Protein AF-A0A939Z9T4-F1 (afdb_monomer_lite)

Sequence (622 aa):
MKKKILCVFLVSAILFSLCASAFAEESGTLYDTMLKTPAAEYNNELALMGLGLSEITYYGEAEVRNYLESNFGFEDADIYTKNFDSSLAFAAAVKDYDDCSLLVIAARGTQTEYELRMDTDTEATLIYKDYPVYDFINDFKNEIFGGIEKVADKNKTYKVFVCGHSLGGAAANLTAAQIIDGACDAVNSSKDDVYCYTYGAIDSISVKEPVTAGYEGVHNVYNDFDTFSPMQYGFMLTNGIGSKVGKFGVMDDFSYDFRNEEQRNKGSIDQILEYINHTPQSYRTALQKGMVSYGGAEPSDWAKPEIEKAKSMGFVPEALFNKPREDITREEFAHMAVTFMANNLGYEFDEFEKVAGSKTDEVLFDDTDNPYVLLAARCGIVEGVGDNKFAPQEKITREQAATMLYRTYTAYCTSVSTKAWTDFIDMDSISDWAEYAVRFCSGCGVMNGYTNGDFGPLDNYTVEQSVATFVRMGAIEDWKESNFQARFVRKMTKEEAVAEYEKMDWQSILERFESPFGTVLYTVTGGIPHAGTHALILVRNDGLATGLLKDMPKADGWGKTPELEDLSYNGDNTVTFKMTFSEKADGMDFGDFGVLHEAGTYYYEVDLKTEECRLLKLEPAS

pLDDT: mean 77.19, std 18.55, range [23.78, 98.38]

Radius of gyration: 32.96 Å; chains: 1; bounding box: 80×44×98 Å

Structure (mmCIF, N/CA/C/O backbone):
data_AF-A0A939Z9T4-F1
#
_entry.id   AF-A0A939Z9T4-F1
#
loop_
_atom_site.group_PDB
_atom_site.id
_atom_site.type_symbol
_atom_site.label_atom_id
_atom_site.label_alt_id
_atom_site.label_comp_id
_atom_site.label_asym_id
_atom_site.label_entity_id
_atom_site.label_seq_id
_atom_site.pdbx_PDB_ins_code
_atom_site.Cartn_x
_atom_site.Cartn_y
_atom_site.Cartn_z
_atom_site.occupancy
_atom_site.B_iso_or_equiv
_atom_site.auth_seq_id
_atom_site.auth_comp_id
_atom_site.auth_asym_id
_atom_site.auth_atom_id
_atom_site.pdbx_PDB_model_num
ATOM 1 N N . MET A 1 1 ? 15.607 20.069 41.105 1.00 35.78 1 MET A N 1
ATOM 2 C CA . MET A 1 1 ? 14.928 18.952 40.410 1.00 35.78 1 MET A CA 1
ATOM 3 C C . MET A 1 1 ? 13.417 19.142 40.338 1.00 35.78 1 MET A C 1
ATOM 5 O O . MET A 1 1 ? 12.941 19.299 39.228 1.00 35.78 1 MET A O 1
ATOM 9 N N . LYS A 1 2 ? 12.675 19.279 41.452 1.00 26.44 2 LYS A N 1
ATOM 10 C CA . LYS A 1 2 ? 11.200 19.451 41.428 1.00 26.44 2 LYS A CA 1
ATOM 11 C C . LYS A 1 2 ? 10.662 20.596 40.537 1.00 26.44 2 LYS A C 1
ATOM 13 O O . LYS A 1 2 ? 9.675 20.400 39.850 1.00 26.44 2 LYS A O 1
ATOM 18 N N . LYS A 1 3 ? 11.346 21.751 40.453 1.00 23.78 3 LYS A N 1
ATOM 19 C CA . LYS A 1 3 ? 10.957 22.860 39.545 1.00 23.78 3 LYS A CA 1
ATOM 20 C C . LYS A 1 3 ? 11.298 22.636 38.060 1.00 23.78 3 LYS A C 1
ATOM 22 O O . LYS A 1 3 ? 10.642 23.213 37.209 1.00 23.78 3 LYS A O 1
ATOM 27 N N . LYS A 1 4 ? 12.306 21.810 37.744 1.00 26.75 4 LYS A N 1
ATOM 28 C CA . LYS A 1 4 ? 12.656 21.467 36.350 1.00 26.75 4 LYS A CA 1
ATOM 29 C C . LYS A 1 4 ? 11.717 20.397 35.787 1.00 26.75 4 LYS A C 1
ATOM 31 O O . LYS A 1 4 ? 11.356 20.483 34.627 1.00 26.75 4 LYS A O 1
ATOM 36 N N . ILE A 1 5 ? 11.272 19.467 36.634 1.00 31.64 5 ILE A N 1
ATOM 37 C CA . ILE A 1 5 ? 10.260 18.459 36.294 1.00 31.64 5 ILE A CA 1
ATOM 38 C C . ILE A 1 5 ? 8.919 19.149 35.990 1.00 31.64 5 ILE A C 1
ATOM 40 O O . ILE A 1 5 ? 8.350 18.925 34.933 1.00 31.64 5 ILE A O 1
ATOM 44 N N . LEU A 1 6 ? 8.488 20.099 36.831 1.00 26.78 6 LEU A N 1
ATOM 45 C CA . LEU A 1 6 ? 7.250 20.857 36.603 1.00 26.78 6 LEU A CA 1
ATOM 46 C C . LEU A 1 6 ? 7.267 21.684 35.298 1.00 26.78 6 LEU A C 1
ATOM 48 O O . LEU A 1 6 ? 6.247 21.785 34.630 1.00 26.78 6 LEU A O 1
ATOM 52 N N . CYS A 1 7 ? 8.423 22.236 34.902 1.00 24.78 7 CYS A N 1
ATOM 53 C CA . CYS A 1 7 ? 8.569 22.954 33.629 1.00 24.78 7 CYS A CA 1
ATOM 54 C C . CYS A 1 7 ? 8.485 22.035 32.403 1.00 24.78 7 CYS A C 1
ATOM 56 O O . CYS A 1 7 ? 7.912 22.447 31.405 1.00 24.78 7 CYS A O 1
ATOM 58 N N . VAL A 1 8 ? 9.023 20.812 32.461 1.00 31.62 8 VAL A N 1
ATOM 59 C CA . VAL A 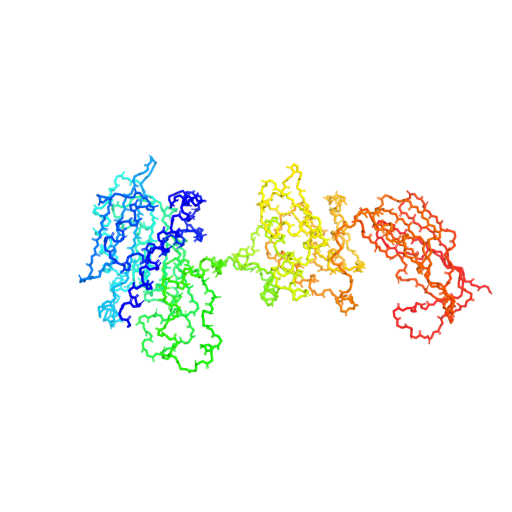1 8 ? 8.933 19.852 31.342 1.00 31.62 8 VAL A CA 1
ATOM 60 C C . VAL A 1 8 ? 7.492 19.357 31.166 1.00 31.62 8 VAL A C 1
ATOM 62 O O . VAL A 1 8 ? 7.017 19.256 30.037 1.00 31.62 8 VAL A O 1
ATOM 65 N N . PHE A 1 9 ? 6.757 19.155 32.264 1.00 31.19 9 PHE A N 1
ATOM 66 C CA . PHE A 1 9 ? 5.341 18.773 32.218 1.00 31.19 9 PHE A CA 1
ATOM 67 C C . PHE A 1 9 ? 4.421 19.906 31.736 1.00 31.19 9 PHE A C 1
ATOM 69 O O . PHE A 1 9 ? 3.554 19.658 30.904 1.00 31.19 9 PHE A O 1
ATOM 76 N N . LEU A 1 10 ? 4.637 21.158 32.169 1.00 29.03 10 LEU A N 1
ATOM 77 C CA . LEU A 1 10 ? 3.856 22.299 31.661 1.00 29.03 10 LEU A CA 1
ATOM 78 C C . LEU A 1 10 ? 4.128 22.588 30.180 1.00 29.03 10 LEU A C 1
ATOM 80 O O . LEU A 1 10 ? 3.207 22.934 29.450 1.00 29.03 10 LEU A O 1
ATOM 84 N N . VAL A 1 11 ? 5.377 22.440 29.730 1.00 30.59 11 VAL A N 1
ATOM 85 C CA . VAL A 1 11 ? 5.730 22.610 28.313 1.00 30.59 11 VAL A CA 1
ATOM 86 C C . VAL A 1 11 ? 5.105 21.498 27.465 1.00 30.59 11 VAL A C 1
ATOM 88 O O . VAL A 1 11 ? 4.603 21.796 26.389 1.00 30.59 11 VAL A O 1
ATOM 91 N N . SER A 1 12 ? 5.030 20.264 27.978 1.00 33.78 12 SER A N 1
ATOM 92 C CA . SER A 1 12 ? 4.356 19.145 27.299 1.00 33.78 12 SER A CA 1
ATOM 93 C C . SER A 1 12 ? 2.842 19.358 27.195 1.00 33.78 12 SER A C 1
ATOM 95 O O . SER A 1 12 ? 2.292 19.161 26.124 1.00 33.78 12 SER A O 1
ATOM 97 N N . ALA A 1 13 ? 2.177 19.855 28.245 1.00 32.97 13 ALA A N 1
ATOM 98 C CA . ALA A 1 13 ? 0.741 20.166 28.211 1.00 32.97 13 ALA A CA 1
ATOM 99 C C . ALA A 1 13 ? 0.390 21.347 27.278 1.00 32.97 13 ALA A C 1
ATOM 101 O O . ALA A 1 13 ? -0.658 21.351 26.637 1.00 32.97 13 ALA A O 1
ATOM 102 N N . ILE A 1 14 ? 1.276 22.343 27.157 1.00 32.97 14 ILE A N 1
ATOM 103 C CA . ILE A 1 14 ? 1.094 23.474 26.228 1.00 32.97 14 ILE A CA 1
ATOM 104 C C . ILE A 1 14 ? 1.354 23.039 24.775 1.00 32.97 14 ILE A C 1
ATOM 106 O O . ILE A 1 14 ? 0.592 23.414 23.887 1.00 32.97 14 ILE A O 1
ATOM 110 N N . LEU A 1 15 ? 2.370 22.202 24.529 1.00 32.97 15 LEU A N 1
ATOM 111 C CA . LEU A 1 15 ? 2.587 21.548 23.229 1.00 32.97 15 LEU A CA 1
ATOM 112 C C . LEU A 1 15 ? 1.431 20.607 22.856 1.00 32.97 15 LEU A C 1
ATOM 114 O O . LEU A 1 15 ? 1.093 20.518 21.682 1.00 32.97 15 LEU A O 1
ATOM 118 N N . PHE A 1 16 ? 0.792 19.972 23.842 1.00 38.06 16 PHE A N 1
ATOM 119 C CA . PHE A 1 16 ? -0.383 19.116 23.664 1.00 38.06 16 PHE A CA 1
ATOM 120 C C . PHE A 1 16 ? -1.599 19.915 23.186 1.00 38.06 16 PHE A C 1
ATOM 122 O O . PHE A 1 16 ? -2.244 19.518 22.222 1.00 38.06 16 PHE A O 1
ATOM 129 N N . SER A 1 17 ? -1.862 21.085 23.781 1.00 33.34 17 SER A N 1
ATOM 130 C CA . SER A 1 17 ? -2.936 21.978 23.325 1.00 33.34 17 SER A CA 1
ATOM 131 C C . SER A 1 17 ? -2.672 22.567 21.936 1.00 33.34 17 SER A C 1
ATOM 133 O O . SER A 1 17 ? -3.626 22.751 21.192 1.00 33.34 17 SER A O 1
ATOM 135 N N . LEU A 1 18 ? -1.409 22.851 21.591 1.00 30.22 18 LEU A N 1
ATOM 136 C CA . LEU A 1 18 ? -1.011 23.385 20.280 1.00 30.22 18 LEU A CA 1
ATOM 137 C C . LEU A 1 18 ? -0.993 22.313 19.178 1.00 30.22 18 LEU A C 1
ATOM 139 O O . LEU A 1 18 ? -1.324 22.618 18.037 1.00 30.22 18 LEU A O 1
ATOM 143 N N . CYS A 1 19 ? -0.636 21.064 19.500 1.00 34.91 19 CYS A N 1
ATOM 144 C CA . CYS A 1 19 ? -0.736 19.941 18.563 1.00 34.91 19 CYS A CA 1
ATOM 145 C C . CYS A 1 19 ? -2.191 19.512 18.364 1.00 34.91 19 CYS A C 1
ATOM 147 O O . CYS A 1 19 ? -2.599 19.325 17.227 1.00 34.91 19 CYS A O 1
ATOM 149 N N . ALA A 1 20 ? -2.998 19.417 19.425 1.00 35.34 20 ALA A N 1
ATOM 150 C CA . ALA A 1 20 ? -4.421 19.094 19.299 1.00 35.34 20 ALA A CA 1
ATOM 151 C C . ALA A 1 20 ? -5.173 20.138 18.451 1.00 35.34 20 ALA A C 1
ATOM 153 O O . ALA A 1 20 ? -5.962 19.765 17.589 1.00 35.34 20 ALA A O 1
ATOM 154 N N . SER A 1 21 ? -4.856 21.431 18.609 1.00 35.06 21 SER A N 1
ATOM 155 C CA . SER A 1 21 ? -5.419 22.488 17.758 1.00 35.06 21 SER A CA 1
ATOM 156 C C . SER A 1 21 ? -4.891 22.475 16.320 1.00 35.06 21 SER A C 1
ATOM 158 O O . SER A 1 21 ? -5.617 22.871 15.422 1.00 35.06 21 SER A O 1
ATOM 160 N N . ALA A 1 22 ? -3.646 22.033 16.092 1.00 31.95 22 ALA A N 1
ATOM 161 C CA . ALA A 1 22 ? -3.060 21.960 14.750 1.00 31.95 22 ALA A CA 1
ATOM 162 C C . ALA A 1 22 ? -3.546 20.741 13.945 1.00 31.95 22 ALA A C 1
ATOM 164 O O . ALA A 1 22 ? -3.585 20.808 12.725 1.00 31.95 22 ALA A O 1
ATOM 165 N N . PHE A 1 23 ? -3.943 19.648 14.607 1.00 36.03 23 PHE A N 1
ATOM 166 C CA . PHE A 1 23 ? -4.596 18.514 13.943 1.00 36.03 23 PHE A CA 1
ATOM 167 C C . PHE A 1 23 ? -6.073 18.806 13.624 1.00 36.03 23 PHE A C 1
ATOM 169 O O . PHE A 1 23 ? -6.549 18.425 12.562 1.00 36.03 23 PHE A O 1
ATOM 176 N N . ALA A 1 24 ? -6.776 19.546 14.489 1.00 37.31 24 ALA A N 1
ATOM 177 C CA . ALA A 1 24 ? -8.205 19.832 14.330 1.00 37.31 24 ALA A CA 1
ATOM 178 C C . ALA A 1 24 ? -8.576 20.762 13.153 1.00 37.31 24 ALA A C 1
ATOM 180 O O . ALA A 1 24 ? -9.751 20.836 12.804 1.00 37.31 24 ALA A O 1
ATOM 181 N N . GLU A 1 25 ? -7.624 21.487 12.550 1.00 33.94 25 GLU A N 1
ATOM 182 C CA . GLU A 1 25 ? -7.918 22.392 11.423 1.00 33.94 25 GLU A CA 1
ATOM 183 C C . GLU A 1 25 ? -7.933 21.689 10.049 1.00 33.94 25 GLU A C 1
ATOM 185 O O . GLU A 1 25 ? -8.513 22.238 9.113 1.00 33.94 25 GLU A O 1
ATOM 190 N N . GLU A 1 26 ? -7.390 20.466 9.930 1.00 35.38 26 GLU A N 1
ATOM 191 C CA . GLU A 1 26 ? -7.387 19.687 8.672 1.00 35.38 26 GLU A CA 1
ATOM 192 C C . GLU A 1 26 ? -8.006 18.274 8.778 1.00 35.38 26 GLU A C 1
ATOM 194 O O . GLU A 1 26 ? -8.415 17.723 7.754 1.00 35.38 26 GLU A O 1
ATOM 199 N N . SER A 1 27 ? -8.158 17.691 9.978 1.00 43.19 27 SER A N 1
ATOM 200 C CA . SER A 1 27 ? -8.844 16.400 10.172 1.00 43.19 27 SER A CA 1
ATOM 201 C C . SER A 1 27 ? -10.343 16.581 10.443 1.00 43.19 27 SER A C 1
ATOM 203 O O . SER A 1 27 ? -10.739 17.477 11.187 1.00 43.19 27 SER A O 1
ATOM 205 N N . GLY A 1 28 ? -11.196 15.720 9.878 1.00 55.97 28 GLY A N 1
ATOM 206 C CA . GLY A 1 28 ? -12.635 15.714 10.181 1.00 55.97 28 GLY A CA 1
ATOM 207 C C . GLY A 1 28 ? -12.919 15.460 11.670 1.00 55.97 28 GLY A C 1
ATOM 208 O O . GLY A 1 28 ? -12.029 15.082 12.432 1.00 55.97 28 GLY A O 1
ATOM 209 N N . THR A 1 29 ? -14.161 15.655 12.124 1.00 78.12 29 THR A N 1
ATOM 210 C CA . THR A 1 29 ? -14.519 15.240 13.493 1.00 78.12 29 THR A CA 1
ATOM 211 C C . THR A 1 29 ? -14.454 13.711 13.616 1.00 78.12 29 THR A C 1
ATOM 213 O O . THR A 1 29 ? -14.595 13.013 12.613 1.00 78.12 29 THR A O 1
ATOM 216 N N . LEU A 1 30 ? -14.314 13.164 14.835 1.00 82.06 30 LEU A N 1
ATOM 217 C CA . LEU A 1 30 ? -14.376 11.707 15.081 1.00 82.06 30 LEU A CA 1
ATOM 218 C C . LEU A 1 30 ? -15.551 11.044 14.342 1.00 82.06 30 LEU A C 1
ATOM 220 O O . LEU A 1 30 ? -15.396 10.006 13.704 1.00 82.06 30 LEU A O 1
ATOM 224 N N . TYR A 1 31 ? -16.715 11.691 14.391 1.00 85.56 31 TYR A N 1
ATOM 225 C CA . TYR A 1 31 ? -17.922 11.236 13.716 1.00 85.56 31 TYR A CA 1
ATOM 226 C C . TYR A 1 31 ? -17.782 11.227 12.185 1.00 85.56 31 TYR A C 1
ATOM 228 O O . TYR A 1 31 ? -18.157 10.247 11.544 1.00 85.56 31 TYR A O 1
ATOM 236 N N . ASP A 1 32 ? -17.189 12.267 11.592 1.00 85.75 32 ASP A N 1
ATOM 237 C CA . ASP A 1 32 ? -16.966 12.341 10.141 1.00 85.75 32 ASP A CA 1
ATOM 238 C C . ASP A 1 32 ? -15.992 11.262 9.656 1.00 85.75 32 ASP A C 1
ATOM 240 O O . ASP A 1 32 ? -16.196 10.668 8.595 1.00 85.75 32 ASP A O 1
ATOM 244 N N . THR A 1 33 ? -14.941 10.989 10.429 1.00 83.75 33 THR A N 1
ATOM 245 C CA . THR A 1 33 ? -13.949 9.956 10.105 1.00 83.75 33 THR A CA 1
ATOM 246 C C . THR A 1 33 ? -14.565 8.555 10.209 1.00 83.75 33 THR A C 1
ATOM 248 O O . THR A 1 33 ? -14.347 7.722 9.323 1.00 83.75 33 THR A O 1
ATOM 251 N N . MET A 1 34 ? -15.426 8.311 11.207 1.00 88.69 34 MET A N 1
ATOM 252 C CA . MET A 1 34 ? -16.225 7.079 11.310 1.00 88.69 34 MET A CA 1
ATOM 253 C C . MET A 1 34 ? -17.228 6.931 10.155 1.00 88.69 34 MET A C 1
ATOM 255 O O . MET A 1 34 ? -17.440 5.828 9.672 1.00 88.69 34 MET A O 1
ATOM 259 N N . LEU A 1 35 ? -17.838 8.013 9.659 1.00 85.69 35 LEU A N 1
ATOM 260 C CA . LEU A 1 35 ? -18.756 7.934 8.512 1.00 85.69 35 LEU A CA 1
ATOM 261 C C . LEU A 1 35 ? -18.063 7.526 7.205 1.00 85.69 35 LEU A C 1
ATOM 263 O O . LEU A 1 35 ? -18.704 6.947 6.329 1.00 85.69 35 LEU A O 1
ATOM 267 N N . LYS A 1 36 ? -16.773 7.840 7.064 1.00 85.44 36 LYS A N 1
ATOM 268 C CA . LYS A 1 36 ? -15.975 7.535 5.867 1.00 85.44 36 LYS A CA 1
ATOM 269 C C . LYS A 1 36 ? -15.317 6.158 5.906 1.00 85.44 36 LYS A C 1
ATOM 271 O O . LYS A 1 36 ? -14.909 5.673 4.857 1.00 85.44 36 LYS A O 1
ATOM 276 N N . THR A 1 37 ? -15.209 5.554 7.087 1.00 82.81 37 THR A N 1
ATOM 277 C CA . THR A 1 37 ? -14.473 4.303 7.297 1.00 82.81 37 THR A CA 1
ATOM 278 C C . THR A 1 37 ? -15.419 3.240 7.848 1.00 82.81 37 THR A C 1
ATOM 280 O O . THR A 1 37 ? -15.986 3.459 8.916 1.00 82.81 37 THR A O 1
ATOM 283 N N . PRO A 1 38 ? -15.613 2.088 7.189 1.00 87.56 38 PRO A N 1
ATOM 284 C CA . PRO A 1 38 ? -16.325 0.956 7.784 1.00 87.56 38 PRO A CA 1
ATOM 285 C C . PRO A 1 38 ? -15.672 0.503 9.097 1.00 87.56 38 PRO A C 1
ATOM 287 O O . PRO A 1 38 ? -14.450 0.491 9.192 1.00 87.56 38 PRO A O 1
ATOM 290 N N . ALA A 1 39 ? -16.455 0.071 10.093 1.00 89.81 39 ALA A N 1
ATOM 291 C CA . ALA A 1 39 ? -15.897 -0.385 11.373 1.00 89.81 39 ALA A CA 1
ATOM 292 C C . ALA A 1 39 ? -14.886 -1.527 11.220 1.00 89.81 39 ALA A C 1
ATOM 294 O O . ALA A 1 39 ? -13.884 -1.549 11.924 1.00 89.81 39 ALA A O 1
ATOM 295 N N . ALA A 1 40 ? -15.131 -2.441 10.278 1.00 85.44 40 ALA A N 1
ATOM 296 C CA . ALA A 1 40 ? -14.253 -3.573 9.989 1.00 85.44 40 ALA A CA 1
ATOM 297 C C . ALA A 1 40 ? -12.893 -3.177 9.383 1.00 85.44 40 ALA A C 1
ATOM 299 O O . ALA A 1 40 ? -11.982 -3.999 9.351 1.00 85.44 40 ALA A O 1
ATOM 300 N N . GLU A 1 41 ? -12.752 -1.948 8.883 1.00 82.88 41 GLU A N 1
ATOM 301 C CA . GLU A 1 41 ? -11.509 -1.446 8.306 1.00 82.88 41 GLU A CA 1
ATOM 302 C C . GLU A 1 41 ? -10.736 -0.646 9.356 1.00 82.88 41 GLU A C 1
ATOM 304 O O . GLU A 1 41 ? -11.262 0.272 9.991 1.00 82.88 41 GLU A O 1
ATOM 309 N N . TYR A 1 42 ? -9.459 -0.979 9.542 1.00 80.50 42 TYR A N 1
ATOM 310 C CA . TYR A 1 42 ? -8.596 -0.187 10.406 1.00 80.50 42 TYR A CA 1
ATOM 311 C C . TYR A 1 42 ? -8.413 1.224 9.825 1.00 80.50 42 TYR A C 1
ATOM 313 O O . TYR A 1 42 ? -8.134 1.393 8.638 1.00 80.50 42 TYR A O 1
ATOM 321 N N . ASN A 1 43 ? -8.451 2.245 10.685 1.00 83.62 43 ASN A N 1
ATOM 322 C CA . ASN A 1 43 ? -8.120 3.617 10.324 1.00 83.62 43 ASN A CA 1
ATOM 323 C C . ASN A 1 43 ? -7.144 4.236 11.337 1.00 83.62 43 ASN A C 1
ATOM 325 O O . ASN A 1 43 ? -7.402 4.282 12.541 1.00 83.62 43 ASN A O 1
ATOM 329 N N . ASN A 1 44 ? -6.019 4.749 10.832 1.00 78.81 44 ASN A N 1
ATOM 330 C CA . ASN A 1 44 ? -4.938 5.295 11.655 1.00 78.81 44 ASN A CA 1
ATOM 331 C C . ASN A 1 44 ? -5.330 6.575 12.406 1.00 78.81 44 ASN A C 1
ATOM 333 O O . ASN A 1 44 ? -4.850 6.823 13.510 1.00 78.81 44 ASN A O 1
ATOM 337 N N . GLU A 1 45 ? -6.211 7.385 11.826 1.00 83.44 45 GLU A N 1
ATOM 338 C CA . GLU A 1 45 ? -6.736 8.594 12.454 1.00 83.44 45 GLU A CA 1
ATOM 339 C C . GLU A 1 45 ? -7.661 8.231 13.623 1.00 83.44 45 GLU A C 1
ATOM 341 O O . GLU A 1 45 ? -7.500 8.763 14.722 1.00 83.44 45 GLU A O 1
ATOM 346 N N . LEU A 1 46 ? -8.552 7.249 13.433 1.00 89.25 46 LEU A N 1
ATOM 347 C CA . LEU A 1 46 ? -9.400 6.715 14.506 1.00 89.25 46 LEU A CA 1
ATOM 348 C C . LEU A 1 46 ? -8.563 6.101 15.635 1.00 89.25 46 LEU A C 1
ATOM 350 O O . LEU A 1 46 ? -8.833 6.361 16.810 1.00 89.25 46 LEU A O 1
ATOM 354 N N . ALA A 1 47 ? -7.502 5.365 15.299 1.00 88.06 47 ALA A N 1
ATOM 355 C CA . ALA A 1 47 ? -6.556 4.863 16.288 1.00 88.06 47 ALA A CA 1
ATOM 356 C C . ALA A 1 47 ? -5.846 6.013 17.038 1.00 88.06 47 ALA A C 1
ATOM 358 O O . ALA A 1 47 ? -5.769 6.022 18.264 1.00 88.06 47 ALA A O 1
ATOM 359 N N . LEU A 1 48 ? -5.392 7.068 16.358 1.00 84.81 48 LEU A N 1
ATOM 360 C CA . LEU A 1 48 ? -4.797 8.231 17.034 1.00 84.81 48 LEU A CA 1
ATOM 361 C C . LEU A 1 48 ? -5.782 8.945 17.972 1.00 84.81 48 LEU A C 1
ATOM 363 O O . LEU A 1 48 ? -5.391 9.335 19.080 1.00 84.81 48 LEU A O 1
ATOM 367 N N . MET A 1 49 ? -7.046 9.091 17.565 1.00 88.44 49 MET A N 1
ATOM 368 C CA . MET A 1 49 ? -8.100 9.676 18.401 1.00 88.44 49 MET A CA 1
ATOM 369 C C . MET A 1 49 ? -8.399 8.797 19.623 1.00 88.44 49 MET A C 1
ATOM 371 O O . MET A 1 49 ? -8.423 9.296 20.751 1.00 88.44 49 MET A O 1
ATOM 375 N N . GLY A 1 50 ? -8.561 7.485 19.428 1.00 91.25 50 GLY A N 1
ATOM 376 C CA . GLY A 1 50 ? -8.804 6.529 20.512 1.00 91.25 50 GLY A CA 1
ATOM 377 C C . GLY A 1 50 ? -7.636 6.425 21.488 1.00 91.25 50 GLY A C 1
ATOM 378 O O . GLY A 1 50 ? -7.843 6.338 22.701 1.00 91.25 50 GLY A O 1
ATOM 379 N N . LEU A 1 51 ? -6.402 6.509 20.993 1.00 88.00 51 LEU A N 1
ATOM 380 C CA . LEU A 1 51 ? -5.217 6.574 21.836 1.00 88.00 51 LEU A CA 1
ATOM 381 C C . LEU A 1 51 ? -5.160 7.886 22.622 1.00 88.00 51 LEU A C 1
ATOM 383 O O . LEU A 1 51 ? -4.847 7.864 23.808 1.00 88.00 51 LEU A O 1
ATOM 387 N N . GLY A 1 52 ? -5.485 9.021 21.995 1.00 87.00 52 GLY A N 1
ATOM 388 C CA . GLY A 1 52 ? -5.583 10.314 22.677 1.00 87.00 52 GLY A CA 1
ATOM 389 C C . GLY A 1 52 ? -6.598 10.305 23.815 1.00 87.00 52 GLY A C 1
ATOM 390 O O . GLY A 1 52 ? -6.283 10.756 24.915 1.00 87.00 52 GLY A O 1
ATOM 391 N N . LEU A 1 53 ? -7.770 9.710 23.587 1.00 88.19 53 LEU A N 1
ATOM 392 C CA . LEU A 1 53 ? -8.786 9.498 24.619 1.00 88.19 53 LEU A CA 1
ATOM 393 C C . LEU A 1 53 ? -8.297 8.554 25.726 1.00 88.19 53 LEU A C 1
ATOM 395 O O . LEU A 1 53 ? -8.440 8.845 26.914 1.00 88.19 53 LEU A O 1
ATOM 399 N N . SER A 1 54 ? -7.649 7.452 25.359 1.00 85.75 54 SER A N 1
ATOM 400 C CA . SER A 1 54 ? -7.074 6.515 26.330 1.00 85.75 54 SER A CA 1
ATOM 401 C C . SER A 1 54 ? -5.936 7.150 27.142 1.00 85.75 54 SER A C 1
ATOM 403 O O . SER A 1 54 ? -5.778 6.854 28.321 1.00 85.75 54 SER A O 1
ATOM 405 N N . GLU A 1 55 ? -5.164 8.066 26.558 1.00 82.62 55 GLU A N 1
ATOM 406 C CA . GLU A 1 55 ? -4.096 8.795 27.243 1.00 82.62 55 GLU A CA 1
ATOM 407 C C . GLU A 1 55 ? -4.641 9.906 28.140 1.00 82.62 55 GLU A C 1
ATOM 409 O O . GLU A 1 55 ? -4.159 10.066 29.257 1.00 82.62 55 GLU A O 1
ATOM 414 N N . ILE A 1 56 ? -5.654 10.667 27.715 1.00 82.56 56 ILE A N 1
ATOM 415 C CA . ILE A 1 56 ? -6.154 11.786 28.526 1.00 82.56 56 ILE A CA 1
ATOM 416 C C . ILE A 1 56 ? -6.850 11.306 29.806 1.00 82.56 56 ILE A C 1
ATOM 418 O O . ILE A 1 56 ? -6.737 11.955 30.848 1.00 82.56 56 ILE A O 1
ATOM 422 N N . THR A 1 57 ? -7.447 10.106 29.780 1.00 76.25 57 THR A N 1
ATOM 423 C CA . THR A 1 57 ? -7.925 9.419 30.996 1.00 76.25 57 THR A CA 1
ATOM 424 C C . THR A 1 57 ? -6.804 9.164 32.013 1.00 76.25 57 THR A C 1
ATOM 426 O O . THR A 1 57 ? -7.084 8.864 33.178 1.00 76.25 57 THR A O 1
ATOM 429 N N . TYR A 1 58 ? -5.530 9.351 31.625 1.00 72.50 58 TYR A N 1
ATOM 430 C CA . TYR A 1 58 ? -4.404 9.391 32.549 1.00 72.50 58 TYR A CA 1
ATOM 431 C C . TYR A 1 58 ? -4.562 10.451 33.630 1.00 72.50 58 TYR A C 1
ATOM 433 O O . TYR A 1 58 ? -4.270 10.212 34.807 1.00 72.50 58 TYR A O 1
ATOM 441 N N . TYR A 1 59 ? -4.984 11.632 33.199 1.00 78.44 59 TYR A N 1
ATOM 442 C CA . TYR A 1 59 ? -4.803 12.864 33.946 1.00 78.44 59 TYR A CA 1
ATOM 443 C C . TYR A 1 59 ? -5.955 13.166 34.900 1.00 78.44 59 TYR A C 1
ATOM 445 O O . TYR A 1 59 ? -5.731 13.868 35.883 1.00 78.44 59 TYR A O 1
ATOM 453 N N . GLY A 1 60 ? -7.117 12.544 34.691 1.00 83.00 60 GLY A N 1
ATOM 454 C CA . GLY A 1 60 ? -8.252 12.628 35.600 1.00 83.00 60 GLY A CA 1
ATOM 455 C C . GLY A 1 60 ? -9.561 12.962 34.897 1.00 83.00 60 GLY A C 1
ATOM 456 O O . GLY A 1 60 ? -9.634 13.126 33.681 1.00 83.00 60 GLY A O 1
ATOM 457 N N . GLU A 1 61 ? -10.623 13.031 35.696 1.00 88.81 61 GLU A N 1
ATOM 458 C CA . GLU A 1 61 ? -11.978 13.320 35.222 1.00 88.81 61 GLU A CA 1
ATOM 459 C C . GLU A 1 61 ? -12.083 14.691 34.539 1.00 88.81 61 GLU A C 1
ATOM 461 O O . GLU A 1 61 ? -12.692 14.801 33.477 1.00 88.81 61 GLU A O 1
ATOM 466 N N . ALA A 1 62 ? -11.480 15.729 35.126 1.00 88.75 62 ALA A N 1
ATOM 467 C CA . ALA A 1 62 ? -11.570 17.088 34.600 1.00 88.75 62 ALA A CA 1
ATOM 468 C C . ALA A 1 62 ? -10.914 17.200 33.217 1.00 88.75 62 ALA A C 1
ATOM 470 O O . ALA A 1 62 ? -11.431 17.867 32.326 1.00 88.75 62 ALA A O 1
ATOM 471 N N . GLU A 1 63 ? -9.785 16.528 33.018 1.00 88.81 63 GLU A N 1
ATOM 472 C CA . GLU A 1 63 ? -9.040 16.524 31.766 1.00 88.81 63 GLU A CA 1
ATOM 473 C C . GLU A 1 63 ? -9.785 15.775 30.661 1.00 88.81 63 GLU A C 1
ATOM 475 O O . GLU A 1 63 ? -9.823 16.257 29.530 1.00 88.81 63 GLU A O 1
ATOM 480 N N . VAL A 1 64 ? -10.432 14.652 30.985 1.00 88.75 64 VAL A N 1
ATOM 481 C CA . VAL A 1 64 ? -11.286 13.922 30.034 1.00 88.75 64 VAL A CA 1
ATOM 482 C C . VAL A 1 64 ? -12.484 14.759 29.613 1.00 88.75 64 VAL A C 1
ATOM 484 O O . VAL A 1 64 ? -12.742 14.867 28.415 1.00 88.75 64 VAL A O 1
ATOM 487 N N . ARG A 1 65 ? -13.181 15.382 30.572 1.00 90.75 65 ARG A N 1
ATOM 488 C CA . ARG A 1 65 ? -14.312 16.278 30.287 1.00 90.75 65 ARG A CA 1
ATOM 489 C C . ARG A 1 65 ? -13.877 17.417 29.368 1.00 90.75 65 ARG A C 1
ATOM 491 O O . ARG A 1 65 ? -14.396 17.536 28.264 1.00 90.75 65 ARG A O 1
ATOM 498 N N . ASN A 1 66 ? -12.820 18.142 29.739 1.00 88.88 66 ASN A N 1
ATOM 499 C CA . ASN A 1 66 ? -12.280 19.240 28.932 1.00 88.88 66 ASN A CA 1
ATOM 500 C C . ASN A 1 66 ? -11.859 18.799 27.522 1.00 88.88 66 ASN A C 1
ATOM 502 O O . ASN A 1 66 ? -12.023 19.556 26.565 1.00 88.88 66 ASN A O 1
ATOM 506 N N . TYR A 1 67 ? -11.278 17.605 27.382 1.00 87.62 67 TYR A N 1
ATOM 507 C CA . TYR A 1 67 ? -10.837 17.089 26.090 1.00 87.62 67 TYR A CA 1
ATOM 508 C C . TYR A 1 67 ? -12.016 16.711 25.192 1.00 87.62 67 TYR A C 1
ATOM 510 O O . TYR A 1 67 ? -12.023 17.106 24.025 1.00 87.62 67 TYR A O 1
ATOM 518 N N . LEU A 1 68 ? -13.022 16.020 25.737 1.00 89.56 68 LEU A N 1
ATOM 519 C CA . LEU A 1 68 ? -14.265 15.696 25.034 1.00 89.56 68 LEU A CA 1
ATOM 520 C C . LEU A 1 68 ? -15.036 16.958 24.626 1.00 89.56 68 LEU A C 1
ATOM 522 O O . LEU A 1 68 ? -15.499 17.042 23.489 1.00 89.56 68 LEU A O 1
ATOM 526 N N . GLU A 1 69 ? -15.103 17.963 25.498 1.00 89.25 69 GLU A N 1
ATOM 527 C CA . GLU A 1 69 ? -15.721 19.260 25.200 1.00 89.25 69 GLU A CA 1
ATOM 528 C C . GLU A 1 69 ? -14.960 20.018 24.106 1.00 89.25 69 GLU A C 1
ATOM 530 O O . GLU A 1 69 ? -15.532 20.403 23.089 1.00 89.25 69 GLU A O 1
ATOM 535 N N . SER A 1 70 ? -13.648 20.197 24.272 1.00 82.38 70 SER A N 1
ATOM 536 C CA . SER A 1 70 ? -12.863 21.083 23.402 1.00 82.38 70 SER A CA 1
ATOM 537 C C . SER A 1 70 ? -12.566 20.493 22.023 1.00 82.38 70 SER A C 1
ATOM 539 O O . SER A 1 70 ? -12.424 21.250 21.068 1.00 82.38 70 SER A O 1
ATOM 541 N N . ASN A 1 71 ? -12.437 19.166 21.912 1.00 78.25 71 ASN A N 1
ATOM 542 C CA . ASN A 1 71 ? -12.001 18.507 20.672 1.00 78.25 71 ASN A CA 1
ATOM 543 C C . ASN A 1 71 ? -13.132 17.758 19.967 1.00 78.25 71 ASN A C 1
ATOM 545 O O . ASN A 1 71 ? -13.074 17.567 18.756 1.00 78.25 71 ASN A O 1
ATOM 549 N N . PHE A 1 72 ? -14.165 17.343 20.703 1.00 83.50 72 PHE A N 1
ATOM 550 C CA . PHE A 1 72 ? -15.281 16.585 20.136 1.00 83.50 72 PHE A CA 1
ATOM 551 C C . PHE A 1 72 ? -16.648 17.234 20.389 1.00 83.50 72 PHE A C 1
ATOM 553 O O . PHE A 1 72 ? -17.656 16.785 19.839 1.00 83.50 72 PHE A O 1
ATOM 560 N N . GLY A 1 73 ? -16.707 18.331 21.152 1.00 87.31 73 GLY A N 1
ATOM 561 C CA . GLY A 1 73 ? -17.927 19.095 21.402 1.00 87.31 73 GLY A CA 1
ATOM 562 C C . GLY A 1 73 ? -19.004 18.315 22.151 1.00 87.31 73 GLY A C 1
ATOM 563 O O . GLY A 1 73 ? -20.173 18.483 21.820 1.00 87.31 73 GLY A O 1
ATOM 564 N N . PHE A 1 74 ? -18.622 17.416 23.060 1.00 89.75 74 PHE A N 1
ATOM 565 C CA . PHE A 1 74 ? -19.547 16.876 24.068 1.00 89.75 74 PHE A CA 1
ATOM 566 C C . PHE A 1 74 ? -19.804 17.941 25.135 1.00 89.75 74 PHE A C 1
ATOM 568 O O . PHE A 1 74 ? -18.962 18.813 25.294 1.00 89.75 74 PHE A O 1
ATOM 575 N N . GLU A 1 75 ? -20.913 17.887 25.867 1.00 88.44 75 GLU A N 1
ATOM 576 C CA . GLU A 1 75 ? -21.150 18.772 27.017 1.00 88.44 75 GLU A CA 1
ATOM 577 C C . GLU A 1 75 ? -21.050 18.006 28.345 1.00 88.44 75 GLU A C 1
ATOM 579 O O . GLU A 1 75 ? -21.197 16.788 28.401 1.00 88.44 75 GLU A O 1
ATOM 584 N N . ASP A 1 76 ? -20.857 18.709 29.460 1.00 85.94 76 ASP A N 1
ATOM 585 C CA . ASP A 1 76 ? -20.757 18.090 30.789 1.00 85.94 76 ASP A CA 1
ATOM 586 C C . ASP A 1 76 ? -21.950 17.178 31.159 1.00 85.94 76 ASP A C 1
ATOM 588 O O . ASP A 1 76 ? -21.781 16.180 31.867 1.00 85.94 76 ASP A O 1
ATOM 592 N N . ALA A 1 77 ? -23.153 17.505 30.667 1.00 86.31 77 ALA A N 1
ATOM 593 C CA . ALA A 1 77 ? -24.376 16.720 30.865 1.00 86.31 77 ALA A CA 1
ATOM 594 C C . ALA A 1 77 ? -24.392 15.398 30.074 1.00 86.31 77 ALA A C 1
ATOM 596 O O . ALA A 1 77 ? -25.127 14.481 30.442 1.00 86.31 77 ALA A O 1
ATOM 597 N N . ASP A 1 78 ? -23.566 15.297 29.035 1.00 92.62 78 ASP A N 1
ATOM 598 C CA . ASP A 1 78 ? -23.452 14.146 28.142 1.00 92.62 78 ASP A CA 1
ATOM 599 C C . ASP A 1 78 ? -22.422 13.121 28.622 1.00 92.62 78 ASP A C 1
ATOM 601 O O . ASP A 1 78 ? -22.343 12.021 28.075 1.00 92.62 78 ASP A O 1
ATOM 605 N N . ILE A 1 79 ? -21.602 13.487 29.613 1.00 94.69 79 ILE A N 1
ATOM 606 C CA . ILE A 1 79 ? -20.410 12.742 30.017 1.00 94.69 79 ILE A CA 1
ATOM 607 C C . ILE A 1 79 ? -20.599 12.155 31.417 1.00 94.69 79 ILE A C 1
ATOM 609 O O . ILE A 1 79 ? -20.776 12.864 32.414 1.00 94.69 79 ILE A O 1
ATOM 613 N N . TYR A 1 80 ? -20.443 10.839 31.517 1.00 95.12 80 TYR A N 1
ATOM 614 C CA . TYR A 1 80 ? -20.337 10.106 32.770 1.00 95.12 80 TYR A CA 1
ATOM 615 C C . TYR A 1 80 ? -18.924 9.561 32.962 1.00 95.12 80 TYR A C 1
ATOM 617 O O . TYR A 1 80 ? -18.319 9.006 32.050 1.00 95.12 80 TYR A O 1
ATOM 625 N N . THR A 1 81 ? -18.410 9.682 34.178 1.00 92.44 81 THR A N 1
ATOM 626 C CA . THR A 1 81 ? -17.070 9.242 34.571 1.00 92.44 81 THR A CA 1
ATOM 627 C C . THR A 1 81 ? -17.149 8.441 35.858 1.00 92.44 81 THR A C 1
ATOM 629 O O . THR A 1 81 ? -17.962 8.732 36.741 1.00 92.44 81 THR A O 1
ATOM 632 N N . LYS A 1 82 ? -16.286 7.433 35.991 1.00 88.75 82 LYS A N 1
ATOM 633 C CA . LYS A 1 82 ? -16.166 6.654 37.225 1.00 88.75 82 LYS A CA 1
ATOM 634 C C . LYS A 1 82 ? -14.707 6.425 37.588 1.00 88.75 82 LYS A C 1
ATOM 636 O O . LYS A 1 82 ? -13.909 5.986 36.764 1.00 88.75 82 LYS A O 1
ATOM 641 N N . ASN A 1 83 ? -14.394 6.684 38.855 1.00 85.19 83 ASN A N 1
ATOM 642 C CA . ASN A 1 83 ? -13.095 6.399 39.453 1.00 85.19 83 ASN A CA 1
ATOM 643 C C . ASN A 1 83 ? -13.142 5.069 40.214 1.00 85.19 83 ASN A C 1
ATOM 645 O O . ASN A 1 83 ? -14.147 4.758 40.860 1.00 85.19 83 ASN A O 1
ATOM 649 N N . PHE A 1 84 ? -12.029 4.341 40.205 1.00 75.25 84 PHE A N 1
ATOM 650 C CA . PHE A 1 84 ? -11.731 3.317 41.202 1.00 75.25 84 PHE A CA 1
ATOM 651 C C . PHE A 1 84 ? -10.654 3.862 42.138 1.00 75.25 84 PHE A C 1
ATOM 653 O O . PHE A 1 84 ? -9.608 4.351 41.703 1.00 75.25 84 PHE A O 1
ATOM 660 N N . ASP A 1 85 ? -10.952 3.843 43.436 1.00 73.31 85 ASP A N 1
ATOM 661 C CA . ASP A 1 85 ? -10.222 4.587 44.461 1.00 73.31 85 ASP A CA 1
ATOM 662 C C . ASP A 1 85 ? -10.053 6.073 44.089 1.00 73.31 85 ASP A C 1
ATOM 664 O O . ASP A 1 85 ? -11.005 6.854 44.145 1.00 73.31 85 ASP A O 1
ATOM 668 N N . SER A 1 86 ? -8.838 6.473 43.712 1.00 69.44 86 SER A N 1
ATOM 669 C CA . SER A 1 86 ? -8.463 7.841 43.345 1.00 69.44 86 SER A CA 1
ATOM 670 C C . SER A 1 86 ? -8.103 8.008 41.868 1.00 69.44 86 SER A C 1
ATOM 672 O O . SER A 1 86 ? -7.699 9.102 41.477 1.00 69.44 86 SER A O 1
ATOM 674 N N . SER A 1 87 ? -8.217 6.951 41.060 1.00 74.12 87 SER A N 1
ATOM 675 C CA . SER A 1 87 ? -7.855 6.967 39.639 1.00 74.12 87 SER A CA 1
ATOM 676 C C . SER A 1 87 ? -9.093 6.814 38.768 1.00 74.12 87 SER A C 1
ATOM 678 O O . SER A 1 87 ? -9.952 5.978 39.047 1.00 74.12 87 SER A O 1
ATOM 680 N N . LEU A 1 88 ? -9.177 7.611 37.703 1.00 79.25 88 LEU A N 1
ATOM 681 C CA . LEU A 1 88 ? -10.233 7.457 36.710 1.00 79.25 88 LEU A CA 1
ATOM 682 C C . LEU A 1 88 ? -10.121 6.083 36.048 1.00 79.25 88 LEU A C 1
ATOM 684 O O . LEU A 1 88 ? -9.058 5.729 35.540 1.00 79.25 88 LEU A O 1
ATOM 688 N N . ALA A 1 89 ? -11.219 5.333 36.078 1.00 84.06 89 ALA A N 1
ATOM 689 C CA . ALA A 1 89 ? -11.313 4.003 35.498 1.00 84.06 89 ALA A CA 1
ATOM 690 C C . ALA A 1 89 ? -11.894 4.065 34.086 1.00 84.06 89 ALA A C 1
ATOM 692 O O . ALA A 1 89 ? -11.340 3.485 33.161 1.00 84.06 89 ALA A O 1
ATOM 693 N N . PHE A 1 90 ? -12.993 4.793 33.887 1.00 92.00 90 PHE A N 1
ATOM 694 C CA . PHE A 1 90 ? -13.554 4.971 32.550 1.00 92.00 90 PHE A CA 1
ATOM 695 C C . PHE A 1 90 ? -14.412 6.233 32.429 1.00 92.00 90 PHE A C 1
ATOM 697 O O . PHE A 1 90 ? -14.842 6.821 33.429 1.00 92.00 90 PHE A O 1
ATOM 704 N N . ALA A 1 91 ? -14.684 6.603 31.180 1.00 94.25 91 ALA A N 1
ATOM 705 C CA . ALA A 1 91 ? -15.657 7.607 30.784 1.00 94.25 91 ALA A CA 1
ATOM 706 C C . ALA A 1 91 ? -16.590 7.056 29.693 1.00 94.25 91 ALA A C 1
ATOM 708 O O . ALA A 1 91 ? -16.151 6.309 28.818 1.00 94.25 91 ALA A O 1
ATOM 709 N N . ALA A 1 92 ? -17.861 7.441 29.745 1.00 96.25 92 ALA A N 1
ATOM 710 C CA . ALA A 1 92 ? -18.856 7.207 28.706 1.00 96.25 92 ALA A CA 1
ATOM 711 C C . ALA A 1 92 ? -19.510 8.545 28.352 1.00 96.25 92 ALA A C 1
ATOM 713 O O . ALA A 1 92 ? -19.900 9.287 29.253 1.00 96.25 92 ALA A O 1
ATOM 714 N N . ALA A 1 93 ? -19.619 8.863 27.067 1.00 96.50 93 ALA A N 1
ATOM 715 C CA . ALA A 1 93 ? -20.159 10.133 26.604 1.00 96.50 93 ALA A CA 1
ATOM 716 C C . ALA A 1 93 ? -21.085 9.942 25.402 1.00 96.50 93 ALA A C 1
ATOM 718 O O . ALA A 1 93 ? -20.789 9.124 24.532 1.00 96.50 93 ALA A O 1
ATOM 719 N N . VAL A 1 94 ? -22.187 10.691 25.336 1.00 96.88 94 VAL A N 1
ATOM 720 C CA . VAL A 1 94 ? -23.149 10.622 24.223 1.00 96.88 94 VAL A CA 1
ATOM 721 C C . VAL A 1 94 ? -23.321 11.977 23.561 1.00 96.88 94 VAL A C 1
ATOM 723 O O . VAL A 1 94 ? -23.617 12.948 24.230 1.00 96.88 94 VAL A O 1
ATOM 726 N N . LYS A 1 95 ? -23.214 12.045 22.236 1.00 94.75 95 LYS A N 1
ATOM 727 C CA . LYS A 1 95 ? -23.506 13.266 21.481 1.00 94.75 95 LYS A CA 1
ATOM 728 C C . LYS A 1 95 ? -24.521 12.984 20.393 1.00 94.75 95 LYS A C 1
ATOM 730 O O . LYS A 1 95 ? -24.361 12.038 19.626 1.00 94.75 95 LYS A O 1
ATOM 735 N N . ASP A 1 96 ? -25.556 13.806 20.318 1.00 93.94 96 ASP A N 1
ATOM 736 C CA . ASP A 1 96 ? -26.599 13.659 19.309 1.00 93.94 96 ASP A CA 1
ATOM 737 C C . ASP A 1 96 ? -26.196 14.307 17.980 1.00 93.94 96 ASP A C 1
ATOM 739 O O . ASP A 1 96 ? -25.698 15.433 17.944 1.00 93.94 96 ASP A O 1
ATOM 743 N N . TYR A 1 97 ? -26.462 13.591 16.890 1.00 90.62 97 TYR A N 1
ATOM 744 C CA . TYR A 1 97 ? -26.433 14.086 15.517 1.00 90.62 97 TYR A CA 1
ATOM 745 C C . TYR A 1 97 ? -27.821 13.895 14.886 1.00 90.62 97 TYR A C 1
ATOM 747 O O . TYR A 1 97 ? -28.691 13.244 15.468 1.00 90.62 97 TYR A O 1
ATOM 755 N N . ASP A 1 98 ? -28.036 14.460 13.695 1.00 85.50 98 ASP A N 1
ATOM 756 C CA . ASP A 1 98 ? -29.355 14.467 13.042 1.00 85.50 98 ASP A CA 1
ATOM 757 C C . ASP A 1 98 ? -29.919 13.051 12.790 1.00 85.50 98 ASP A C 1
ATOM 759 O O . ASP A 1 98 ? -31.123 12.837 12.941 1.00 85.50 98 ASP A O 1
ATOM 763 N N . ASP A 1 99 ? -29.055 12.083 12.456 1.00 84.50 99 ASP A N 1
ATOM 764 C CA . ASP A 1 99 ? -29.460 10.731 12.034 1.00 84.50 99 ASP A CA 1
ATOM 765 C C . ASP A 1 99 ? -29.196 9.629 13.082 1.00 84.50 99 ASP A C 1
ATOM 767 O O . ASP A 1 99 ? -29.834 8.572 13.056 1.00 84.50 99 ASP A O 1
ATOM 771 N N . CYS A 1 100 ? -28.257 9.842 14.007 1.00 91.88 100 CYS A N 1
ATOM 772 C CA . CYS A 1 100 ? -27.948 8.920 15.104 1.00 91.88 100 CYS A CA 1
ATOM 773 C C . CYS A 1 100 ? -27.201 9.635 16.238 1.00 91.88 100 CYS A C 1
ATOM 775 O O . CYS A 1 100 ? -26.756 10.769 16.087 1.00 91.88 100 CYS A O 1
ATOM 777 N N . SER A 1 101 ? -26.999 8.958 17.363 1.00 95.50 101 SER A N 1
ATOM 778 C CA . SER A 1 101 ? -26.124 9.435 18.436 1.00 95.50 101 SER A CA 1
ATOM 779 C C . SER A 1 101 ? -24.747 8.772 18.349 1.00 95.50 101 SER A C 1
ATOM 781 O O . SER A 1 101 ? -24.620 7.602 17.992 1.00 95.50 101 SER A O 1
ATOM 783 N N . LEU A 1 102 ? -23.700 9.503 18.713 1.00 96.31 102 LEU A N 1
ATOM 784 C CA . LEU A 1 102 ? -22.360 8.969 18.919 1.00 96.31 102 LEU A CA 1
ATOM 785 C C . LEU A 1 102 ? -22.186 8.620 20.398 1.00 96.31 102 LEU A C 1
ATOM 787 O O . LEU A 1 102 ? -22.288 9.503 21.246 1.00 96.31 102 LEU A O 1
ATOM 791 N N . LEU A 1 103 ? -21.900 7.356 20.704 1.00 97.75 103 LEU A N 1
ATOM 792 C CA . LEU A 1 103 ? -21.501 6.898 22.035 1.00 97.75 103 LEU A CA 1
ATOM 793 C C . LEU A 1 103 ? -19.987 6.673 22.057 1.00 97.75 103 LEU A C 1
ATOM 795 O O . LEU A 1 103 ? -19.488 5.792 21.364 1.00 97.75 103 LEU A O 1
ATOM 799 N N . VAL A 1 104 ? -19.265 7.438 22.871 1.00 97.44 104 VAL A N 1
ATOM 800 C CA . VAL A 1 104 ? -17.824 7.271 23.101 1.00 97.44 104 VAL A CA 1
ATOM 801 C C . VAL A 1 104 ? -17.599 6.611 24.452 1.00 97.44 104 VAL A C 1
ATOM 803 O O . VAL A 1 104 ? -18.125 7.066 25.466 1.00 97.44 104 VAL A O 1
ATOM 806 N N . ILE A 1 105 ? -16.790 5.557 24.478 1.00 96.88 105 ILE A N 1
ATOM 807 C CA . ILE A 1 105 ? -16.379 4.845 25.687 1.00 96.88 105 ILE A CA 1
ATOM 808 C C . ILE A 1 105 ? -14.853 4.840 25.727 1.00 96.88 105 ILE A C 1
ATOM 810 O O . ILE A 1 105 ? -14.205 4.336 24.812 1.00 96.88 105 ILE A O 1
ATOM 814 N N . ALA A 1 106 ? -14.275 5.384 26.793 1.00 94.50 106 ALA A N 1
ATOM 815 C CA . ALA A 1 106 ? -12.836 5.367 27.030 1.00 94.50 106 ALA A CA 1
ATOM 816 C C . ALA A 1 106 ? -12.557 4.662 28.358 1.00 94.50 106 ALA A C 1
ATOM 818 O O . ALA A 1 106 ? -12.924 5.170 29.420 1.00 94.50 106 ALA A O 1
ATOM 819 N N . ALA A 1 107 ? -11.932 3.488 28.303 1.00 91.12 107 ALA A N 1
ATOM 820 C CA . ALA A 1 107 ? -11.618 2.669 29.468 1.00 91.12 107 ALA A CA 1
ATOM 821 C C . ALA A 1 107 ? -10.111 2.625 29.727 1.00 91.12 107 ALA A C 1
ATOM 823 O O . ALA A 1 107 ? -9.297 2.413 28.828 1.00 91.12 107 ALA A O 1
ATOM 824 N N . ARG A 1 108 ? -9.718 2.777 30.987 1.00 81.81 108 ARG A N 1
ATOM 825 C CA . ARG A 1 108 ? -8.321 2.784 31.405 1.00 81.81 108 ARG A CA 1
ATOM 826 C C . ARG A 1 108 ? -8.102 1.839 32.576 1.00 81.81 108 ARG A C 1
ATOM 828 O O . ARG A 1 108 ? -8.907 1.770 33.497 1.00 81.81 108 ARG A O 1
ATOM 835 N N . GLY A 1 109 ? -6.974 1.140 32.548 1.00 65.94 109 GLY A N 1
ATOM 836 C CA . GLY A 1 109 ? -6.478 0.421 33.714 1.00 65.94 109 GLY A CA 1
ATOM 837 C C . GLY A 1 109 ? -6.137 1.350 34.898 1.00 65.94 109 GLY A C 1
ATOM 838 O O . GLY A 1 109 ? -5.685 2.487 34.715 1.00 65.94 109 GLY A O 1
ATOM 839 N N . THR A 1 110 ? -6.394 0.892 36.125 1.00 55.78 110 THR A N 1
ATOM 840 C CA . THR A 1 110 ? -6.136 1.630 37.368 1.00 55.78 110 THR A CA 1
ATOM 841 C C . THR A 1 110 ? -4.696 1.452 37.852 1.00 55.78 110 THR A C 1
ATOM 843 O O . THR A 1 110 ? -4.367 0.386 38.345 1.00 55.78 110 THR A O 1
ATOM 846 N N . GLN A 1 111 ? -3.874 2.506 37.902 1.00 53.88 111 GLN A N 1
ATOM 847 C CA . GLN A 1 111 ? -2.459 2.434 38.346 1.00 53.88 111 GLN A CA 1
ATOM 848 C C . GLN A 1 111 ? -2.212 2.087 39.832 1.00 53.88 111 GLN A C 1
ATOM 850 O O . GLN A 1 111 ? -1.147 2.378 40.387 1.00 53.88 111 GLN A O 1
ATOM 855 N N . THR A 1 112 ? -3.209 1.570 40.538 1.00 52.16 112 THR A N 1
ATOM 856 C CA . THR A 1 112 ? -3.114 1.234 41.955 1.00 52.16 112 THR A CA 1
ATOM 857 C C . THR A 1 112 ? -2.603 -0.195 42.139 1.00 52.16 112 THR A C 1
ATOM 859 O O . THR A 1 112 ? -2.591 -1.009 41.221 1.00 52.16 112 THR A O 1
ATOM 862 N N . GLU A 1 113 ? -2.226 -0.541 43.374 1.00 45.47 113 GLU A N 1
ATOM 863 C CA . GLU A 1 113 ? -1.901 -1.918 43.791 1.00 45.47 113 GLU A CA 1
ATOM 864 C C . GLU A 1 113 ? -3.025 -2.929 43.453 1.00 45.47 113 GLU A C 1
ATOM 866 O O . GLU A 1 113 ? -2.811 -4.137 43.497 1.00 45.47 113 GLU A O 1
ATOM 871 N N . TYR A 1 114 ? -4.218 -2.436 43.104 1.00 47.41 114 TYR A N 1
ATOM 872 C CA . TYR A 1 114 ? -5.360 -3.212 42.647 1.00 47.41 114 TYR A CA 1
ATOM 873 C C . TYR A 1 114 ? -5.123 -3.869 41.277 1.00 47.41 114 TYR A C 1
ATOM 875 O O . TYR A 1 114 ? -5.423 -5.048 41.160 1.00 47.41 114 TYR A O 1
ATOM 883 N N . GLU A 1 115 ? -4.487 -3.198 40.303 1.00 51.84 115 GLU A N 1
ATOM 884 C CA . GLU A 1 115 ? -4.059 -3.827 39.032 1.00 51.84 115 GLU A CA 1
ATOM 885 C C . GLU A 1 115 ? -3.132 -5.025 39.299 1.00 51.84 115 GLU A C 1
ATOM 887 O O . GLU A 1 115 ? -3.374 -6.131 38.828 1.00 51.84 115 GLU A O 1
ATOM 892 N N . LEU A 1 116 ? -2.139 -4.834 40.177 1.00 45.09 116 LEU A N 1
ATOM 893 C CA . LEU A 1 116 ? -1.165 -5.868 40.550 1.00 45.09 116 LEU A CA 1
ATOM 894 C C . LEU A 1 116 ? -1.772 -7.051 41.320 1.00 45.09 116 LEU A C 1
ATOM 896 O O . LEU A 1 116 ? -1.214 -8.145 41.288 1.00 45.09 116 LEU A O 1
ATOM 900 N N . ARG A 1 117 ? -2.867 -6.843 42.065 1.00 46.53 117 ARG A N 1
ATOM 901 C CA . ARG A 1 117 ? -3.557 -7.911 42.814 1.00 46.53 117 ARG A CA 1
ATOM 902 C C . ARG A 1 117 ? -4.649 -8.590 41.990 1.00 46.53 117 ARG A C 1
ATOM 904 O O . ARG A 1 117 ? -4.855 -9.788 42.164 1.00 46.53 117 ARG A O 1
ATOM 911 N N . MET A 1 118 ? -5.321 -7.872 41.094 1.00 50.12 118 MET A N 1
ATOM 912 C CA . MET A 1 118 ? -6.332 -8.444 40.198 1.00 50.12 118 MET A CA 1
ATOM 913 C C . MET A 1 118 ? -5.729 -9.384 39.150 1.00 50.12 118 MET A C 1
ATOM 915 O O . MET A 1 118 ? -6.391 -10.341 38.766 1.00 50.12 118 MET A O 1
ATOM 919 N N . ASP A 1 119 ? -4.454 -9.206 38.792 1.00 46.44 119 ASP A N 1
ATOM 920 C CA . ASP A 1 119 ? -3.697 -10.170 37.980 1.00 46.44 119 ASP A CA 1
ATOM 921 C C . ASP A 1 119 ? -3.419 -11.506 38.707 1.00 46.44 119 ASP A C 1
ATOM 923 O O . ASP A 1 119 ? -3.009 -12.482 38.077 1.00 46.44 119 ASP A O 1
ATOM 927 N N . THR A 1 120 ? -3.614 -11.579 40.034 1.00 43.94 120 THR A N 1
ATOM 928 C CA . THR A 1 120 ? -3.214 -12.749 40.844 1.00 43.94 120 THR A CA 1
ATOM 929 C C . THR A 1 120 ? -4.337 -13.730 41.186 1.00 43.94 120 THR A C 1
ATOM 931 O O . THR A 1 120 ? -4.024 -14.874 41.518 1.00 43.94 120 THR A O 1
ATOM 934 N N . ASP A 1 121 ? -5.611 -13.351 41.027 1.00 52.69 121 ASP A N 1
ATOM 935 C CA . ASP A 1 121 ? -6.763 -14.246 41.221 1.00 52.69 121 ASP A CA 1
ATOM 936 C C . ASP A 1 121 ? -7.468 -14.488 39.873 1.00 52.69 121 ASP A C 1
ATOM 938 O O . ASP A 1 121 ? -8.203 -13.658 39.347 1.00 52.69 121 ASP A O 1
ATOM 942 N N . THR A 1 122 ? -7.178 -15.649 39.281 1.00 54.28 122 THR A N 1
ATOM 943 C CA . THR A 1 122 ? -7.424 -16.003 37.869 1.00 54.28 122 THR A CA 1
ATOM 944 C C . THR A 1 122 ? -8.633 -16.921 37.677 1.00 54.28 122 THR A C 1
ATOM 946 O O . THR A 1 122 ? -8.615 -17.833 36.847 1.00 54.28 122 THR A O 1
ATOM 949 N N . GLU A 1 123 ? -9.699 -16.718 38.449 1.00 63.91 123 GLU A N 1
ATOM 950 C CA . GLU A 1 123 ? -10.931 -17.476 38.229 1.00 63.91 123 GLU A CA 1
ATOM 951 C C . GLU A 1 123 ? -11.706 -16.874 37.040 1.00 63.91 123 GLU A C 1
ATOM 953 O O . GLU A 1 123 ? -11.888 -15.664 36.925 1.00 63.91 123 GLU A O 1
ATOM 958 N N . ALA A 1 124 ? -12.079 -17.735 36.090 1.00 71.12 124 ALA A N 1
ATOM 959 C CA . ALA A 1 124 ? -12.929 -17.405 34.952 1.00 71.12 124 ALA A CA 1
ATOM 960 C C . ALA A 1 124 ? -14.249 -18.155 35.135 1.00 71.12 124 ALA A C 1
ATOM 962 O O . ALA A 1 124 ? -14.380 -19.323 34.750 1.00 71.12 124 ALA A O 1
ATOM 963 N N . THR A 1 125 ? -15.202 -17.519 35.809 1.00 78.44 125 THR A N 1
ATOM 964 C CA . THR A 1 125 ? -16.515 -18.099 36.108 1.00 78.44 125 THR A CA 1
ATOM 965 C C . THR A 1 125 ? -17.535 -17.789 35.019 1.00 78.44 125 THR A C 1
ATOM 967 O O . THR A 1 125 ? -18.433 -18.601 34.771 1.00 78.44 125 THR A O 1
ATOM 970 N N . LEU A 1 126 ? -17.384 -16.662 34.316 1.00 84.56 126 LEU A N 1
ATOM 971 C CA . LEU A 1 126 ? -18.206 -16.346 33.153 1.00 84.56 126 LEU A CA 1
ATOM 972 C C . LEU A 1 126 ? -17.733 -17.121 31.915 1.00 84.56 126 LEU A C 1
ATOM 974 O O . LEU A 1 126 ? -16.583 -17.020 31.496 1.00 84.56 126 LEU A O 1
ATOM 978 N N . ILE A 1 127 ? -18.667 -17.812 31.259 1.00 90.00 127 ILE A N 1
ATOM 979 C CA . ILE A 1 127 ? -18.485 -18.335 29.901 1.00 90.00 127 ILE A CA 1
ATOM 980 C C . ILE A 1 127 ? -19.239 -17.434 28.922 1.00 90.00 127 ILE A C 1
ATOM 982 O O . ILE A 1 127 ? -20.460 -17.293 29.021 1.00 90.00 127 ILE A O 1
ATOM 986 N N . TYR A 1 128 ? -18.524 -16.853 27.962 1.00 90.12 128 TYR A N 1
ATOM 987 C CA . TYR A 1 128 ? -19.080 -16.025 26.895 1.00 90.12 128 TYR A CA 1
ATOM 988 C C . TYR A 1 128 ? -18.764 -16.636 25.528 1.00 90.12 128 TYR A C 1
ATOM 990 O O . TYR A 1 128 ? -17.600 -16.785 25.174 1.00 90.12 128 TYR A O 1
ATOM 998 N N . LYS A 1 129 ? -19.804 -17.019 24.771 1.00 88.25 129 LYS A N 1
ATOM 999 C CA . LYS A 1 129 ? -19.688 -17.742 23.486 1.00 88.25 129 LYS A CA 1
ATOM 1000 C C . LYS A 1 129 ? -18.706 -18.923 23.526 1.00 88.25 129 LYS A C 1
ATOM 1002 O O . LYS A 1 129 ? -17.859 -19.056 22.658 1.00 88.25 129 LYS A O 1
ATOM 1007 N N . ASP A 1 130 ? -18.822 -19.762 24.552 1.00 89.06 130 ASP A N 1
ATOM 1008 C CA . ASP A 1 130 ? -17.944 -20.918 24.809 1.00 89.06 130 ASP A CA 1
ATOM 1009 C C . ASP A 1 130 ? -16.511 -20.579 25.263 1.00 89.06 130 ASP A C 1
ATOM 1011 O O . ASP A 1 130 ? -15.725 -21.488 25.539 1.00 89.06 130 ASP A O 1
ATOM 1015 N N . TYR A 1 131 ? -16.181 -19.296 25.435 1.00 88.94 131 TYR A N 1
ATOM 1016 C CA . TYR A 1 131 ? -14.877 -18.852 25.921 1.00 88.94 131 TYR A CA 1
ATOM 1017 C C . TYR A 1 131 ? -14.946 -18.421 27.393 1.00 88.94 131 TYR A C 1
ATOM 1019 O O . TYR A 1 131 ? -15.797 -17.604 27.755 1.00 88.94 131 TYR A O 1
ATOM 1027 N N . PRO A 1 132 ? -14.061 -18.937 28.263 1.00 88.81 132 PRO A N 1
ATOM 1028 C CA . PRO A 1 132 ? -13.938 -18.450 29.631 1.00 88.81 132 PRO A CA 1
ATOM 1029 C C . PRO A 1 132 ? -13.414 -17.013 29.628 1.00 88.81 132 PRO A C 1
ATOM 1031 O O . PRO A 1 132 ? -12.336 -16.746 29.098 1.00 88.81 132 PRO A O 1
ATOM 1034 N N . VAL A 1 133 ? -14.173 -16.097 30.218 1.00 88.56 133 VAL A N 1
ATOM 1035 C CA . VAL A 1 133 ? -13.806 -14.687 30.392 1.00 88.56 133 VAL A CA 1
ATOM 1036 C C . VAL A 1 133 ? -13.217 -14.515 31.782 1.00 88.56 133 VAL A C 1
ATOM 1038 O O . VAL A 1 133 ? -13.771 -15.033 32.749 1.00 88.56 133 VAL A O 1
ATOM 1041 N N . TYR A 1 134 ? -12.116 -13.776 31.892 1.00 84.81 134 TYR A N 1
ATOM 1042 C CA . TYR A 1 134 ? -11.545 -13.455 33.197 1.00 84.81 134 TYR A CA 1
ATOM 1043 C C . TYR A 1 134 ? -12.519 -12.609 34.029 1.00 84.81 134 TYR A C 1
ATOM 1045 O O . TYR A 1 134 ? -13.028 -11.594 33.545 1.00 84.81 134 TYR A O 1
ATOM 1053 N N . ASP A 1 135 ? -12.764 -12.999 35.283 1.00 83.12 135 ASP A N 1
ATOM 1054 C CA . ASP A 1 135 ? -13.811 -12.378 36.106 1.00 83.12 135 ASP A CA 1
ATOM 1055 C C . ASP A 1 135 ? -13.590 -10.877 36.306 1.00 83.12 135 ASP A C 1
ATOM 1057 O O . ASP A 1 135 ? -14.527 -10.094 36.171 1.00 83.12 135 ASP A O 1
ATOM 1061 N N . PHE A 1 136 ? -12.342 -10.448 36.497 1.00 79.19 136 PHE A N 1
ATOM 1062 C CA . PHE A 1 136 ? -12.012 -9.032 36.645 1.00 79.19 136 PHE A CA 1
ATOM 1063 C C . PHE A 1 136 ? -12.299 -8.209 35.372 1.00 79.19 136 PHE A C 1
ATOM 1065 O O . PHE A 1 136 ? -12.744 -7.063 35.465 1.00 79.19 136 PHE A O 1
ATOM 1072 N N . ILE A 1 137 ? -12.102 -8.787 34.178 1.00 86.44 137 ILE A N 1
ATOM 1073 C CA . ILE A 1 137 ? -12.463 -8.144 32.904 1.00 86.44 137 ILE A CA 1
ATOM 1074 C C . ILE A 1 137 ? -13.978 -8.015 32.804 1.00 86.44 137 ILE A C 1
ATOM 1076 O O . ILE A 1 137 ? -14.490 -6.960 32.420 1.00 86.44 137 ILE A O 1
ATOM 1080 N N . ASN A 1 138 ? -14.707 -9.069 33.173 1.00 89.19 138 ASN A N 1
ATOM 1081 C CA . ASN A 1 138 ? -16.162 -9.040 33.175 1.00 89.19 138 ASN A CA 1
ATOM 1082 C C . ASN A 1 138 ? -16.717 -8.008 34.166 1.00 89.19 138 ASN A C 1
ATOM 1084 O O . ASN A 1 138 ? -17.622 -7.255 33.804 1.00 89.19 138 ASN A O 1
ATOM 1088 N N . ASP A 1 139 ? -16.168 -7.938 35.376 1.00 86.69 139 ASP A N 1
ATOM 1089 C CA . ASP A 1 139 ? -16.578 -6.982 36.405 1.00 86.69 139 ASP A CA 1
ATOM 1090 C C . ASP A 1 139 ? -16.331 -5.542 35.961 1.00 86.69 139 ASP A C 1
ATOM 1092 O O . ASP A 1 139 ? -17.230 -4.703 36.057 1.00 86.69 139 ASP A O 1
ATOM 1096 N N . PHE A 1 140 ? -15.163 -5.255 35.382 1.00 88.38 140 PHE A N 1
ATOM 1097 C CA . PHE A 1 140 ? -14.882 -3.925 34.850 1.00 88.38 140 PHE A CA 1
ATOM 1098 C C . PHE A 1 140 ? -15.822 -3.584 33.681 1.00 88.38 140 PHE A C 1
ATOM 1100 O O . PHE A 1 140 ? -16.433 -2.513 33.658 1.00 88.38 140 PHE A O 1
ATOM 1107 N N . LYS A 1 141 ? -16.051 -4.513 32.750 1.00 93.31 141 LYS A N 1
ATOM 1108 C CA . LYS A 1 141 ? -17.038 -4.314 31.680 1.00 93.31 141 LYS A CA 1
ATOM 1109 C C . LYS A 1 141 ? -18.449 -4.058 32.228 1.00 93.31 141 LYS A C 1
ATOM 1111 O O . LYS A 1 141 ? -19.154 -3.205 31.694 1.00 93.31 141 LYS A O 1
ATOM 1116 N N . ASN A 1 142 ? -18.875 -4.733 33.300 1.00 92.00 142 ASN A N 1
ATOM 1117 C CA . ASN A 1 142 ? -20.181 -4.475 33.928 1.00 92.00 142 ASN A CA 1
ATOM 1118 C C . ASN A 1 142 ? -20.278 -3.048 34.484 1.00 92.00 142 ASN A C 1
ATOM 1120 O O . ASN A 1 142 ? -21.330 -2.417 34.394 1.00 92.00 142 ASN A O 1
ATOM 1124 N N . GLU A 1 143 ? -19.178 -2.521 35.017 1.00 92.38 143 GLU A N 1
ATOM 1125 C CA . GLU A 1 143 ? -19.115 -1.137 35.482 1.00 92.38 143 GLU A CA 1
ATOM 1126 C C . GLU A 1 143 ? -19.204 -0.140 34.324 1.00 92.38 143 GLU A C 1
ATOM 1128 O O . GLU A 1 143 ? -19.935 0.848 34.428 1.00 92.38 143 GLU A O 1
ATOM 1133 N N . ILE A 1 144 ? -18.556 -0.439 33.194 1.00 95.12 144 ILE A N 1
ATOM 1134 C CA . ILE A 1 144 ? -18.699 0.334 31.952 1.00 95.12 144 ILE A CA 1
ATOM 1135 C C . ILE A 1 144 ? -20.164 0.336 31.493 1.00 95.12 144 ILE A C 1
ATOM 1137 O O . ILE A 1 144 ? -20.714 1.406 31.236 1.00 95.12 144 ILE A O 1
ATOM 1141 N N . PHE A 1 145 ? -20.830 -0.822 31.461 1.00 97.12 145 PHE A N 1
ATOM 1142 C CA . PHE A 1 145 ? -22.251 -0.927 31.099 1.00 97.12 145 PHE A CA 1
ATOM 1143 C C . PHE A 1 145 ? -23.143 -0.081 32.013 1.00 97.12 145 PHE A C 1
ATOM 1145 O O . PHE A 1 145 ? -23.969 0.688 31.522 1.00 97.12 145 PHE A O 1
ATOM 1152 N N . GLY A 1 146 ? -22.924 -0.134 33.329 1.00 95.56 146 GLY A N 1
ATOM 1153 C CA . GLY A 1 146 ? -23.658 0.703 34.279 1.00 95.56 146 GLY A CA 1
ATOM 1154 C C . GLY A 1 146 ? -23.440 2.207 34.070 1.00 95.56 146 GLY A C 1
ATOM 1155 O O . GLY A 1 146 ? -24.329 3.000 34.383 1.00 95.56 146 GLY A O 1
ATOM 1156 N N . GLY A 1 147 ? -22.283 2.612 33.537 1.00 94.88 147 GLY A N 1
ATOM 1157 C CA . GLY A 1 147 ? -22.011 3.992 33.135 1.00 94.88 147 GLY A CA 1
ATOM 1158 C C . GLY A 1 147 ? -22.663 4.381 31.809 1.00 94.88 147 GLY A C 1
ATOM 1159 O O . GLY A 1 147 ? -23.220 5.473 31.712 1.00 94.88 147 GLY A O 1
ATOM 1160 N N . ILE A 1 148 ? -22.673 3.482 30.821 1.00 97.44 148 ILE A N 1
ATOM 1161 C CA . ILE A 1 148 ? -23.402 3.671 29.556 1.00 97.44 148 ILE A CA 1
ATOM 1162 C C . ILE A 1 148 ? -24.888 3.915 29.842 1.00 97.44 148 ILE A C 1
ATOM 1164 O O . ILE A 1 148 ? -25.461 4.859 29.311 1.00 97.44 148 ILE A O 1
ATOM 1168 N N . GLU A 1 149 ? -25.497 3.158 30.757 1.00 95.88 149 GLU A N 1
ATOM 1169 C CA . GLU A 1 149 ? -26.895 3.349 31.184 1.00 95.88 149 GLU A CA 1
ATOM 1170 C C . GLU A 1 149 ? -27.192 4.730 31.802 1.00 95.88 149 GLU A C 1
ATOM 1172 O O . GLU A 1 149 ? -28.359 5.092 31.966 1.00 95.88 149 GLU A O 1
ATOM 1177 N N . LYS A 1 150 ? -26.170 5.510 32.184 1.00 96.31 150 LYS A N 1
ATOM 1178 C CA . LYS A 1 150 ? -26.348 6.886 32.681 1.00 96.31 150 LYS A CA 1
ATOM 1179 C C . LYS A 1 150 ? -26.442 7.925 31.572 1.00 96.31 150 LYS A C 1
ATOM 1181 O O . LYS A 1 150 ? -26.995 8.988 31.835 1.00 96.31 150 LYS A O 1
ATOM 1186 N N . VAL A 1 151 ? -25.906 7.631 30.389 1.00 95.94 151 VAL A N 1
ATOM 1187 C CA . VAL A 1 151 ? -25.783 8.589 29.276 1.00 95.94 151 VAL A CA 1
ATOM 1188 C C . VAL A 1 151 ? -26.555 8.161 28.028 1.00 95.94 151 VAL A C 1
ATOM 1190 O O . VAL A 1 151 ? -27.006 9.010 27.266 1.00 95.94 151 VAL A O 1
ATOM 1193 N N . ALA A 1 152 ? -26.744 6.858 27.815 1.00 96.06 152 ALA A N 1
ATOM 1194 C CA . ALA A 1 152 ? -27.430 6.315 26.651 1.00 96.06 152 ALA A CA 1
ATOM 1195 C C . ALA A 1 152 ? -28.949 6.190 26.868 1.00 96.06 152 ALA A C 1
ATOM 1197 O O . ALA A 1 152 ? -29.434 5.875 27.955 1.00 96.06 152 ALA A O 1
ATOM 1198 N N . ASP A 1 153 ? -29.702 6.398 25.791 1.00 94.25 153 ASP A N 1
ATOM 1199 C CA . ASP A 1 153 ? -31.143 6.207 25.692 1.00 94.25 153 ASP A CA 1
ATOM 1200 C C . ASP A 1 153 ? -31.417 5.113 24.662 1.00 94.25 153 ASP A C 1
ATOM 1202 O O . ASP A 1 153 ? -31.214 5.302 23.464 1.00 94.25 153 ASP A O 1
ATOM 1206 N N . LYS A 1 154 ? -31.958 3.984 25.125 1.00 92.75 154 LYS A N 1
ATOM 1207 C CA . LYS A 1 154 ? -32.290 2.813 24.299 1.00 92.75 154 LYS A CA 1
ATOM 1208 C C . LYS A 1 154 ? -33.190 3.095 23.088 1.00 92.75 154 LYS A C 1
ATOM 1210 O O . LYS A 1 154 ? -33.331 2.237 22.221 1.00 92.75 154 LYS A O 1
ATOM 1215 N N . ASN A 1 155 ? -33.878 4.240 23.053 1.00 93.94 155 ASN A N 1
ATOM 1216 C CA . ASN A 1 155 ? -34.729 4.621 21.924 1.00 93.94 155 ASN A CA 1
ATOM 1217 C C . ASN A 1 155 ? -33.947 5.289 20.783 1.00 93.94 155 ASN A C 1
ATOM 1219 O O . ASN A 1 155 ? -34.518 5.493 19.710 1.00 93.94 155 ASN A O 1
ATOM 1223 N N . LYS A 1 156 ? -32.676 5.638 21.001 1.00 95.38 156 LYS A N 1
ATOM 1224 C CA . LYS A 1 156 ? -31.787 6.202 19.984 1.00 95.38 156 LYS A CA 1
ATOM 1225 C C . LYS A 1 156 ? -30.945 5.109 19.338 1.00 95.38 156 LYS A C 1
ATOM 1227 O O . LYS A 1 156 ? -30.670 4.078 19.946 1.00 95.38 156 LYS A O 1
ATOM 1232 N N . THR A 1 157 ? -30.555 5.340 18.094 1.00 96.69 157 THR A N 1
ATOM 1233 C CA . THR A 1 157 ? -29.587 4.516 17.368 1.00 96.69 157 THR A CA 1
ATOM 1234 C C . THR A 1 157 ? -28.186 5.067 17.579 1.00 96.69 157 THR A C 1
ATOM 1236 O O . THR A 1 157 ? -28.002 6.284 17.591 1.00 96.69 157 THR A O 1
ATOM 1239 N N . TYR A 1 158 ? -27.203 4.182 17.729 1.00 97.19 158 TYR A N 1
ATOM 1240 C CA . TYR A 1 158 ? -25.840 4.569 18.074 1.00 97.19 158 TYR A CA 1
ATOM 1241 C C . TYR A 1 158 ? -24.810 4.129 17.040 1.00 97.19 158 TYR A C 1
ATOM 1243 O O . TYR A 1 158 ? -24.780 2.963 16.648 1.00 97.19 158 TYR A O 1
ATOM 1251 N N . LYS A 1 159 ? -23.903 5.052 16.705 1.00 97.00 159 LYS A N 1
ATOM 1252 C CA . LYS A 1 159 ? -22.524 4.715 16.339 1.00 97.00 159 LYS A CA 1
ATOM 1253 C C . LYS A 1 159 ? -21.687 4.707 17.609 1.00 97.00 159 LYS A C 1
ATOM 1255 O O . LYS A 1 159 ? -21.771 5.636 18.410 1.00 97.00 159 LYS A O 1
ATOM 1260 N N . VAL A 1 160 ? -20.915 3.651 17.817 1.00 98.31 160 VAL A N 1
ATOM 1261 C CA . VAL A 1 160 ? -20.205 3.395 19.070 1.00 98.31 160 VAL A CA 1
ATOM 1262 C C . VAL A 1 160 ? -18.707 3.426 18.808 1.00 98.31 160 VAL A C 1
ATOM 1264 O O . VAL A 1 160 ? -18.217 2.710 17.941 1.00 98.31 160 VAL A O 1
ATOM 1267 N N . PHE A 1 161 ? -17.981 4.235 19.572 1.00 97.94 161 PHE A N 1
ATOM 1268 C CA . PHE A 1 161 ? -16.527 4.300 19.547 1.00 97.94 161 PHE A CA 1
ATOM 1269 C C . PHE A 1 161 ? -15.970 3.913 20.917 1.00 97.94 161 PHE A C 1
ATOM 1271 O O . PHE A 1 161 ? -16.157 4.626 21.901 1.00 97.94 161 PHE A O 1
ATOM 1278 N N . VAL A 1 162 ? -15.298 2.770 20.992 1.00 98.06 162 VAL A N 1
ATOM 1279 C CA . VAL A 1 162 ? -14.742 2.204 22.222 1.00 98.06 162 VAL A CA 1
ATOM 1280 C C . VAL A 1 162 ? -13.223 2.250 22.150 1.00 98.06 162 VAL A C 1
ATOM 1282 O O . VAL A 1 162 ? -12.622 1.796 21.183 1.00 98.06 162 VAL A O 1
ATOM 1285 N N . CYS A 1 163 ? -12.564 2.745 23.185 1.00 96.19 163 CYS A N 1
ATOM 1286 C CA . CYS A 1 163 ? -11.113 2.701 23.263 1.00 96.19 163 CYS A CA 1
ATOM 1287 C C . CYS A 1 163 ? -10.627 2.371 24.667 1.00 96.19 163 CYS A C 1
ATOM 1289 O O . CYS A 1 163 ? -11.331 2.593 25.655 1.00 96.19 163 CYS A O 1
ATOM 1291 N N . GLY A 1 164 ? -9.417 1.826 24.759 1.00 92.19 164 GLY A N 1
ATOM 1292 C CA . GLY A 1 164 ? -8.786 1.647 26.055 1.00 92.19 164 GLY A CA 1
ATOM 1293 C C . GLY A 1 164 ? -7.345 1.178 26.005 1.00 92.19 164 GLY A C 1
ATOM 1294 O O . GLY A 1 164 ? -6.888 0.632 25.006 1.00 92.19 164 GLY A O 1
ATOM 1295 N N . HIS A 1 165 ? -6.628 1.382 27.107 1.00 86.88 165 HIS A N 1
ATOM 1296 C CA . HIS A 1 165 ? -5.219 1.011 27.248 1.00 86.88 165 HIS A CA 1
ATOM 1297 C C . HIS A 1 165 ? -5.008 0.056 28.430 1.00 86.88 165 HIS A C 1
ATOM 1299 O O . HIS A 1 165 ? -5.620 0.234 29.492 1.00 86.88 165 HIS A O 1
ATOM 1305 N N . SER A 1 166 ? -4.102 -0.915 28.271 1.00 81.19 166 SER A N 1
ATOM 1306 C CA . SER A 1 166 ? -3.737 -1.904 29.297 1.00 81.19 166 SER A CA 1
ATOM 1307 C C . SER A 1 166 ? -4.956 -2.708 29.786 1.00 81.19 166 SER A C 1
ATOM 1309 O O . SER A 1 166 ? -5.751 -3.171 28.965 1.00 81.19 166 SER A O 1
ATOM 1311 N N . LEU A 1 167 ? -5.161 -2.857 31.099 1.00 79.62 167 LEU A N 1
ATOM 1312 C CA . LEU A 1 167 ? -6.329 -3.533 31.678 1.00 79.62 167 LEU A CA 1
ATOM 1313 C C . LEU A 1 167 ? -7.666 -2.963 31.160 1.00 79.62 167 LEU A C 1
ATOM 1315 O O . LEU A 1 167 ? -8.594 -3.707 30.842 1.00 79.62 167 LEU A O 1
ATOM 1319 N N . GLY A 1 168 ? -7.748 -1.638 31.007 1.00 86.69 168 GLY A N 1
ATOM 1320 C CA . GLY A 1 168 ? -8.914 -0.972 30.424 1.00 86.69 168 GLY A CA 1
ATOM 1321 C C . GLY A 1 168 ? -9.135 -1.328 28.955 1.00 86.69 168 GLY A C 1
ATOM 1322 O O . GLY A 1 168 ? -10.277 -1.393 28.515 1.00 86.69 168 GLY A O 1
ATOM 1323 N N . GLY A 1 169 ? -8.067 -1.635 28.214 1.00 89.81 169 GLY A N 1
ATOM 1324 C CA . GLY A 1 169 ? -8.148 -2.148 26.846 1.00 89.81 169 GLY A CA 1
ATOM 1325 C C . GLY A 1 169 ? -8.830 -3.515 26.780 1.00 89.81 169 GLY A C 1
ATOM 1326 O O . GLY A 1 169 ? -9.697 -3.726 25.942 1.00 89.81 169 GLY A O 1
ATOM 1327 N N . ALA A 1 170 ? -8.527 -4.419 27.711 1.00 88.25 170 ALA A N 1
ATOM 1328 C CA . ALA A 1 170 ? -9.179 -5.729 27.781 1.00 88.25 170 ALA A CA 1
ATOM 1329 C C . ALA A 1 170 ? -10.673 -5.620 28.157 1.00 88.25 170 ALA A C 1
ATOM 1331 O O . ALA A 1 170 ? -11.531 -6.281 27.569 1.00 88.25 170 ALA A O 1
ATOM 1332 N N . ALA A 1 171 ? -11.018 -4.718 29.081 1.00 91.75 171 ALA A N 1
ATOM 1333 C CA . ALA A 1 171 ? -12.416 -4.412 29.390 1.00 91.75 171 ALA A CA 1
ATOM 1334 C C . ALA A 1 171 ? -13.143 -3.759 28.201 1.00 91.75 171 ALA A C 1
ATOM 1336 O O . ALA A 1 171 ? -14.276 -4.136 27.899 1.00 91.75 171 ALA A O 1
ATOM 1337 N N . ALA A 1 172 ? -12.497 -2.827 27.492 1.00 95.56 172 ALA A N 1
ATOM 1338 C CA . ALA A 1 172 ? -13.010 -2.213 26.266 1.00 95.56 172 ALA A CA 1
ATOM 1339 C C . ALA A 1 172 ? -13.260 -3.254 25.163 1.00 95.56 172 ALA A C 1
ATOM 1341 O O . ALA A 1 172 ? -14.311 -3.222 24.524 1.00 95.56 172 ALA A O 1
ATOM 1342 N N . ASN A 1 173 ? -12.350 -4.216 25.006 1.00 93.62 173 ASN A N 1
ATOM 1343 C CA . ASN A 1 173 ? -12.472 -5.322 24.064 1.00 93.62 173 ASN A CA 1
ATOM 1344 C C . ASN A 1 173 ? -13.746 -6.144 24.313 1.00 93.62 173 ASN A C 1
ATOM 1346 O O . ASN A 1 173 ? -14.598 -6.279 23.431 1.00 93.62 173 ASN A O 1
ATOM 1350 N N . LEU A 1 174 ? -13.928 -6.615 25.552 1.00 95.19 174 LEU A N 1
ATOM 1351 C CA . LEU A 1 174 ? -15.129 -7.355 25.940 1.00 95.19 174 LEU A CA 1
ATOM 1352 C C . LEU A 1 174 ? -16.397 -6.492 25.845 1.00 95.19 174 LEU A C 1
ATOM 1354 O O . LEU A 1 174 ? -17.452 -6.995 25.460 1.00 95.19 174 LEU A O 1
ATOM 1358 N N . THR A 1 175 ? -16.303 -5.203 26.183 1.00 97.44 175 THR A N 1
ATOM 1359 C CA . THR A 1 175 ? -17.411 -4.239 26.074 1.00 97.44 175 THR A CA 1
ATOM 1360 C C . THR A 1 175 ? -17.893 -4.153 24.629 1.00 97.44 175 THR A C 1
ATOM 1362 O O . THR A 1 175 ? -19.082 -4.339 24.376 1.00 97.44 175 THR A O 1
ATOM 1365 N N . ALA A 1 176 ? -16.984 -3.932 23.676 1.00 98.00 176 ALA A N 1
ATOM 1366 C CA . ALA A 1 176 ? -17.317 -3.848 22.259 1.00 98.00 176 ALA A CA 1
ATOM 1367 C C . ALA A 1 176 ? -17.895 -5.168 21.731 1.00 98.00 176 ALA A C 1
ATOM 1369 O O . ALA A 1 176 ? -18.942 -5.157 21.086 1.00 98.00 176 ALA A O 1
ATOM 1370 N N . ALA A 1 177 ? -17.284 -6.307 22.078 1.00 96.88 177 ALA A N 1
ATOM 1371 C CA . ALA A 1 177 ? -17.784 -7.627 21.695 1.00 96.88 177 ALA A CA 1
ATOM 1372 C C . ALA A 1 177 ? -19.223 -7.873 22.186 1.00 96.88 177 ALA A C 1
ATOM 1374 O O . ALA A 1 177 ? -20.064 -8.373 21.441 1.00 96.88 177 ALA A O 1
ATOM 1375 N N . GLN A 1 178 ? -19.536 -7.478 23.421 1.00 96.50 178 GLN A N 1
ATOM 1376 C CA . GLN A 1 178 ? -20.882 -7.619 23.976 1.00 96.50 178 GLN A CA 1
ATOM 1377 C C . GLN A 1 178 ? -21.888 -6.617 23.396 1.00 96.50 178 GLN A C 1
ATOM 1379 O O . GLN A 1 178 ? -23.060 -6.961 23.263 1.00 96.50 178 GLN A O 1
ATOM 1384 N N . ILE A 1 179 ? -21.463 -5.413 23.006 1.00 97.75 179 ILE A N 1
ATOM 1385 C CA . ILE A 1 179 ? -22.324 -4.469 22.273 1.00 97.75 179 ILE A CA 1
ATOM 1386 C C . ILE A 1 179 ? -22.647 -5.011 20.873 1.00 97.75 179 ILE A C 1
ATOM 1388 O O . ILE A 1 179 ? -23.811 -5.001 20.484 1.00 97.75 179 ILE A O 1
ATOM 1392 N N . ILE A 1 180 ? -21.655 -5.549 20.152 1.00 96.88 180 ILE A N 1
ATOM 1393 C CA . ILE A 1 180 ? -21.834 -6.185 18.830 1.00 96.88 180 ILE A CA 1
ATOM 1394 C C . ILE A 1 180 ? -22.885 -7.302 18.885 1.00 96.88 180 ILE A C 1
ATOM 1396 O O . ILE A 1 180 ? -23.697 -7.445 17.972 1.00 96.88 180 ILE A O 1
ATOM 1400 N N . ASP A 1 181 ? -22.896 -8.065 19.975 1.00 95.44 181 ASP A N 1
ATOM 1401 C CA . ASP A 1 181 ? -23.846 -9.155 20.198 1.00 95.44 181 ASP A CA 1
ATOM 1402 C C . ASP A 1 181 ? -25.180 -8.711 20.827 1.00 95.44 181 ASP A C 1
ATOM 1404 O O . ASP A 1 181 ? -26.041 -9.549 21.104 1.00 95.44 181 ASP A O 1
ATOM 1408 N N . GLY A 1 182 ? -25.372 -7.406 21.045 1.00 94.31 182 GLY A N 1
ATOM 1409 C CA . GLY A 1 182 ? -26.612 -6.830 21.566 1.00 94.31 182 GLY A CA 1
ATOM 1410 C C . GLY A 1 182 ? -26.859 -7.089 23.054 1.00 94.31 182 GLY A C 1
ATOM 1411 O O . GLY A 1 182 ? -28.008 -7.108 23.484 1.00 94.31 182 GLY A O 1
ATOM 1412 N N . ALA A 1 183 ? -25.811 -7.311 23.852 1.00 93.44 183 ALA A N 1
ATOM 1413 C CA . ALA A 1 183 ? -25.929 -7.605 25.283 1.00 93.44 183 ALA A CA 1
ATOM 1414 C C . ALA A 1 183 ? -26.038 -6.353 26.181 1.00 93.44 183 ALA A C 1
ATOM 1416 O O . ALA A 1 183 ? -26.260 -6.489 27.384 1.00 93.44 183 ALA A O 1
ATOM 1417 N N . CYS A 1 184 ? -25.875 -5.144 25.631 1.00 94.25 184 CYS A N 1
ATOM 1418 C CA . CYS A 1 184 ? -26.088 -3.888 26.352 1.00 94.25 184 CYS A CA 1
ATOM 1419 C C . CYS A 1 184 ? -27.443 -3.276 25.963 1.00 94.25 184 CYS A C 1
ATOM 1421 O O . CYS A 1 184 ? -27.541 -2.586 24.953 1.00 94.25 184 CYS A O 1
ATOM 1423 N N . ASP A 1 185 ? -28.480 -3.485 26.780 1.00 93.25 185 ASP A N 1
ATOM 1424 C CA . ASP A 1 185 ? -29.863 -3.044 26.499 1.00 93.25 185 ASP A CA 1
ATOM 1425 C C . ASP A 1 185 ? -30.016 -1.526 26.269 1.00 93.25 185 ASP A C 1
ATOM 1427 O O . ASP A 1 185 ? -31.000 -1.075 25.674 1.00 93.25 185 ASP A O 1
ATOM 1431 N N . ALA A 1 186 ? -29.076 -0.723 26.773 1.00 94.50 186 ALA A N 1
ATOM 1432 C CA . ALA A 1 186 ? -29.073 0.728 26.604 1.00 94.50 186 ALA A CA 1
ATOM 1433 C C . ALA A 1 186 ? -28.579 1.178 25.217 1.00 94.50 186 ALA A C 1
ATOM 1435 O O . ALA A 1 186 ? -28.793 2.333 24.850 1.00 94.50 186 ALA A O 1
ATOM 1436 N N . VAL A 1 187 ? -27.938 0.290 24.451 1.00 96.81 187 VAL A N 1
ATOM 1437 C CA . VAL A 1 187 ? -27.284 0.608 23.178 1.00 96.81 187 VAL A CA 1
ATOM 1438 C C . VAL A 1 187 ? -27.959 -0.150 22.044 1.00 96.81 187 VAL A C 1
ATOM 1440 O O . VAL A 1 187 ? -27.857 -1.367 21.929 1.00 96.81 187 VAL A O 1
ATOM 1443 N N . ASN A 1 188 ? -28.627 0.592 21.168 1.00 95.88 188 ASN A N 1
ATOM 1444 C CA . ASN A 1 188 ? -29.160 0.072 19.916 1.00 95.88 188 ASN A CA 1
ATOM 1445 C C . ASN A 1 188 ? -28.220 0.460 18.761 1.00 95.88 188 ASN A C 1
ATOM 1447 O O . ASN A 1 188 ? -28.294 1.577 18.249 1.00 95.88 188 ASN A O 1
ATOM 1451 N N . SER A 1 189 ? -27.320 -0.444 18.373 1.00 95.25 189 SER A N 1
ATOM 1452 C CA . SER A 1 189 ? -26.330 -0.242 17.302 1.00 95.25 189 SER A CA 1
ATOM 1453 C C . SER A 1 189 ? -26.251 -1.455 16.374 1.00 95.25 189 SER A C 1
ATOM 1455 O O . SER A 1 189 ? -26.453 -2.589 16.810 1.00 95.25 189 SER A O 1
ATOM 1457 N N . SER A 1 190 ? -25.915 -1.238 15.098 1.00 94.06 190 SER A N 1
ATOM 1458 C CA . SER A 1 190 ? -25.478 -2.329 14.217 1.00 94.06 190 SER A CA 1
ATOM 1459 C C . SER A 1 190 ? -24.065 -2.773 14.597 1.00 94.06 190 SER A C 1
ATOM 1461 O O . SER A 1 190 ? -23.274 -1.964 15.075 1.00 94.06 190 SER A O 1
ATOM 1463 N N . LYS A 1 191 ? -23.699 -4.027 14.310 1.00 91.69 191 LYS A N 1
ATOM 1464 C CA . LYS A 1 191 ? -22.306 -4.487 14.444 1.00 91.69 191 LYS A CA 1
ATOM 1465 C C . LYS A 1 191 ? -21.329 -3.663 13.590 1.00 91.69 191 LYS A C 1
ATOM 1467 O O . LYS A 1 191 ? -20.196 -3.455 13.998 1.00 91.69 191 LYS A O 1
ATOM 1472 N N . ASP A 1 192 ? -21.793 -3.159 12.443 1.00 93.00 192 ASP A N 1
ATOM 1473 C CA . ASP A 1 192 ? -20.987 -2.362 11.507 1.00 93.00 192 ASP A CA 1
ATOM 1474 C C . ASP A 1 192 ? -20.809 -0.907 11.990 1.00 93.00 192 ASP A C 1
ATOM 1476 O O . ASP A 1 192 ? -20.073 -0.135 11.383 1.00 93.00 192 ASP A O 1
ATOM 1480 N N . ASP A 1 193 ? -21.478 -0.543 13.091 1.00 95.94 193 ASP A N 1
ATOM 1481 C CA . ASP A 1 193 ? -21.426 0.770 13.733 1.00 95.94 193 ASP A CA 1
ATOM 1482 C C . ASP A 1 193 ? -20.640 0.747 15.058 1.00 95.94 193 ASP A C 1
ATOM 1484 O O . ASP A 1 193 ? -20.653 1.739 15.789 1.00 95.94 193 ASP A O 1
ATOM 1488 N N . VAL A 1 194 ? -19.959 -0.360 15.386 1.00 97.88 194 VAL A N 1
ATOM 1489 C CA . VAL A 1 194 ? -19.135 -0.496 16.598 1.00 97.88 194 VAL A CA 1
ATOM 1490 C C . VAL A 1 194 ? -17.658 -0.505 16.223 1.00 97.88 194 VAL A C 1
ATOM 1492 O O . VAL A 1 194 ? -17.144 -1.481 15.687 1.00 97.88 194 VAL A O 1
ATOM 1495 N N . TYR A 1 195 ? -16.977 0.582 16.560 1.00 97.81 195 TYR A N 1
ATOM 1496 C CA . TYR A 1 195 ? -15.559 0.805 16.319 1.00 97.81 195 TYR A CA 1
ATOM 1497 C C . TYR A 1 195 ? -14.836 0.653 17.646 1.00 97.81 195 TYR A C 1
ATOM 1499 O O . TYR A 1 195 ? -15.147 1.372 18.597 1.00 97.81 195 TYR A O 1
ATOM 1507 N N . CYS A 1 196 ? -13.875 -0.258 17.738 1.00 97.44 196 CYS A N 1
ATOM 1508 C CA . CYS A 1 196 ? -13.093 -0.427 18.951 1.00 97.44 196 CYS A CA 1
ATOM 1509 C C . CYS A 1 196 ? -11.598 -0.413 18.655 1.00 97.44 196 CYS A C 1
ATOM 1511 O O . CYS A 1 196 ? -11.148 -1.171 17.810 1.00 97.44 196 CYS A O 1
ATOM 1513 N N . TYR A 1 197 ? -10.839 0.426 19.364 1.00 94.44 197 TYR A N 1
ATOM 1514 C CA . TYR A 1 197 ? -9.379 0.489 19.273 1.00 94.44 197 TYR A CA 1
ATOM 1515 C C . TYR A 1 197 ? -8.757 0.373 20.661 1.00 94.44 197 TYR A C 1
ATOM 1517 O O . TYR A 1 197 ? -8.917 1.260 21.505 1.00 94.44 197 TYR A O 1
ATOM 1525 N N . THR A 1 198 ? -8.036 -0.715 20.909 1.00 92.25 198 THR A N 1
ATOM 1526 C CA . THR A 1 198 ? -7.416 -0.989 22.216 1.00 92.25 198 THR A CA 1
ATOM 1527 C C . THR A 1 198 ? -5.902 -1.064 22.103 1.00 92.25 198 THR A C 1
ATOM 1529 O O . THR A 1 198 ? -5.395 -1.484 21.075 1.00 92.25 198 THR A O 1
ATOM 1532 N N . TYR A 1 199 ? -5.175 -0.660 23.146 1.00 86.75 199 TYR A N 1
ATOM 1533 C CA . TYR A 1 199 ? -3.715 -0.517 23.122 1.00 86.75 199 TYR A CA 1
ATOM 1534 C C . TYR A 1 199 ? -3.088 -1.292 24.270 1.00 86.75 199 TYR A C 1
ATOM 1536 O O . TYR A 1 199 ? -3.425 -1.052 25.435 1.00 86.75 199 TYR A O 1
ATOM 1544 N N . GLY A 1 200 ? -2.188 -2.223 23.960 1.00 78.62 200 GLY A N 1
ATOM 1545 C CA . GLY A 1 200 ? -1.514 -3.016 24.991 1.00 78.62 200 GLY A CA 1
ATOM 1546 C C . GLY A 1 200 ? -2.492 -3.782 25.879 1.00 78.62 200 GLY A C 1
ATOM 1547 O O . GLY A 1 200 ? -2.253 -3.960 27.071 1.00 78.62 200 GLY A O 1
ATOM 1548 N N . ALA A 1 201 ? -3.644 -4.169 25.333 1.00 79.81 201 ALA A N 1
ATOM 1549 C CA . ALA A 1 201 ? -4.647 -4.889 26.091 1.00 79.81 201 ALA A CA 1
ATOM 1550 C C . ALA A 1 201 ? -4.093 -6.245 26.550 1.00 79.81 201 ALA A C 1
ATOM 1552 O O . ALA A 1 201 ? -3.466 -6.973 25.777 1.00 79.81 201 ALA A O 1
ATOM 1553 N N . ILE A 1 202 ? -4.367 -6.605 27.801 1.00 77.94 202 ILE A N 1
ATOM 1554 C CA . ILE A 1 202 ? -4.129 -7.963 28.299 1.00 77.94 202 ILE A CA 1
ATOM 1555 C C . ILE A 1 202 ? -5.237 -8.914 27.830 1.00 77.94 202 ILE A C 1
ATOM 1557 O O . ILE A 1 202 ? -6.255 -8.486 27.284 1.00 77.94 202 ILE A O 1
ATOM 1561 N N . ASP A 1 203 ? -5.053 -10.215 28.031 1.00 80.75 203 ASP A N 1
ATOM 1562 C CA . ASP A 1 203 ? -6.000 -11.239 27.579 1.00 80.75 203 ASP A CA 1
ATOM 1563 C C . ASP A 1 203 ? -7.394 -11.025 28.195 1.00 80.75 203 ASP A C 1
ATOM 1565 O O . ASP A 1 203 ? -7.554 -10.898 29.408 1.00 80.75 203 ASP A O 1
ATOM 1569 N N . SER A 1 204 ? -8.420 -10.974 27.343 1.00 85.69 204 SER A N 1
ATOM 1570 C CA . SER A 1 204 ? -9.825 -10.823 27.752 1.00 85.69 204 SER A CA 1
ATOM 1571 C C . SER A 1 204 ? -10.486 -12.173 28.050 1.00 85.69 204 SER A C 1
ATOM 1573 O O . SER A 1 204 ? -11.425 -12.253 28.844 1.00 85.69 204 SER A O 1
ATOM 1575 N N . ILE A 1 205 ? -9.985 -13.244 27.429 1.00 85.56 205 ILE A N 1
ATOM 1576 C CA . ILE A 1 205 ? -10.457 -14.622 27.577 1.00 85.56 205 ILE A CA 1
ATOM 1577 C C . ILE A 1 205 ? -9.293 -15.567 27.878 1.00 85.56 205 ILE A C 1
ATOM 1579 O O . ILE A 1 205 ? -8.178 -15.394 27.392 1.00 85.56 205 ILE A O 1
ATOM 1583 N N . SER A 1 206 ? -9.564 -16.611 28.657 1.00 81.69 206 SER A N 1
ATOM 1584 C CA . SER A 1 206 ? -8.569 -17.591 29.098 1.00 81.69 206 SER A CA 1
ATOM 1585 C C . SER A 1 206 ? -8.353 -18.698 28.055 1.00 81.69 206 SER A C 1
ATOM 1587 O O . SER A 1 206 ? -8.584 -19.883 28.302 1.00 81.69 206 SER A O 1
ATOM 1589 N N . VAL A 1 207 ? -7.941 -18.311 26.844 1.00 76.19 207 VAL A N 1
ATOM 1590 C CA . VAL A 1 207 ? -7.601 -19.226 25.739 1.00 76.19 207 VAL A CA 1
ATOM 1591 C C . VAL A 1 207 ? -6.385 -18.731 24.959 1.00 76.19 207 VAL A C 1
ATOM 1593 O O . VAL A 1 207 ? -6.008 -17.568 25.026 1.00 76.19 207 VAL A O 1
ATOM 1596 N N . LYS A 1 208 ? -5.765 -19.639 24.198 1.00 71.81 208 LYS A N 1
ATOM 1597 C CA . LYS A 1 208 ? -4.538 -19.361 23.437 1.00 71.81 208 LYS A CA 1
ATOM 1598 C C . LYS A 1 208 ? -4.754 -18.709 22.076 1.00 71.81 208 LYS A C 1
ATOM 1600 O O . LYS A 1 208 ? -3.778 -18.276 21.493 1.00 71.81 208 LYS A O 1
ATOM 1605 N N . GLU A 1 209 ? -5.977 -18.668 21.561 1.00 78.12 209 GLU A N 1
ATOM 1606 C CA . GLU A 1 209 ? -6.250 -18.153 20.217 1.00 78.12 209 GLU A CA 1
ATOM 1607 C C . GLU A 1 209 ? -7.267 -17.008 20.296 1.00 78.12 209 GLU A C 1
ATOM 1609 O O . GLU A 1 209 ? -8.237 -17.123 21.054 1.00 78.12 209 GLU A O 1
ATOM 1614 N N . PRO A 1 210 ? -7.065 -15.908 19.553 1.00 81.88 210 PRO A N 1
ATOM 1615 C CA . PRO A 1 210 ? -8.057 -14.846 19.422 1.00 81.88 210 PRO A CA 1
ATOM 1616 C C . PRO A 1 210 ? -9.337 -15.303 18.716 1.00 81.88 210 PRO A C 1
ATOM 1618 O O . PRO A 1 210 ? -9.341 -16.246 17.923 1.00 81.88 210 PRO A O 1
ATOM 1621 N N . VAL A 1 211 ? -10.425 -14.578 18.959 1.00 87.81 211 VAL A N 1
ATOM 1622 C CA . VAL A 1 211 ? -11.732 -14.765 18.327 1.00 87.81 211 VAL A CA 1
ATOM 1623 C C . VAL A 1 211 ? -11.994 -13.574 17.410 1.00 87.81 211 VAL A C 1
ATOM 1625 O O . VAL A 1 211 ? -12.512 -12.547 17.837 1.00 87.81 211 VAL A O 1
ATOM 1628 N N . THR A 1 212 ? -11.610 -13.701 16.144 1.00 83.75 212 THR A N 1
ATOM 1629 C CA . THR A 1 212 ? -11.647 -12.601 15.164 1.00 83.75 212 THR A CA 1
ATOM 1630 C C . THR A 1 212 ? -12.967 -12.529 14.395 1.00 83.75 212 THR A C 1
ATOM 1632 O O . THR A 1 212 ? -13.491 -11.445 14.157 1.00 83.75 212 THR A O 1
ATOM 1635 N N . ALA A 1 213 ? -13.528 -13.684 14.027 1.00 84.56 213 ALA A N 1
ATOM 1636 C CA . ALA A 1 213 ? -14.718 -13.766 13.186 1.00 84.56 213 ALA A CA 1
ATOM 1637 C C . ALA A 1 213 ? -15.957 -13.168 13.875 1.00 84.56 213 ALA A C 1
ATOM 1639 O O . ALA A 1 213 ? -16.344 -13.603 14.963 1.00 84.56 213 ALA A O 1
ATOM 1640 N N . GLY A 1 214 ? -16.605 -12.211 13.210 1.00 85.44 214 GLY A N 1
ATOM 1641 C CA . GLY A 1 214 ? -17.761 -11.475 13.727 1.00 85.44 214 GLY A CA 1
ATOM 1642 C C . GLY A 1 214 ? -17.410 -10.300 14.644 1.00 85.44 214 GLY A C 1
ATOM 1643 O O . GLY A 1 214 ? -18.326 -9.639 15.131 1.00 85.44 214 GLY A O 1
ATOM 1644 N N . TYR A 1 215 ? -16.121 -10.043 14.872 1.00 92.50 215 TYR A N 1
ATOM 1645 C CA . TYR A 1 215 ? -15.605 -8.943 15.687 1.00 92.50 215 TYR A CA 1
ATOM 1646 C C . TYR A 1 215 ? -14.603 -8.087 14.906 1.00 92.50 215 TYR A C 1
ATOM 1648 O O . TYR A 1 215 ? -13.706 -7.488 15.489 1.00 92.50 215 TYR A O 1
ATOM 1656 N N . GLU A 1 216 ? -14.750 -8.014 13.583 1.00 87.94 216 GLU A N 1
ATOM 1657 C CA . GLU A 1 216 ? -13.835 -7.293 12.693 1.00 87.94 216 GLU A CA 1
ATOM 1658 C C . GLU A 1 216 ? -13.751 -5.789 13.018 1.00 87.94 216 GLU A C 1
ATOM 1660 O O . GLU A 1 216 ? -12.742 -5.162 12.730 1.00 87.94 216 GLU A O 1
ATOM 1665 N N . GLY A 1 217 ? -14.774 -5.219 13.671 1.00 88.88 217 GLY A N 1
ATOM 1666 C CA . GLY A 1 217 ? -14.769 -3.837 14.170 1.00 88.88 217 GLY A CA 1
ATOM 1667 C C . GLY A 1 217 ? -13.940 -3.589 15.436 1.00 88.88 217 GLY A C 1
ATOM 1668 O O . GLY A 1 217 ? -13.887 -2.460 15.927 1.00 88.88 217 GLY A O 1
ATOM 1669 N N . VAL A 1 218 ? -13.326 -4.635 15.996 1.00 94.75 218 VAL A N 1
ATOM 1670 C CA . VAL A 1 218 ? -12.501 -4.570 17.204 1.00 94.75 218 VAL A CA 1
ATOM 1671 C C . VAL A 1 218 ? -11.030 -4.736 16.833 1.00 94.75 218 VAL A C 1
ATOM 1673 O O . VAL A 1 218 ? -10.564 -5.845 16.590 1.00 94.75 218 VAL A O 1
ATOM 1676 N N . HIS A 1 219 ? -10.315 -3.616 16.839 1.00 90.62 219 HIS A N 1
ATOM 1677 C CA . HIS A 1 219 ? -8.910 -3.454 16.472 1.00 90.62 219 HIS A CA 1
ATOM 1678 C C . HIS A 1 219 ? -8.037 -3.480 17.729 1.00 90.62 219 HIS A C 1
ATOM 1680 O O . HIS A 1 219 ? -8.105 -2.593 18.594 1.00 90.62 219 HIS A O 1
ATOM 1686 N N . ASN A 1 220 ? -7.242 -4.536 17.884 1.00 87.62 220 ASN A N 1
ATOM 1687 C CA . ASN A 1 220 ? -6.337 -4.699 19.017 1.00 87.62 220 ASN A CA 1
ATOM 1688 C C . ASN A 1 220 ? -4.921 -4.317 18.606 1.00 87.62 220 ASN A C 1
ATOM 1690 O O . ASN A 1 220 ? -4.278 -5.045 17.857 1.00 87.62 220 ASN A O 1
ATOM 1694 N N . VAL A 1 221 ? -4.436 -3.204 19.137 1.00 82.69 221 VAL A N 1
ATOM 1695 C CA . VAL A 1 221 ? -3.230 -2.529 18.679 1.00 82.69 221 VAL A CA 1
ATOM 1696 C C . VAL A 1 221 ? -2.037 -2.842 19.595 1.00 82.69 221 VAL A C 1
ATOM 1698 O O . VAL A 1 221 ? -2.067 -2.536 20.795 1.00 82.69 221 VAL A O 1
ATOM 1701 N N . TYR A 1 222 ? -0.963 -3.407 19.029 1.00 72.88 222 TYR A N 1
ATOM 1702 C CA . TYR A 1 222 ? 0.224 -3.870 19.773 1.00 72.88 222 TYR A CA 1
ATOM 1703 C C . TYR A 1 222 ? 1.534 -3.283 19.287 1.00 72.88 222 TYR A C 1
ATOM 1705 O O . TYR A 1 222 ? 1.643 -2.832 18.158 1.00 72.88 222 TYR A O 1
ATOM 1713 N N . ASN A 1 223 ? 2.555 -3.365 20.137 1.00 61.84 223 ASN A N 1
ATOM 1714 C CA . ASN A 1 223 ? 3.951 -3.300 19.715 1.00 61.84 223 ASN A CA 1
ATOM 1715 C C . ASN A 1 223 ? 4.685 -4.628 20.004 1.00 61.84 223 ASN A C 1
ATOM 1717 O O . ASN A 1 223 ? 4.249 -5.430 20.835 1.00 61.84 223 ASN A O 1
ATOM 1721 N N . ASP A 1 224 ? 5.846 -4.827 19.372 1.00 52.28 224 ASP A N 1
ATOM 1722 C CA . ASP A 1 224 ? 6.698 -6.030 19.494 1.00 52.28 224 ASP A CA 1
ATOM 1723 C C . ASP A 1 224 ? 7.066 -6.457 20.931 1.00 52.28 224 ASP A C 1
ATOM 1725 O O . ASP A 1 224 ? 7.472 -7.602 21.164 1.00 52.28 224 ASP A O 1
ATOM 1729 N N . PHE A 1 225 ? 6.944 -5.558 21.910 1.00 52.94 225 PHE A N 1
ATOM 1730 C CA . PHE A 1 225 ? 7.399 -5.760 23.284 1.00 52.94 225 PHE A CA 1
ATOM 1731 C C . PHE A 1 225 ? 6.279 -5.619 24.316 1.00 52.94 225 PHE A C 1
ATOM 1733 O O . PHE A 1 225 ? 6.567 -5.376 25.489 1.00 52.94 225 PHE A O 1
ATOM 1740 N N . ASP A 1 226 ? 5.019 -5.791 23.922 1.00 58.41 226 ASP A N 1
ATOM 1741 C CA . ASP A 1 226 ? 3.918 -5.845 24.879 1.00 58.41 226 ASP A CA 1
ATOM 1742 C C . ASP A 1 226 ? 4.014 -7.119 25.734 1.00 58.41 226 ASP A C 1
ATOM 1744 O O . ASP A 1 226 ? 3.817 -8.240 25.259 1.00 58.41 226 ASP A O 1
ATOM 1748 N N . THR A 1 227 ? 4.360 -6.948 27.014 1.00 49.34 227 THR A N 1
ATOM 1749 C CA . THR A 1 227 ? 4.858 -8.015 27.903 1.00 49.34 227 THR A CA 1
ATOM 1750 C C . THR A 1 227 ? 3.849 -8.572 28.912 1.00 49.34 227 THR A C 1
ATOM 1752 O O . THR A 1 227 ? 4.257 -9.306 29.811 1.00 49.34 227 THR A O 1
ATOM 1755 N N . PHE A 1 228 ? 2.556 -8.256 28.817 1.00 52.28 228 PHE A N 1
ATOM 1756 C CA . PHE A 1 228 ? 1.596 -8.578 29.880 1.00 52.28 228 PHE A CA 1
ATOM 1757 C C . PHE A 1 228 ? 0.562 -9.632 29.451 1.00 52.28 228 PHE A C 1
ATOM 1759 O O . PHE A 1 228 ? -0.379 -9.347 28.719 1.00 52.28 228 PHE A O 1
ATOM 1766 N N . SER A 1 229 ? 0.722 -10.853 29.975 1.00 46.97 229 SER A N 1
ATOM 1767 C CA . SER A 1 229 ? -0.340 -11.868 30.066 1.00 46.97 229 SER A CA 1
ATOM 1768 C C . SER A 1 229 ? -0.514 -12.267 31.541 1.00 46.97 229 SER A C 1
ATOM 1770 O O . SER A 1 229 ? 0.500 -12.494 32.216 1.00 46.97 229 SER A O 1
ATOM 1772 N N . PRO A 1 230 ? -1.753 -12.409 32.054 1.00 41.59 230 PRO A N 1
ATOM 1773 C CA . PRO A 1 230 ? -2.018 -12.690 33.471 1.00 41.59 230 PRO A CA 1
ATOM 1774 C C . PRO A 1 230 ? -1.432 -14.029 33.970 1.00 41.59 230 PRO A C 1
ATOM 1776 O O . PRO A 1 230 ? -1.258 -14.229 35.168 1.00 41.59 230 PRO A O 1
ATOM 1779 N N . MET A 1 231 ? -1.056 -14.958 33.077 1.00 38.69 231 MET A N 1
ATOM 1780 C CA . MET A 1 231 ? -0.507 -16.274 33.454 1.00 38.69 231 MET A CA 1
ATOM 1781 C C . MET A 1 231 ? 1.031 -16.383 33.450 1.00 38.69 231 MET A C 1
ATOM 1783 O O . MET A 1 231 ? 1.557 -17.450 33.777 1.00 38.69 231 MET A O 1
ATOM 1787 N N . GLN A 1 232 ? 1.784 -15.343 33.071 1.00 44.50 232 GLN A N 1
ATOM 1788 C CA . GLN A 1 232 ? 3.222 -15.482 32.758 1.00 44.50 232 GLN A CA 1
ATOM 1789 C C . GLN A 1 232 ? 4.194 -14.839 33.758 1.00 44.50 232 GLN A C 1
ATOM 1791 O O . GLN A 1 232 ? 5.376 -14.677 33.458 1.00 44.50 232 GLN A O 1
ATOM 1796 N N . TYR A 1 233 ? 3.770 -14.601 35.001 1.00 39.81 233 TYR A N 1
ATOM 1797 C CA . TYR A 1 233 ? 4.641 -14.068 36.063 1.00 39.81 233 TYR A CA 1
ATOM 1798 C C . TYR A 1 233 ? 5.811 -14.990 36.497 1.00 39.81 233 TYR A C 1
ATOM 1800 O O . TYR A 1 233 ? 6.581 -14.636 37.387 1.00 39.81 233 TYR A O 1
ATOM 1808 N N . GLY A 1 234 ? 5.977 -16.170 35.882 1.00 36.75 234 GLY A N 1
ATOM 1809 C CA . GLY A 1 234 ? 7.068 -17.112 36.176 1.00 36.75 234 GLY A CA 1
ATOM 1810 C C . GLY A 1 234 ? 8.195 -17.171 35.139 1.00 36.75 234 GLY A C 1
ATOM 1811 O O . GLY A 1 234 ? 9.294 -17.612 35.467 1.00 36.75 234 GLY A O 1
ATOM 1812 N N . PHE A 1 235 ? 7.952 -16.732 33.903 1.00 35.22 235 PHE A N 1
ATOM 1813 C CA . PHE A 1 235 ? 8.952 -16.721 32.838 1.00 35.22 235 PHE A CA 1
ATOM 1814 C C . PHE A 1 235 ? 8.693 -15.511 31.954 1.00 35.22 235 PHE A C 1
ATOM 1816 O O . PHE A 1 235 ? 7.756 -15.503 31.166 1.00 35.22 235 PHE A O 1
ATOM 1823 N N . MET A 1 236 ? 9.549 -14.502 32.094 1.00 37.59 236 MET A N 1
ATOM 1824 C CA . MET A 1 236 ? 9.633 -13.367 31.182 1.00 37.59 236 MET A CA 1
ATOM 1825 C C . MET A 1 236 ? 9.973 -13.912 29.790 1.00 37.59 236 MET A C 1
ATOM 1827 O O . MET A 1 236 ? 11.138 -14.175 29.485 1.00 37.59 236 MET A O 1
ATOM 1831 N N . LEU A 1 237 ? 8.957 -14.194 28.975 1.00 36.94 237 LEU A N 1
ATOM 1832 C CA . LEU A 1 237 ? 9.161 -14.620 27.599 1.00 36.94 237 LEU A CA 1
ATOM 1833 C C . LEU A 1 237 ? 9.535 -13.382 26.786 1.00 36.94 237 LEU A C 1
ATOM 1835 O O . LEU A 1 237 ? 8.811 -12.396 26.739 1.00 36.94 237 LEU A O 1
ATOM 1839 N N . THR A 1 238 ? 10.696 -13.446 26.146 1.00 36.66 238 THR A N 1
ATOM 1840 C CA . THR A 1 238 ? 11.320 -12.384 25.343 1.00 36.66 238 THR A CA 1
ATOM 1841 C C . THR A 1 238 ? 10.591 -12.062 24.039 1.00 36.66 238 THR A C 1
ATOM 1843 O O . THR A 1 238 ? 11.080 -11.261 23.251 1.00 36.66 238 THR A O 1
ATOM 1846 N N . ASN A 1 239 ? 9.451 -12.697 23.787 1.00 38.28 239 ASN A N 1
ATOM 1847 C CA . ASN A 1 239 ? 8.717 -12.601 22.538 1.00 38.28 239 ASN A CA 1
ATOM 1848 C C . ASN A 1 239 ? 7.270 -12.319 22.945 1.00 38.28 239 ASN A C 1
ATOM 1850 O O . ASN A 1 239 ? 6.710 -13.169 23.637 1.00 38.28 239 ASN A O 1
ATOM 1854 N N . GLY A 1 240 ? 6.686 -11.175 22.562 1.00 44.72 240 GLY A N 1
ATOM 1855 C CA . GLY A 1 240 ? 5.327 -10.702 22.901 1.00 44.72 240 GLY A CA 1
ATOM 1856 C C . GLY A 1 240 ? 4.155 -11.593 22.442 1.00 44.72 240 GLY A C 1
ATOM 1857 O O . GLY A 1 240 ? 3.130 -11.107 21.988 1.00 44.72 240 GLY A O 1
ATOM 1858 N N . ILE A 1 241 ? 4.301 -12.914 22.540 1.00 42.66 241 ILE A N 1
ATOM 1859 C CA . ILE A 1 241 ? 3.357 -13.963 22.152 1.00 42.66 241 ILE A CA 1
ATOM 1860 C C . ILE A 1 241 ? 2.177 -14.017 23.134 1.00 42.66 241 ILE A C 1
ATOM 1862 O O . ILE A 1 241 ? 1.078 -14.381 22.738 1.00 42.66 241 ILE A O 1
ATOM 1866 N N . GLY A 1 242 ? 2.386 -13.645 24.405 1.00 50.75 242 GLY A N 1
ATOM 1867 C CA . GLY A 1 242 ? 1.339 -13.663 25.433 1.00 50.75 242 GLY A CA 1
ATOM 1868 C C . GLY A 1 242 ? 0.252 -12.614 25.203 1.00 50.75 242 GLY A C 1
ATOM 1869 O O . GLY A 1 242 ? -0.919 -12.938 25.270 1.00 50.75 242 GLY A O 1
ATOM 1870 N N . SER A 1 243 ? 0.625 -11.384 24.849 1.00 56.59 243 SER A N 1
ATOM 1871 C CA . SER A 1 243 ? -0.334 -10.285 24.665 1.00 56.59 243 SER A CA 1
ATOM 1872 C C . SER A 1 243 ? -1.083 -10.353 23.329 1.00 56.59 243 SER A C 1
ATOM 1874 O O . SER A 1 243 ? -2.017 -9.593 23.123 1.00 56.59 243 SER A O 1
ATOM 1876 N N . LYS A 1 244 ? -0.717 -11.251 22.406 1.00 63.38 244 LYS A N 1
ATOM 1877 C CA . LYS A 1 244 ? -1.363 -11.398 21.083 1.00 63.38 244 LYS A CA 1
ATOM 1878 C C . LYS A 1 244 ? -2.465 -12.460 21.060 1.00 63.38 244 LYS A C 1
ATOM 1880 O O . LYS A 1 244 ? -3.004 -12.764 20.001 1.00 63.38 244 LYS A O 1
ATOM 1885 N N . VAL A 1 245 ? -2.798 -13.047 22.208 1.00 70.94 245 VAL A N 1
ATOM 1886 C CA . VAL A 1 245 ? -3.760 -14.149 22.302 1.00 70.94 245 VAL A CA 1
ATOM 1887 C C . VAL A 1 245 ? -4.943 -13.796 23.202 1.00 70.94 245 VAL A C 1
ATOM 1889 O O . VAL A 1 245 ? -4.969 -12.741 23.831 1.00 70.94 245 VAL A O 1
ATOM 1892 N N . GLY A 1 246 ? -5.971 -14.648 23.195 1.00 79.31 246 GLY A N 1
ATOM 1893 C CA . GLY A 1 246 ? -7.053 -14.596 24.176 1.00 79.31 246 GLY A CA 1
ATOM 1894 C C . GLY A 1 246 ? -7.896 -13.316 24.165 1.00 79.31 246 GLY A C 1
ATOM 1895 O O . GLY A 1 246 ? -8.166 -12.763 25.229 1.00 79.31 246 GLY A O 1
ATOM 1896 N N . LYS A 1 247 ? -8.333 -12.828 22.997 1.00 86.81 247 LYS A N 1
ATOM 1897 C CA . LYS A 1 247 ? -9.173 -11.615 22.859 1.00 86.81 247 LYS A CA 1
ATOM 1898 C C . LYS A 1 247 ? -10.225 -11.755 21.770 1.00 86.81 247 LYS A C 1
ATOM 1900 O O . LYS A 1 247 ? -10.109 -12.645 20.931 1.00 86.81 247 LYS A O 1
ATOM 1905 N N . PHE A 1 248 ? -11.207 -10.858 21.760 1.00 91.25 248 PHE A N 1
ATOM 1906 C CA . PHE A 1 248 ? -12.124 -10.691 20.635 1.00 91.25 248 PHE A CA 1
ATOM 1907 C C . PHE A 1 248 ? -11.561 -9.669 19.639 1.00 91.25 248 PHE A C 1
ATOM 1909 O O . PHE A 1 248 ? -10.929 -8.693 20.033 1.00 91.25 248 PHE A O 1
ATOM 1916 N N . GLY A 1 249 ? -11.777 -9.872 18.347 1.00 87.88 249 GLY A N 1
ATOM 1917 C CA . GLY A 1 249 ? -11.363 -8.930 17.308 1.00 87.88 249 GLY A CA 1
ATOM 1918 C C . GLY A 1 249 ? -10.029 -9.218 16.638 1.00 87.88 249 GLY A C 1
ATOM 1919 O O . GLY A 1 249 ? -9.341 -10.189 16.960 1.00 87.88 249 GLY A O 1
ATOM 1920 N N . VAL A 1 250 ? -9.714 -8.375 15.658 1.00 81.12 250 VAL A N 1
ATOM 1921 C CA . VAL A 1 250 ? -8.513 -8.450 14.824 1.00 81.12 250 VAL A CA 1
ATOM 1922 C C . VAL A 1 250 ? -7.297 -7.911 15.569 1.00 81.12 250 VAL A C 1
ATOM 1924 O O . VAL A 1 250 ? -7.413 -7.127 16.513 1.00 81.12 250 VAL A O 1
ATOM 1927 N N . MET A 1 251 ? -6.127 -8.415 15.188 1.00 76.62 251 MET A N 1
ATOM 1928 C CA . MET A 1 251 ? -4.847 -7.989 15.741 1.00 76.62 251 MET A CA 1
ATOM 1929 C C . MET A 1 251 ? -4.175 -7.063 14.736 1.00 76.62 251 MET A C 1
ATOM 1931 O O . MET A 1 251 ? -3.943 -7.462 13.595 1.00 76.62 251 MET A O 1
ATOM 1935 N N . ASP A 1 252 ? -3.834 -5.868 15.194 1.00 69.75 252 ASP A N 1
ATOM 1936 C CA . ASP A 1 252 ? -3.133 -4.840 14.439 1.00 69.75 252 ASP A CA 1
ATOM 1937 C C . ASP A 1 252 ? -1.775 -4.613 15.105 1.00 69.75 252 ASP A C 1
ATOM 1939 O O . ASP A 1 252 ? -1.690 -4.286 16.293 1.00 69.75 252 ASP A O 1
ATOM 1943 N N . ASP A 1 253 ? -0.692 -4.864 14.375 1.00 60.53 253 ASP A N 1
ATOM 1944 C CA . ASP A 1 253 ? 0.652 -4.936 14.949 1.00 60.53 253 ASP A CA 1
ATOM 1945 C C . ASP A 1 253 ? 1.511 -3.735 14.540 1.00 60.53 253 ASP A C 1
ATOM 1947 O O . ASP A 1 253 ? 1.497 -3.289 13.389 1.00 60.53 253 ASP A O 1
ATOM 1951 N N . PHE A 1 254 ? 2.315 -3.240 15.479 1.00 58.22 254 PHE A N 1
ATOM 1952 C CA . PHE A 1 254 ? 3.413 -2.313 15.229 1.00 58.22 254 PHE A CA 1
ATOM 1953 C C . PHE A 1 254 ? 4.739 -3.046 15.444 1.00 58.22 254 PHE A C 1
ATOM 1955 O O . PHE A 1 254 ? 5.230 -3.169 16.575 1.00 58.22 254 PHE A O 1
ATOM 1962 N N . SER A 1 255 ? 5.376 -3.477 14.357 1.00 46.78 255 SER A N 1
ATOM 1963 C CA . SER A 1 255 ? 6.740 -4.003 14.413 1.00 46.78 255 SER A CA 1
ATOM 1964 C C . SER A 1 255 ? 7.758 -2.862 14.438 1.00 46.78 255 SER A C 1
ATOM 1966 O O . SER A 1 255 ? 8.420 -2.571 13.441 1.00 46.78 255 SER A O 1
ATOM 1968 N N . TYR A 1 256 ? 7.870 -2.158 15.570 1.00 44.47 256 TYR A N 1
ATOM 1969 C CA . TYR A 1 256 ? 8.930 -1.167 15.752 1.00 44.47 256 TYR A CA 1
ATOM 1970 C C . TYR A 1 256 ? 9.629 -1.282 17.106 1.00 44.47 256 TYR A C 1
ATOM 1972 O O . TYR A 1 256 ? 9.059 -1.068 18.177 1.00 44.47 256 TYR A O 1
ATOM 1980 N N . ASP A 1 257 ? 10.933 -1.547 17.040 1.00 51.75 257 ASP A N 1
ATOM 1981 C CA . ASP A 1 257 ? 11.819 -1.546 18.191 1.00 51.75 257 ASP A CA 1
ATOM 1982 C C . ASP A 1 257 ? 12.258 -0.119 18.554 1.00 51.75 257 ASP A C 1
ATOM 1984 O O . ASP A 1 257 ? 13.219 0.425 18.004 1.00 51.75 257 ASP A O 1
ATOM 1988 N N . PHE A 1 258 ? 11.574 0.490 19.529 1.00 50.81 258 PHE A N 1
ATOM 1989 C CA . PHE A 1 258 ? 11.931 1.814 20.056 1.00 50.81 258 PHE A CA 1
ATOM 1990 C C . PHE A 1 258 ? 13.228 1.832 20.881 1.00 50.81 258 PHE A C 1
ATOM 1992 O O . PHE A 1 258 ? 13.653 2.903 21.330 1.00 50.81 258 PHE A O 1
ATOM 1999 N N . ARG A 1 259 ? 13.890 0.685 21.091 1.00 51.91 259 ARG A N 1
ATOM 2000 C CA . ARG A 1 259 ? 15.180 0.638 21.786 1.00 51.91 259 ARG A CA 1
ATOM 2001 C C . ARG A 1 259 ? 16.255 1.263 20.904 1.00 51.91 259 ARG A C 1
ATOM 2003 O O . ARG A 1 259 ? 16.462 0.857 19.763 1.00 51.91 259 ARG A O 1
ATOM 2010 N N . ASN A 1 260 ? 17.007 2.216 21.446 1.00 49.66 260 ASN A N 1
ATOM 2011 C CA . ASN A 1 260 ? 18.225 2.710 20.807 1.00 49.66 260 ASN A CA 1
ATOM 2012 C C . ASN A 1 260 ? 19.341 1.642 20.817 1.00 49.66 260 ASN A C 1
ATOM 2014 O O . ASN A 1 260 ? 19.246 0.618 21.492 1.00 49.66 260 ASN A O 1
ATOM 2018 N N . GLU A 1 261 ? 20.425 1.873 20.074 1.00 44.97 261 GLU A N 1
ATOM 2019 C CA . GLU A 1 261 ? 21.523 0.904 19.922 1.00 44.97 261 GLU A CA 1
ATOM 2020 C C . GLU A 1 261 ? 22.178 0.502 21.258 1.00 44.97 261 GLU A C 1
ATOM 2022 O O . GLU A 1 261 ? 22.583 -0.644 21.441 1.00 44.97 261 GLU A O 1
ATOM 2027 N N . GLU A 1 262 ? 22.212 1.406 22.239 1.00 52.00 262 GLU A N 1
ATOM 2028 C CA . GLU A 1 262 ? 22.714 1.119 23.586 1.00 52.00 262 GLU A CA 1
ATOM 2029 C C . GLU A 1 262 ? 21.744 0.228 24.385 1.00 52.00 262 GLU A C 1
ATOM 2031 O O . GLU A 1 262 ? 22.172 -0.643 25.140 1.00 52.00 262 GLU A O 1
ATOM 2036 N N . GLN A 1 263 ? 20.434 0.416 24.205 1.00 52.34 263 GLN A N 1
ATOM 2037 C CA . GLN A 1 263 ? 19.369 -0.372 24.835 1.00 52.34 263 GLN A CA 1
ATOM 2038 C C . GLN A 1 263 ? 19.240 -1.766 24.222 1.00 52.34 263 GLN A C 1
ATOM 2040 O O . GLN A 1 263 ? 19.020 -2.727 24.956 1.00 52.34 263 GLN A O 1
ATOM 2045 N N . ARG A 1 264 ? 19.455 -1.899 22.907 1.00 54.00 264 ARG A N 1
ATOM 2046 C CA . ARG A 1 264 ? 19.515 -3.199 22.215 1.00 54.00 264 ARG A CA 1
ATOM 2047 C C . ARG A 1 264 ? 20.675 -4.076 22.704 1.00 54.00 264 ARG A C 1
ATOM 2049 O O . ARG A 1 264 ? 20.578 -5.296 22.656 1.00 54.00 264 ARG A O 1
ATOM 2056 N N . ASN A 1 265 ? 21.741 -3.461 23.221 1.00 50.22 265 ASN A N 1
ATOM 2057 C CA . ASN A 1 265 ? 22.949 -4.139 23.700 1.00 50.22 265 ASN A CA 1
ATOM 2058 C C . ASN A 1 265 ? 22.962 -4.441 25.216 1.00 50.22 265 ASN A C 1
ATOM 2060 O O . ASN A 1 265 ? 23.922 -5.040 25.711 1.00 50.22 265 ASN A O 1
ATOM 2064 N N . LYS A 1 266 ? 21.930 -4.051 25.982 1.00 47.22 266 LYS A N 1
ATOM 2065 C CA . LYS A 1 266 ? 21.835 -4.344 27.427 1.00 47.22 266 LYS A CA 1
ATOM 2066 C C . LYS A 1 266 ? 21.179 -5.710 27.649 1.00 47.22 266 LYS A C 1
ATOM 2068 O O . LYS A 1 266 ? 20.011 -5.909 27.350 1.00 47.22 266 LYS A O 1
ATOM 2073 N N . GLY A 1 267 ? 21.949 -6.660 28.182 1.00 42.09 267 GLY A N 1
ATOM 2074 C CA . GLY A 1 267 ? 21.579 -8.079 28.275 1.00 42.09 267 GLY A CA 1
ATOM 2075 C C . GLY A 1 267 ? 20.733 -8.518 29.480 1.00 42.09 267 GLY A C 1
ATOM 2076 O O . GLY A 1 267 ? 20.622 -9.722 29.693 1.00 42.09 267 GLY A O 1
ATOM 2077 N N . SER A 1 268 ? 20.164 -7.615 30.290 1.00 49.50 268 SER A N 1
ATOM 2078 C CA . SER A 1 268 ? 19.277 -8.009 31.401 1.00 49.50 268 SER A CA 1
ATOM 2079 C C . SER A 1 268 ? 17.844 -7.532 31.182 1.00 49.50 268 SER A C 1
ATOM 2081 O O . SER A 1 268 ? 17.594 -6.330 31.094 1.00 49.50 268 SER A O 1
ATOM 2083 N N . ILE A 1 269 ? 16.922 -8.493 31.172 1.00 47.28 269 ILE A N 1
ATOM 2084 C CA . ILE A 1 269 ? 15.474 -8.325 31.002 1.00 47.28 269 ILE A CA 1
ATOM 2085 C C . ILE A 1 269 ? 14.877 -7.268 31.953 1.00 47.28 269 ILE A C 1
ATOM 2087 O O . ILE A 1 269 ? 14.060 -6.462 31.516 1.00 47.28 269 ILE A O 1
ATOM 2091 N N . ASP A 1 270 ? 15.358 -7.183 33.197 1.00 43.72 270 ASP A N 1
ATOM 2092 C CA . ASP A 1 270 ? 14.840 -6.246 34.209 1.00 43.72 270 ASP A CA 1
ATOM 2093 C C . ASP A 1 270 ? 15.005 -4.761 33.826 1.00 43.72 270 ASP A C 1
ATOM 2095 O O . ASP A 1 270 ? 14.249 -3.918 34.291 1.00 43.72 270 ASP A O 1
ATOM 2099 N N . GLN A 1 271 ? 15.959 -4.423 32.947 1.00 42.56 271 GLN A N 1
ATOM 2100 C CA . GLN A 1 271 ? 16.178 -3.045 32.473 1.00 42.56 271 GLN A CA 1
ATOM 2101 C C . GLN A 1 271 ? 15.454 -2.730 31.153 1.00 42.56 271 GLN A C 1
ATOM 2103 O O . GLN A 1 271 ? 15.353 -1.564 30.775 1.00 42.56 271 GLN A O 1
ATOM 2108 N N . ILE A 1 272 ? 14.971 -3.755 30.441 1.00 46.72 272 ILE A N 1
ATOM 2109 C CA . ILE A 1 272 ? 14.242 -3.631 29.166 1.00 46.72 272 ILE A CA 1
ATOM 2110 C C . ILE A 1 272 ? 12.753 -3.351 29.426 1.00 46.72 272 ILE A C 1
ATOM 2112 O O . ILE A 1 272 ? 12.127 -2.609 28.672 1.00 46.72 272 ILE A O 1
ATOM 2116 N N . LEU A 1 273 ? 12.214 -3.900 30.519 1.00 45.56 273 LEU A N 1
ATOM 2117 C CA . LEU A 1 273 ? 10.802 -3.805 30.901 1.00 45.56 273 LEU A CA 1
ATOM 2118 C C . LEU A 1 273 ? 10.413 -2.457 31.530 1.00 45.56 273 LEU A C 1
ATOM 2120 O O . LEU A 1 273 ? 9.245 -2.087 31.509 1.00 45.56 273 LEU A O 1
ATOM 2124 N N . GLU A 1 274 ? 11.368 -1.705 32.084 1.00 43.56 274 GLU A N 1
ATOM 2125 C CA . GLU A 1 274 ? 11.038 -0.592 32.983 1.00 43.56 274 GLU A CA 1
ATOM 2126 C C . GLU A 1 274 ? 10.700 0.737 32.269 1.00 43.56 274 GLU A C 1
ATOM 2128 O O . GLU A 1 274 ? 10.213 1.639 32.944 1.00 43.56 274 GLU A O 1
ATOM 2133 N N . TYR A 1 275 ? 10.916 0.916 30.946 1.00 46.88 275 TYR A N 1
ATOM 2134 C CA . TYR A 1 275 ? 10.861 2.293 30.407 1.00 46.88 275 TYR A CA 1
ATOM 2135 C C . TYR A 1 275 ? 10.265 2.647 29.032 1.00 46.88 275 TYR A C 1
ATOM 2137 O O . TYR A 1 275 ? 9.959 3.831 28.909 1.00 46.88 275 TYR A O 1
ATOM 2145 N N . ILE A 1 276 ? 10.111 1.802 27.991 1.00 51.00 276 ILE A N 1
ATOM 2146 C CA . ILE A 1 276 ? 9.917 2.404 26.633 1.00 51.00 276 ILE A CA 1
ATOM 2147 C C . ILE A 1 276 ? 8.807 1.851 25.723 1.00 51.00 276 ILE A C 1
ATOM 2149 O O . ILE A 1 276 ? 8.371 2.609 24.865 1.00 51.00 276 ILE A O 1
ATOM 2153 N N . ASN A 1 277 ? 8.248 0.648 25.896 1.00 57.06 277 ASN A N 1
ATOM 2154 C CA . ASN A 1 277 ? 7.339 0.118 24.855 1.00 57.06 277 ASN A CA 1
ATOM 2155 C C . ASN A 1 277 ? 5.845 0.098 25.222 1.00 57.06 277 ASN A C 1
ATOM 2157 O O . ASN A 1 277 ? 5.027 0.455 24.388 1.00 57.06 277 ASN A O 1
ATOM 2161 N N . HIS A 1 278 ? 5.476 -0.152 26.479 1.00 68.19 278 HIS A N 1
ATOM 2162 C CA . HIS A 1 278 ? 4.072 -0.245 26.909 1.00 68.19 278 HIS A CA 1
ATOM 2163 C C . HIS A 1 278 ? 3.492 1.097 27.412 1.00 68.19 278 HIS A C 1
ATOM 2165 O O . HIS A 1 278 ? 2.933 1.181 28.508 1.00 68.19 278 HIS A O 1
ATOM 2171 N N . THR A 1 279 ? 3.710 2.194 26.677 1.00 71.69 279 THR A N 1
ATOM 2172 C CA . THR A 1 279 ? 3.182 3.522 27.052 1.00 71.69 279 THR A CA 1
ATOM 2173 C C . THR A 1 279 ? 2.361 4.131 25.921 1.00 71.69 279 THR A C 1
ATOM 2175 O O . THR A 1 279 ? 2.731 3.945 24.759 1.00 71.69 279 THR A O 1
ATOM 2178 N N . PRO A 1 280 ? 1.320 4.940 26.215 1.00 77.06 280 PRO A N 1
ATOM 2179 C CA . PRO A 1 280 ? 0.566 5.643 25.179 1.00 77.06 280 PRO A CA 1
ATOM 2180 C C . PRO A 1 280 ? 1.449 6.455 24.222 1.00 77.06 280 PRO A C 1
ATOM 2182 O O . PRO A 1 280 ? 1.216 6.462 23.019 1.00 77.06 280 PRO A O 1
ATOM 2185 N N . GLN A 1 281 ? 2.527 7.070 24.719 1.00 73.75 281 GLN A N 1
ATOM 2186 C CA . GLN A 1 281 ? 3.459 7.833 23.886 1.00 73.75 281 GLN A CA 1
ATOM 2187 C C . GLN A 1 281 ? 4.192 6.963 22.846 1.00 73.75 281 GLN A C 1
ATOM 2189 O O . GLN A 1 281 ? 4.502 7.436 21.747 1.00 73.75 281 GLN A O 1
ATOM 2194 N N . SER A 1 282 ? 4.463 5.699 23.167 1.00 70.81 282 SER A N 1
ATOM 2195 C CA . SER A 1 282 ? 5.115 4.748 22.260 1.00 70.81 282 SER A CA 1
ATOM 2196 C C . SER A 1 282 ? 4.174 4.370 21.118 1.00 70.81 282 SER A C 1
ATOM 2198 O O . SER A 1 282 ? 4.542 4.522 19.953 1.00 70.81 282 SER A O 1
ATOM 2200 N N . TYR A 1 283 ? 2.920 4.024 21.438 1.00 76.56 283 TYR A N 1
ATOM 2201 C CA . TYR A 1 283 ? 1.870 3.805 20.435 1.00 76.56 283 TYR A CA 1
ATOM 2202 C C . TYR A 1 283 ? 1.639 5.052 19.573 1.00 76.56 283 TYR A C 1
ATOM 2204 O O . TYR A 1 283 ? 1.548 4.952 18.354 1.00 76.56 283 TYR A O 1
ATOM 2212 N N . ARG A 1 284 ? 1.634 6.249 20.176 1.00 77.19 284 ARG A N 1
ATOM 2213 C CA . ARG A 1 284 ? 1.462 7.522 19.456 1.00 77.19 284 ARG A CA 1
ATOM 2214 C C . ARG A 1 284 ? 2.569 7.722 18.431 1.00 77.19 284 ARG A C 1
ATOM 2216 O O . ARG A 1 284 ? 2.300 8.111 17.301 1.00 77.19 284 ARG A O 1
ATOM 2223 N N . THR A 1 285 ? 3.805 7.427 18.822 1.00 67.69 285 THR A N 1
ATOM 2224 C CA . THR A 1 285 ? 4.964 7.534 17.931 1.00 67.69 285 THR A CA 1
ATOM 2225 C C . THR A 1 285 ? 4.881 6.521 16.785 1.00 67.69 285 THR A C 1
ATOM 2227 O O . THR A 1 285 ? 5.210 6.884 15.659 1.00 67.69 285 THR A O 1
ATOM 2230 N N . ALA A 1 286 ? 4.423 5.288 17.040 1.00 65.44 286 ALA A N 1
ATOM 2231 C CA . ALA A 1 286 ? 4.204 4.277 15.996 1.00 65.44 286 ALA A CA 1
ATOM 2232 C C . ALA A 1 286 ? 3.150 4.741 14.977 1.00 65.44 286 ALA A C 1
ATOM 2234 O O . ALA A 1 286 ? 3.424 4.808 13.778 1.00 65.44 286 ALA A O 1
ATOM 2235 N N . LEU A 1 287 ? 1.981 5.151 15.478 1.00 70.56 287 LEU A N 1
ATOM 2236 C CA . LEU A 1 287 ? 0.846 5.621 14.682 1.00 70.56 287 LEU A CA 1
ATOM 2237 C C . LEU A 1 287 ? 1.193 6.850 13.828 1.00 70.56 287 LEU A C 1
ATOM 2239 O O . LEU A 1 287 ? 0.818 6.928 12.661 1.00 70.56 287 LEU A O 1
ATOM 2243 N N . GLN A 1 288 ? 1.938 7.813 14.383 1.00 65.81 288 GLN A N 1
ATOM 2244 C CA . GLN A 1 288 ? 2.354 9.025 13.661 1.00 65.81 288 GLN A CA 1
ATOM 2245 C C . GLN A 1 288 ? 3.383 8.753 12.562 1.00 65.81 288 GLN A C 1
ATOM 2247 O O . GLN A 1 288 ? 3.467 9.516 11.605 1.00 65.81 288 GLN A O 1
ATOM 2252 N N . LYS A 1 289 ? 4.176 7.687 12.695 1.00 56.56 289 LYS A N 1
ATOM 2253 C CA . LYS A 1 289 ? 5.165 7.292 11.688 1.00 56.56 289 LYS A CA 1
ATOM 2254 C C . LYS A 1 289 ? 4.590 6.385 10.598 1.00 56.56 289 LYS A C 1
ATOM 2256 O O . LYS A 1 289 ? 5.330 6.024 9.691 1.00 56.56 289 LYS A O 1
ATOM 2261 N N . GLY A 1 290 ? 3.310 6.007 10.686 1.00 51.97 290 GLY A N 1
ATOM 2262 C CA . GLY A 1 290 ? 2.668 5.110 9.721 1.00 51.97 290 GLY A CA 1
ATOM 2263 C C . GLY A 1 290 ? 3.250 3.693 9.713 1.00 51.97 290 GLY A C 1
ATOM 2264 O O . GLY A 1 290 ? 3.141 3.003 8.706 1.00 51.97 290 GLY A O 1
ATOM 2265 N N . MET A 1 291 ? 3.875 3.268 10.816 1.00 48.81 291 MET A N 1
ATOM 2266 C CA . MET A 1 291 ? 4.583 1.983 10.949 1.00 48.81 291 MET A CA 1
ATOM 2267 C C . MET A 1 291 ? 3.630 0.839 11.321 1.00 48.81 291 MET A C 1
ATOM 2269 O O . MET A 1 291 ? 3.866 0.119 12.292 1.00 48.81 291 MET A O 1
ATOM 2273 N N . VAL A 1 292 ? 2.484 0.760 10.635 1.00 51.75 292 VAL A N 1
ATOM 2274 C CA . VAL A 1 292 ? 1.413 -0.185 10.974 1.00 51.75 292 VAL A CA 1
ATOM 2275 C C . VAL A 1 292 ? 1.404 -1.375 10.024 1.00 51.75 292 VAL A C 1
ATOM 2277 O O . VAL A 1 292 ? 1.148 -1.232 8.825 1.00 51.75 292 VAL A O 1
ATOM 2280 N N . SER A 1 293 ? 1.616 -2.561 10.590 1.00 44.88 293 SER A N 1
ATOM 2281 C CA . SER A 1 293 ? 1.345 -3.850 9.965 1.00 44.88 293 SER A CA 1
ATOM 2282 C C . SER A 1 293 ? -0.069 -4.279 10.371 1.00 44.88 293 SER A C 1
ATOM 2284 O O . SER A 1 293 ? -0.265 -4.940 11.392 1.00 44.88 293 SER A O 1
ATOM 2286 N N . TYR A 1 294 ? -1.079 -3.894 9.590 1.00 49.72 294 TYR A N 1
ATOM 2287 C CA . TYR A 1 294 ? -2.431 -4.441 9.737 1.00 49.72 294 TYR A CA 1
ATOM 2288 C C . TYR A 1 294 ? -2.386 -5.951 9.533 1.00 49.72 294 TYR A C 1
ATOM 2290 O O . TYR A 1 294 ? -1.606 -6.435 8.711 1.00 49.72 294 TYR A O 1
ATOM 2298 N N . GLY A 1 295 ? -3.226 -6.696 10.249 1.00 45.34 295 GLY A N 1
ATOM 2299 C CA . GLY A 1 295 ? -3.490 -8.105 9.958 1.00 45.34 295 GLY A CA 1
ATOM 2300 C C . GLY A 1 295 ? -4.082 -8.257 8.555 1.00 45.34 295 GLY A C 1
ATOM 2301 O O . GLY A 1 295 ? -5.290 -8.387 8.385 1.00 45.34 295 GLY A O 1
ATOM 2302 N N . GLY A 1 296 ? -3.226 -8.170 7.543 1.00 49.59 296 GLY A N 1
ATOM 2303 C CA . GLY A 1 296 ? -3.584 -8.134 6.143 1.00 49.59 296 GLY A CA 1
ATOM 2304 C C . GLY A 1 296 ? -3.937 -9.501 5.599 1.00 49.59 296 GLY A C 1
ATOM 2305 O O . GLY A 1 296 ? -3.427 -10.519 6.066 1.00 49.59 296 GLY A O 1
ATOM 2306 N N . ALA A 1 297 ? -4.794 -9.538 4.580 1.00 57.03 297 ALA A N 1
ATOM 2307 C CA . ALA A 1 297 ? -5.051 -10.762 3.834 1.00 57.03 297 ALA A CA 1
ATOM 2308 C C . ALA A 1 297 ? -3.713 -11.391 3.412 1.00 57.03 297 ALA A C 1
ATOM 2310 O O . ALA A 1 297 ? -2.918 -10.742 2.743 1.00 57.03 297 ALA A O 1
ATOM 2311 N N . GLU A 1 298 ? -3.463 -12.644 3.797 1.00 70.56 298 GLU A N 1
ATOM 2312 C CA . GLU A 1 298 ? -2.228 -13.349 3.443 1.00 70.56 298 GLU A CA 1
ATOM 2313 C C . GLU A 1 298 ? -1.949 -13.246 1.934 1.00 70.56 298 GLU A C 1
ATOM 2315 O O . GLU A 1 298 ? -2.869 -13.463 1.132 1.00 70.56 298 GLU A O 1
ATOM 2320 N N . PRO A 1 299 ? -0.704 -12.977 1.506 1.00 81.12 299 PRO A N 1
ATOM 2321 C CA . PRO A 1 299 ? -0.379 -12.982 0.090 1.00 81.12 299 PRO A CA 1
ATOM 2322 C C . PRO A 1 299 ? -0.658 -14.348 -0.533 1.00 81.12 299 PRO A C 1
ATOM 2324 O O . PRO A 1 299 ? -0.700 -15.390 0.133 1.00 81.12 299 PRO A O 1
ATOM 2327 N N . SER A 1 300 ? -0.890 -14.361 -1.839 1.00 80.25 300 SER A N 1
ATOM 2328 C CA . SER A 1 300 ? -0.992 -15.608 -2.590 1.00 80.25 300 SER A CA 1
ATOM 2329 C C . SER A 1 300 ? 0.300 -16.422 -2.452 1.00 80.25 300 SER A C 1
ATOM 2331 O O . SER A 1 300 ? 1.395 -15.863 -2.412 1.00 80.25 300 SER A O 1
ATOM 2333 N N . ASP A 1 301 ? 0.200 -17.755 -2.421 1.00 85.00 301 ASP A N 1
ATOM 2334 C CA . ASP A 1 301 ? 1.372 -18.620 -2.198 1.00 85.00 301 ASP A CA 1
ATOM 2335 C C . ASP A 1 301 ? 2.497 -18.392 -3.218 1.00 85.00 301 ASP A C 1
ATOM 2337 O O . ASP A 1 301 ? 3.673 -18.500 -2.875 1.00 85.00 301 ASP A O 1
ATOM 2341 N N . TRP A 1 302 ? 2.145 -18.027 -4.455 1.00 89.00 302 TRP A N 1
ATOM 2342 C CA . TRP A 1 302 ? 3.109 -17.717 -5.510 1.00 89.00 302 TRP A CA 1
ATOM 2343 C C . TRP A 1 302 ? 3.892 -16.421 -5.259 1.00 89.00 302 TRP A C 1
ATOM 2345 O O . TRP A 1 302 ? 4.995 -16.301 -5.775 1.00 89.00 302 TRP A O 1
ATOM 2355 N N . ALA A 1 303 ? 3.341 -15.469 -4.497 1.00 90.50 303 ALA A N 1
ATOM 2356 C CA . ALA A 1 303 ? 3.939 -14.155 -4.256 1.00 90.50 303 ALA A CA 1
ATOM 2357 C C . ALA A 1 303 ? 4.808 -14.112 -2.990 1.00 90.50 303 ALA A C 1
ATOM 2359 O O . ALA A 1 303 ? 5.631 -13.210 -2.832 1.00 90.50 303 ALA A O 1
ATOM 2360 N N . LYS A 1 304 ? 4.631 -15.079 -2.078 1.00 85.62 304 LYS A N 1
ATOM 2361 C CA . LYS A 1 304 ? 5.346 -15.146 -0.793 1.00 85.62 304 LYS A CA 1
ATOM 2362 C C . LYS A 1 304 ? 6.871 -15.018 -0.929 1.00 85.62 304 LYS A C 1
ATOM 2364 O O . LYS A 1 304 ? 7.439 -14.221 -0.184 1.00 85.62 304 LYS A O 1
ATOM 2369 N N . PRO A 1 305 ? 7.559 -15.732 -1.846 1.00 88.69 305 PRO A N 1
ATOM 2370 C CA . PRO A 1 305 ? 9.016 -15.638 -1.951 1.00 88.69 305 PRO A CA 1
ATOM 2371 C C . PRO A 1 305 ? 9.494 -14.225 -2.303 1.00 88.69 305 PRO A C 1
ATOM 2373 O O . PRO A 1 305 ? 10.444 -13.719 -1.701 1.00 88.69 305 PRO A O 1
ATOM 2376 N N . GLU A 1 306 ? 8.836 -13.571 -3.258 1.00 93.19 306 GLU A N 1
ATOM 2377 C CA . GLU A 1 306 ? 9.173 -12.209 -3.650 1.00 93.19 306 GLU A CA 1
ATOM 2378 C C . GLU A 1 306 ? 8.791 -11.182 -2.582 1.00 93.19 306 GLU A C 1
ATOM 2380 O O . GLU A 1 306 ? 9.569 -10.262 -2.350 1.00 93.19 306 GLU A O 1
ATOM 2385 N N . ILE A 1 307 ? 7.665 -11.345 -1.884 1.00 87.62 307 ILE A N 1
ATOM 2386 C CA . ILE A 1 307 ? 7.280 -10.457 -0.776 1.00 87.62 307 ILE A CA 1
ATOM 2387 C C . ILE A 1 307 ? 8.309 -10.508 0.357 1.00 87.62 307 ILE A C 1
ATOM 2389 O O . ILE A 1 307 ? 8.743 -9.460 0.835 1.00 87.62 307 ILE A O 1
ATOM 2393 N N . GLU A 1 308 ? 8.773 -11.700 0.737 1.00 84.31 308 GLU A N 1
ATOM 2394 C CA . GLU A 1 308 ? 9.833 -11.840 1.744 1.00 84.31 308 GLU A CA 1
ATOM 2395 C C . GLU A 1 308 ? 11.146 -11.191 1.289 1.00 84.31 308 GLU A C 1
ATOM 2397 O O . GLU A 1 308 ? 11.815 -10.504 2.064 1.00 84.31 308 GLU A O 1
ATOM 2402 N N . LYS A 1 309 ? 11.497 -11.323 0.005 1.00 85.75 309 LYS A N 1
ATOM 2403 C CA . LYS A 1 309 ? 12.658 -10.622 -0.555 1.00 85.75 309 LYS A CA 1
ATOM 2404 C C . LYS A 1 309 ? 12.458 -9.103 -0.540 1.00 85.75 309 LYS A C 1
ATOM 2406 O O . LYS A 1 309 ? 13.387 -8.381 -0.180 1.00 85.75 309 LYS A O 1
ATOM 2411 N N . ALA A 1 310 ? 11.267 -8.609 -0.867 1.00 88.50 310 ALA A N 1
ATOM 2412 C CA . ALA A 1 310 ? 10.964 -7.182 -0.899 1.00 88.50 310 ALA A CA 1
ATOM 2413 C C . ALA A 1 310 ? 11.103 -6.509 0.473 1.00 88.50 310 ALA A C 1
ATOM 2415 O O . ALA A 1 310 ? 11.638 -5.401 0.541 1.00 88.50 310 ALA A O 1
ATOM 2416 N N . LYS A 1 311 ? 10.727 -7.196 1.562 1.00 80.94 311 LYS A N 1
ATOM 2417 C CA . LYS A 1 311 ? 10.950 -6.721 2.942 1.00 80.94 311 LYS A CA 1
ATOM 2418 C C . LYS A 1 311 ? 12.422 -6.389 3.199 1.00 80.94 311 LYS A C 1
ATOM 2420 O O . LYS A 1 311 ? 12.728 -5.358 3.783 1.00 80.94 311 LYS A O 1
ATOM 2425 N N . SER A 1 312 ? 13.342 -7.216 2.697 1.00 81.44 312 SER A N 1
ATOM 2426 C CA . SER A 1 312 ? 14.787 -6.966 2.833 1.00 81.44 312 SER A CA 1
ATOM 2427 C C . SER A 1 312 ? 15.321 -5.836 1.943 1.00 81.44 312 SER A C 1
ATOM 2429 O O . SER A 1 312 ? 16.390 -5.298 2.215 1.00 81.44 312 SER A O 1
ATOM 2431 N N . MET A 1 313 ? 14.591 -5.475 0.883 1.00 79.81 313 MET A N 1
ATOM 2432 C CA . MET A 1 313 ? 14.976 -4.425 -0.066 1.00 79.81 313 MET A CA 1
ATOM 2433 C C . MET A 1 313 ? 14.442 -3.037 0.328 1.00 79.81 313 MET A C 1
ATOM 2435 O O . MET A 1 313 ? 14.878 -2.039 -0.243 1.00 79.81 313 MET A O 1
ATOM 2439 N N . GLY A 1 314 ? 13.495 -2.962 1.273 1.00 81.31 314 GLY A N 1
ATOM 2440 C CA . GLY A 1 314 ? 13.054 -1.716 1.911 1.00 81.31 314 GLY A CA 1
ATOM 2441 C C . GLY A 1 314 ? 12.355 -0.702 0.998 1.00 81.31 314 GLY A C 1
ATOM 2442 O O . GLY A 1 314 ? 12.322 0.475 1.334 1.00 81.31 314 GLY A O 1
ATOM 2443 N N . PHE A 1 315 ? 11.848 -1.116 -0.169 1.00 87.06 315 PHE A N 1
ATOM 2444 C CA . PHE A 1 315 ? 11.225 -0.203 -1.144 1.00 87.06 315 PHE A CA 1
ATOM 2445 C C . PHE A 1 315 ? 9.692 -0.188 -1.112 1.00 87.06 315 PHE A C 1
ATOM 2447 O O . PHE A 1 315 ? 9.067 0.627 -1.787 1.00 87.06 315 PHE A O 1
ATOM 2454 N N . VAL A 1 316 ? 9.085 -1.118 -0.376 1.00 87.19 316 VAL A N 1
ATOM 2455 C CA . VAL A 1 316 ? 7.632 -1.275 -0.291 1.00 87.19 316 VAL A CA 1
ATOM 2456 C C . VAL A 1 316 ? 7.142 -0.546 0.959 1.00 87.19 316 VAL A C 1
ATOM 2458 O O . VAL A 1 316 ? 7.602 -0.890 2.050 1.00 87.19 316 VAL A O 1
ATOM 2461 N N . PRO A 1 317 ? 6.216 0.423 0.840 1.00 81.56 317 PRO A N 1
ATOM 2462 C CA . PRO A 1 317 ? 5.549 1.000 2.001 1.00 81.56 317 PRO A CA 1
ATOM 2463 C C . PRO A 1 317 ? 4.895 -0.094 2.848 1.00 81.56 317 PRO A C 1
ATOM 2465 O O . PRO A 1 317 ? 4.190 -0.949 2.314 1.00 81.56 317 PRO A O 1
ATOM 2468 N N . GLU A 1 318 ? 5.095 -0.055 4.164 1.00 70.75 318 GLU A N 1
ATOM 2469 C CA . GLU A 1 318 ? 4.663 -1.126 5.073 1.00 70.75 318 GLU A CA 1
ATOM 2470 C C . GLU A 1 318 ? 3.162 -1.433 4.958 1.00 70.75 318 GLU A C 1
ATOM 2472 O O . GLU A 1 318 ? 2.774 -2.596 4.870 1.00 70.75 318 GLU A O 1
ATOM 2477 N N . ALA A 1 319 ? 2.333 -0.393 4.810 1.00 68.00 319 ALA A N 1
ATOM 2478 C CA . ALA A 1 319 ? 0.887 -0.514 4.632 1.00 68.00 319 ALA A CA 1
ATOM 2479 C C . ALA A 1 319 ? 0.475 -1.408 3.444 1.00 68.00 319 ALA A C 1
ATOM 2481 O O . ALA A 1 319 ? -0.603 -2.003 3.468 1.00 68.00 319 ALA A O 1
ATOM 2482 N N . LEU A 1 320 ? 1.316 -1.527 2.409 1.00 80.38 320 LEU A N 1
ATOM 2483 C CA . LEU A 1 320 ? 1.036 -2.365 1.242 1.00 80.38 320 LEU A CA 1
ATOM 2484 C C . LEU A 1 320 ? 1.196 -3.859 1.537 1.00 80.38 320 LEU A C 1
ATOM 2486 O O . LEU A 1 320 ? 0.472 -4.667 0.956 1.00 80.38 320 LEU A O 1
ATOM 2490 N N . PHE A 1 321 ? 2.060 -4.252 2.480 1.00 78.69 321 PHE A N 1
ATOM 2491 C CA . PHE A 1 321 ? 2.165 -5.662 2.878 1.00 78.69 321 PHE A CA 1
ATOM 2492 C C . PHE A 1 321 ? 0.869 -6.206 3.479 1.00 78.69 321 PHE A C 1
ATOM 2494 O O . PHE A 1 321 ? 0.673 -7.419 3.499 1.00 78.69 321 PHE A O 1
ATOM 2501 N N . ASN A 1 322 ? -0.035 -5.316 3.887 1.00 68.44 322 ASN A N 1
ATOM 2502 C CA . ASN A 1 322 ? -1.282 -5.680 4.536 1.00 68.44 322 ASN A CA 1
ATOM 2503 C C . ASN A 1 322 ? -2.461 -5.835 3.563 1.00 68.44 322 ASN A C 1
ATOM 2505 O O . ASN A 1 322 ? -3.535 -6.297 3.935 1.00 68.44 322 ASN A O 1
ATOM 2509 N N . LYS A 1 323 ? -2.278 -5.465 2.298 1.00 78.44 323 LYS A N 1
ATOM 2510 C CA . LYS A 1 323 ? -3.304 -5.612 1.260 1.00 78.44 323 LYS A CA 1
ATOM 2511 C C . LYS A 1 323 ? -2.729 -6.196 -0.029 1.00 78.44 323 LYS A C 1
ATOM 2513 O O . LYS A 1 323 ? -2.956 -5.661 -1.112 1.00 78.44 323 LYS A O 1
ATOM 2518 N N . PRO A 1 324 ? -1.985 -7.317 0.051 1.00 83.75 324 PRO A N 1
ATOM 2519 C CA . PRO A 1 324 ? -1.240 -7.845 -1.087 1.00 83.75 324 PRO A CA 1
ATOM 2520 C C . PRO A 1 324 ? -2.154 -8.193 -2.267 1.00 83.75 324 PRO A C 1
ATOM 2522 O O . PRO A 1 324 ? -1.752 -8.066 -3.417 1.00 83.75 324 PRO A O 1
ATOM 2525 N N . ARG A 1 325 ? -3.402 -8.592 -2.013 1.00 84.19 325 ARG A N 1
ATOM 2526 C CA . ARG A 1 325 ? -4.344 -9.002 -3.065 1.00 84.19 325 ARG A CA 1
ATOM 2527 C C . ARG A 1 325 ? -5.234 -7.878 -3.594 1.00 84.19 325 ARG A C 1
ATOM 2529 O O . ARG A 1 325 ? -6.005 -8.131 -4.512 1.00 84.19 325 ARG A O 1
ATOM 2536 N N . GLU A 1 326 ? -5.157 -6.677 -3.027 1.00 85.44 326 GLU A N 1
ATOM 2537 C CA . GLU A 1 326 ? -5.929 -5.535 -3.517 1.00 85.44 326 GLU A CA 1
ATOM 2538 C C . GLU A 1 326 ? -5.264 -4.883 -4.727 1.00 85.44 326 GLU A C 1
ATOM 2540 O O . GLU A 1 326 ? -4.045 -4.961 -4.907 1.00 85.44 326 GLU A O 1
ATOM 2545 N N . ASP A 1 327 ? -6.078 -4.201 -5.530 1.00 89.56 327 ASP A N 1
ATOM 2546 C CA . ASP A 1 327 ? -5.608 -3.398 -6.652 1.00 89.56 327 ASP A CA 1
ATOM 2547 C C . ASP A 1 327 ? -4.775 -2.213 -6.144 1.00 89.56 327 ASP A C 1
ATOM 2549 O O . ASP A 1 327 ? -5.212 -1.460 -5.266 1.00 89.56 327 ASP A O 1
ATOM 2553 N N . ILE A 1 328 ? -3.590 -2.016 -6.717 1.00 96.50 328 ILE A N 1
ATOM 2554 C CA . ILE A 1 328 ? -2.680 -0.927 -6.351 1.00 96.50 328 ILE A CA 1
ATOM 2555 C C . ILE A 1 328 ? -3.120 0.393 -6.994 1.00 96.50 328 ILE A C 1
ATOM 2557 O O . ILE A 1 328 ? -3.611 0.417 -8.129 1.00 96.50 328 ILE A O 1
ATOM 2561 N N . THR A 1 329 ? -2.948 1.507 -6.284 1.00 96.56 329 THR A N 1
ATOM 2562 C CA . THR A 1 329 ? -3.177 2.840 -6.861 1.00 96.56 329 THR A CA 1
ATOM 2563 C C . THR A 1 329 ? -1.969 3.347 -7.656 1.00 96.56 329 THR A C 1
ATOM 2565 O O . THR A 1 329 ? -0.834 2.889 -7.486 1.00 96.56 329 THR A O 1
ATOM 2568 N N . ARG A 1 330 ? -2.200 4.343 -8.520 1.00 97.19 330 ARG A N 1
ATOM 2569 C CA . ARG A 1 330 ? -1.145 5.063 -9.257 1.00 97.19 330 ARG A CA 1
ATOM 2570 C C . ARG A 1 330 ? -0.097 5.671 -8.326 1.00 97.19 330 ARG A C 1
ATOM 2572 O O . ARG A 1 330 ? 1.094 5.599 -8.626 1.00 97.19 330 ARG A O 1
ATOM 2579 N N . GLU A 1 331 ? -0.531 6.256 -7.211 1.00 95.88 331 GLU A N 1
ATOM 2580 C CA . GLU A 1 331 ? 0.358 6.858 -6.212 1.00 95.88 331 GLU A CA 1
ATOM 2581 C C . GLU A 1 331 ? 1.205 5.813 -5.476 1.00 95.88 331 GLU A C 1
ATOM 2583 O O . GLU A 1 331 ? 2.418 5.983 -5.354 1.00 95.88 331 GLU A O 1
ATOM 2588 N N . GLU A 1 332 ? 0.601 4.704 -5.045 1.00 94.56 332 GLU A N 1
ATOM 2589 C CA . GLU A 1 332 ? 1.306 3.619 -4.350 1.00 94.56 332 GLU A CA 1
ATOM 2590 C C . GLU A 1 332 ? 2.397 3.000 -5.231 1.00 94.56 332 GLU A C 1
ATOM 2592 O O . GLU A 1 332 ? 3.520 2.767 -4.777 1.00 94.56 332 GLU A O 1
ATOM 2597 N N . PHE A 1 333 ? 2.100 2.801 -6.517 1.00 98.31 333 PHE A N 1
ATOM 2598 C CA . PHE A 1 333 ? 3.078 2.299 -7.476 1.00 98.31 333 PHE A CA 1
ATOM 2599 C C . PHE A 1 333 ? 4.213 3.306 -7.726 1.00 98.31 333 PHE A C 1
ATOM 2601 O O . PHE A 1 333 ? 5.383 2.920 -7.780 1.00 98.31 333 PHE A O 1
ATOM 2608 N N . ALA A 1 334 ? 3.892 4.601 -7.851 1.00 96.56 334 ALA A N 1
ATOM 2609 C CA . ALA A 1 334 ? 4.885 5.665 -8.012 1.00 96.56 334 ALA A CA 1
ATOM 2610 C C . ALA A 1 334 ? 5.829 5.756 -6.802 1.00 96.56 334 ALA A C 1
ATOM 2612 O O . ALA A 1 334 ? 7.043 5.882 -6.978 1.00 96.56 334 ALA A O 1
ATOM 2613 N N . HIS A 1 335 ? 5.286 5.618 -5.589 1.00 94.69 335 HIS A N 1
ATOM 2614 C CA . HIS A 1 335 ? 6.068 5.531 -4.358 1.00 94.69 335 HIS A CA 1
ATOM 2615 C C . HIS A 1 335 ? 7.056 4.365 -4.434 1.00 94.69 335 HIS A C 1
ATOM 2617 O O . HIS A 1 335 ? 8.265 4.583 -4.327 1.00 94.69 335 HIS A O 1
ATOM 2623 N N . MET A 1 336 ? 6.569 3.145 -4.686 1.00 96.56 336 MET A N 1
ATOM 2624 C CA . MET A 1 336 ? 7.432 1.963 -4.786 1.00 96.56 336 MET A CA 1
ATOM 2625 C C . MET A 1 336 ? 8.547 2.145 -5.822 1.00 96.56 336 MET A C 1
ATOM 2627 O O . MET A 1 336 ? 9.688 1.777 -5.552 1.00 96.56 336 MET A O 1
ATOM 2631 N N . ALA A 1 337 ? 8.247 2.743 -6.978 1.00 94.94 337 ALA A N 1
ATOM 2632 C CA . ALA A 1 337 ? 9.223 2.980 -8.039 1.00 94.94 337 ALA A CA 1
ATOM 2633 C C . ALA A 1 337 ? 10.373 3.900 -7.608 1.00 94.94 337 ALA A C 1
ATOM 2635 O O . ALA A 1 337 ? 11.547 3.588 -7.832 1.00 94.94 337 ALA A O 1
ATOM 2636 N N . VAL A 1 338 ? 10.043 5.026 -6.975 1.00 91.69 338 VAL A N 1
ATOM 2637 C CA . VAL A 1 338 ? 11.031 6.013 -6.528 1.00 91.69 338 VAL A CA 1
ATOM 2638 C C . VAL A 1 338 ? 11.878 5.461 -5.388 1.00 91.69 338 VAL A C 1
ATOM 2640 O O . VAL A 1 338 ? 13.102 5.565 -5.449 1.00 91.69 338 VAL A O 1
ATOM 2643 N N . THR A 1 339 ? 11.263 4.818 -4.393 1.00 91.38 339 THR A N 1
ATOM 2644 C CA . THR A 1 339 ? 12.002 4.224 -3.269 1.00 91.38 339 THR A CA 1
ATOM 2645 C C . THR A 1 339 ? 12.872 3.062 -3.737 1.00 91.38 339 THR A C 1
ATOM 2647 O O . THR A 1 339 ? 14.021 2.939 -3.318 1.00 91.38 339 THR A O 1
ATOM 2650 N N . PHE A 1 340 ? 12.383 2.244 -4.675 1.00 91.00 340 PHE A N 1
ATOM 2651 C CA . PHE A 1 340 ? 13.182 1.183 -5.284 1.00 91.00 340 PHE A CA 1
ATOM 2652 C C . PHE A 1 340 ? 14.434 1.759 -5.945 1.00 91.00 340 PHE A C 1
ATOM 2654 O O . PHE A 1 340 ? 15.540 1.283 -5.698 1.00 91.00 340 PHE A O 1
ATOM 2661 N N . MET A 1 341 ? 14.289 2.802 -6.757 1.00 86.31 341 MET A N 1
ATOM 2662 C CA . MET A 1 341 ? 15.426 3.447 -7.408 1.00 86.31 341 MET A CA 1
ATOM 2663 C C . MET A 1 341 ? 16.391 4.078 -6.394 1.00 86.31 341 MET A C 1
ATOM 2665 O O . MET A 1 341 ? 17.597 3.854 -6.498 1.00 86.31 341 MET A O 1
ATOM 2669 N N . ALA A 1 342 ? 15.882 4.812 -5.400 1.00 83.50 342 ALA A N 1
ATOM 2670 C CA . ALA A 1 342 ? 16.693 5.437 -4.355 1.00 83.50 342 ALA A CA 1
ATOM 2671 C C . ALA A 1 342 ? 17.543 4.400 -3.600 1.00 83.50 342 ALA A C 1
ATOM 2673 O O . ALA A 1 342 ? 18.770 4.525 -3.552 1.00 83.50 342 ALA A O 1
ATOM 2674 N N . ASN A 1 343 ? 16.922 3.314 -3.128 1.00 84.50 343 ASN A N 1
ATOM 2675 C CA . ASN A 1 343 ? 17.602 2.255 -2.380 1.00 84.50 343 ASN A CA 1
ATOM 2676 C C . ASN A 1 343 ? 18.685 1.565 -3.217 1.00 84.50 343 ASN A C 1
ATOM 2678 O O . ASN A 1 343 ? 19.790 1.316 -2.736 1.00 84.50 343 ASN A O 1
ATOM 2682 N N . ASN A 1 344 ? 18.402 1.294 -4.493 1.00 79.25 344 ASN A N 1
ATOM 2683 C CA . ASN A 1 344 ? 19.359 0.659 -5.404 1.00 79.25 344 ASN A CA 1
ATOM 2684 C C . ASN A 1 344 ? 20.527 1.574 -5.807 1.00 79.25 344 ASN A C 1
ATOM 2686 O O . ASN A 1 344 ? 21.557 1.097 -6.288 1.00 79.25 344 ASN A O 1
ATOM 2690 N N . LEU A 1 345 ? 20.391 2.878 -5.578 1.00 77.44 345 LEU A N 1
ATOM 2691 C CA . LEU A 1 345 ? 21.463 3.864 -5.698 1.00 77.44 345 LEU A CA 1
ATOM 2692 C C . 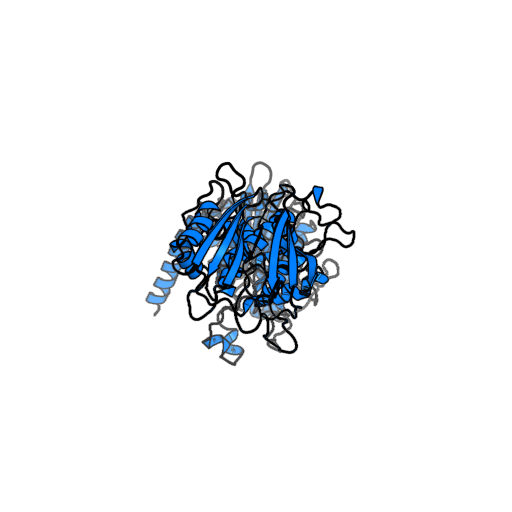LEU A 1 345 ? 22.182 4.139 -4.371 1.00 77.44 345 LEU A C 1
ATOM 2694 O O . LEU A 1 345 ? 23.179 4.861 -4.369 1.00 77.44 345 LEU A O 1
ATOM 2698 N N . GLY A 1 346 ? 21.707 3.566 -3.263 1.00 79.56 346 GLY A N 1
ATOM 2699 C CA . GLY A 1 346 ? 22.245 3.804 -1.925 1.00 79.56 346 GLY A CA 1
ATOM 2700 C C . GLY A 1 346 ? 21.873 5.169 -1.343 1.00 79.56 346 GLY A C 1
ATOM 2701 O O . GLY A 1 346 ? 22.632 5.693 -0.531 1.00 79.56 346 GLY A O 1
ATOM 2702 N N . TYR A 1 347 ? 20.745 5.745 -1.766 1.00 80.12 347 TYR A N 1
ATOM 2703 C CA . TYR A 1 347 ? 20.215 7.002 -1.242 1.00 80.12 347 TYR A CA 1
ATOM 2704 C C . TYR A 1 347 ? 18.993 6.772 -0.356 1.00 80.12 347 TYR A C 1
ATOM 2706 O O . TYR A 1 347 ? 18.115 5.983 -0.691 1.00 80.12 347 TYR A O 1
ATOM 2714 N N . GLU A 1 348 ? 18.899 7.554 0.717 1.00 80.25 348 GLU A N 1
ATOM 2715 C CA . GLU A 1 348 ? 17.630 7.799 1.408 1.00 80.25 348 GLU A CA 1
ATOM 2716 C C . GLU A 1 348 ? 16.770 8.779 0.593 1.00 80.25 348 GLU A C 1
ATOM 2718 O O . GLU A 1 348 ? 17.301 9.598 -0.167 1.00 80.25 348 GLU A O 1
ATOM 2723 N N . PHE A 1 349 ? 15.446 8.748 0.778 1.00 81.81 349 PHE A N 1
ATOM 2724 C CA . PHE A 1 349 ? 14.505 9.542 -0.026 1.00 81.81 349 PHE A CA 1
ATOM 2725 C C . PHE A 1 349 ? 14.842 11.044 -0.069 1.00 81.81 349 PHE A C 1
ATOM 2727 O O . PHE A 1 349 ? 14.978 11.606 -1.152 1.00 81.81 349 PHE A O 1
ATOM 2734 N N . ASP A 1 350 ? 15.065 11.687 1.081 1.00 80.44 350 ASP A N 1
ATOM 2735 C CA . ASP A 1 350 ? 15.357 13.130 1.159 1.00 80.44 350 ASP A CA 1
ATOM 2736 C C . ASP A 1 350 ? 16.655 13.533 0.437 1.00 80.44 350 ASP A C 1
ATOM 2738 O O . ASP A 1 350 ? 16.830 14.685 0.023 1.00 80.44 350 ASP A O 1
ATOM 2742 N N . GLU A 1 351 ? 17.627 12.621 0.357 1.00 79.81 351 GLU A N 1
ATOM 2743 C CA . GLU A 1 351 ? 18.858 12.845 -0.402 1.00 79.81 351 GLU A CA 1
ATOM 2744 C C . GLU A 1 351 ? 18.592 12.653 -1.891 1.00 79.81 351 GLU A C 1
ATOM 2746 O O . GLU A 1 351 ? 18.988 13.489 -2.712 1.00 79.81 351 GLU A O 1
ATOM 2751 N N . PHE A 1 352 ? 17.859 11.593 -2.222 1.00 82.88 352 PHE A N 1
ATOM 2752 C CA . PHE A 1 352 ? 17.463 11.274 -3.578 1.00 82.88 352 PHE A CA 1
ATOM 2753 C C . PHE A 1 352 ? 16.663 12.410 -4.225 1.00 82.88 352 PHE A C 1
ATOM 2755 O O . PHE A 1 352 ? 17.009 12.858 -5.320 1.00 82.88 352 PHE A O 1
ATOM 2762 N N . GLU A 1 353 ? 15.668 12.949 -3.521 1.00 84.69 353 GLU A N 1
ATOM 2763 C CA . GLU A 1 353 ? 14.838 14.066 -3.972 1.00 84.69 353 GLU A CA 1
ATOM 2764 C C . GLU A 1 353 ? 15.679 15.298 -4.322 1.00 84.69 353 GLU A C 1
ATOM 2766 O O . GLU A 1 353 ? 15.480 15.913 -5.371 1.00 84.69 353 GLU A O 1
ATOM 2771 N N . LYS A 1 354 ? 16.676 15.641 -3.499 1.00 81.81 354 LYS A N 1
ATOM 2772 C CA . LYS A 1 354 ? 17.567 16.784 -3.761 1.00 81.81 354 LYS A CA 1
ATOM 2773 C C . LYS A 1 354 ? 18.443 16.545 -4.984 1.00 81.81 354 LYS A C 1
ATOM 2775 O O . LYS A 1 354 ? 18.601 17.439 -5.820 1.00 81.81 354 LYS A O 1
ATOM 2780 N N . VAL A 1 355 ? 19.028 15.353 -5.092 1.00 78.19 355 VAL A N 1
ATOM 2781 C CA . VAL A 1 355 ? 19.926 15.003 -6.200 1.00 78.19 355 VAL A CA 1
ATOM 2782 C C . VAL A 1 355 ? 19.162 14.976 -7.520 1.00 78.19 355 VAL A C 1
ATOM 2784 O O . VAL A 1 355 ? 19.601 15.610 -8.484 1.00 78.19 355 VAL A O 1
ATOM 2787 N N . ALA A 1 356 ? 18.026 14.288 -7.566 1.00 75.38 356 ALA A N 1
ATOM 2788 C CA . ALA A 1 356 ? 17.188 14.188 -8.754 1.00 75.38 356 ALA A CA 1
ATOM 2789 C C . ALA A 1 356 ? 16.509 15.527 -9.085 1.00 75.38 356 ALA A C 1
ATOM 2791 O O . ALA A 1 356 ? 16.549 15.963 -10.236 1.00 75.38 356 ALA A O 1
ATOM 2792 N N . GLY A 1 357 ? 15.985 16.242 -8.085 1.00 72.88 357 GLY A N 1
ATOM 2793 C CA . GLY A 1 357 ? 15.374 17.564 -8.246 1.00 72.88 357 GLY A CA 1
ATOM 2794 C C . GLY A 1 357 ? 16.338 18.614 -8.804 1.00 72.88 357 GLY A C 1
ATOM 2795 O O . GLY A 1 357 ? 15.949 19.431 -9.625 1.00 72.88 357 GLY A O 1
ATOM 2796 N N . SER A 1 358 ? 17.631 18.554 -8.462 1.00 71.44 358 SER A N 1
ATOM 2797 C CA . SER A 1 358 ? 18.640 19.462 -9.040 1.00 71.44 358 SER A CA 1
ATOM 2798 C C . SER A 1 358 ? 18.917 19.247 -10.538 1.00 71.44 358 SER A C 1
ATOM 2800 O O . SER A 1 358 ? 19.603 20.059 -11.160 1.00 71.44 358 SER A O 1
ATOM 2802 N N . LYS A 1 359 ? 18.427 18.141 -11.109 1.00 67.12 359 LYS A N 1
ATOM 2803 C CA . LYS A 1 359 ? 18.698 17.692 -12.486 1.00 67.12 359 LYS A CA 1
ATOM 2804 C C . LYS A 1 359 ? 17.444 17.624 -13.357 1.00 67.12 359 LYS A C 1
ATOM 2806 O O . LYS A 1 359 ? 17.540 17.252 -14.524 1.00 67.12 359 LYS A O 1
ATOM 2811 N N . THR A 1 360 ? 16.285 17.942 -12.793 1.00 67.00 360 THR A N 1
ATOM 2812 C CA . THR A 1 360 ? 14.974 17.773 -13.424 1.00 67.00 360 THR A CA 1
ATOM 2813 C C . THR A 1 360 ? 14.169 19.060 -13.293 1.00 67.00 360 THR A C 1
ATOM 2815 O O . THR A 1 360 ? 14.401 19.856 -12.385 1.00 67.00 360 THR A O 1
ATOM 2818 N N . ASP A 1 361 ? 13.258 19.291 -14.236 1.00 73.50 361 ASP A N 1
ATOM 2819 C CA . ASP A 1 361 ? 12.378 20.457 -14.202 1.00 73.50 361 ASP A CA 1
ATOM 2820 C C . ASP A 1 361 ? 11.258 20.247 -13.177 1.00 73.50 361 ASP A C 1
ATOM 2822 O O . ASP A 1 361 ? 10.850 19.119 -12.901 1.00 73.50 361 ASP A O 1
ATOM 2826 N N . GLU A 1 362 ? 10.748 21.334 -12.602 1.00 78.31 362 GLU A N 1
ATOM 2827 C CA . GLU A 1 362 ? 9.628 21.254 -11.671 1.00 78.31 362 GLU A CA 1
ATOM 2828 C C . GLU A 1 362 ? 8.353 20.775 -12.387 1.00 78.31 362 GLU A C 1
ATOM 2830 O O . GLU A 1 362 ? 8.005 21.255 -13.465 1.00 78.31 362 GLU A O 1
ATOM 2835 N N . VAL A 1 363 ? 7.654 19.826 -11.764 1.00 84.69 363 VAL A N 1
ATOM 2836 C CA . VAL A 1 363 ? 6.359 19.296 -12.204 1.00 84.69 363 VAL A CA 1
ATOM 2837 C C . VAL A 1 363 ? 5.372 19.526 -11.068 1.00 84.69 363 VAL A C 1
ATOM 2839 O O . VAL A 1 363 ? 5.735 19.327 -9.909 1.00 84.69 363 VAL A O 1
ATOM 2842 N N . LEU A 1 364 ? 4.153 19.948 -11.404 1.00 88.50 364 LEU A N 1
ATOM 2843 C CA . LEU A 1 364 ? 3.058 20.202 -10.470 1.00 88.50 364 LEU A CA 1
ATOM 2844 C C . LEU A 1 364 ? 1.784 19.539 -10.999 1.00 88.50 364 LEU A C 1
ATOM 2846 O O . LEU A 1 364 ? 1.564 19.526 -12.210 1.00 88.50 364 LEU A O 1
ATOM 2850 N N . PHE A 1 365 ? 0.947 19.041 -10.092 1.00 90.62 365 PHE A N 1
ATOM 2851 C CA . PHE A 1 365 ? -0.393 18.545 -10.394 1.00 90.62 365 PHE A CA 1
ATOM 2852 C C . PHE A 1 365 ? -1.423 19.269 -9.520 1.00 90.62 365 PHE A C 1
ATOM 2854 O O . PHE A 1 365 ? -1.116 19.680 -8.404 1.00 90.62 365 PHE A O 1
ATOM 2861 N N . ASP A 1 366 ? -2.645 19.423 -10.025 1.00 91.19 366 ASP A N 1
ATOM 2862 C CA . ASP A 1 366 ? -3.732 20.112 -9.317 1.00 91.19 366 ASP A CA 1
ATOM 2863 C C . ASP A 1 366 ? -4.377 19.239 -8.223 1.00 91.19 366 ASP A C 1
ATOM 2865 O O . ASP A 1 366 ? -5.045 19.756 -7.330 1.00 91.19 366 ASP A O 1
ATOM 2869 N N . ASP A 1 367 ? -4.227 17.915 -8.312 1.00 88.25 367 ASP A N 1
ATOM 2870 C CA . ASP A 1 367 ? -4.920 16.920 -7.485 1.00 88.25 367 ASP A CA 1
ATOM 2871 C C . ASP A 1 367 ? -4.004 16.121 -6.544 1.00 88.25 367 ASP A C 1
ATOM 2873 O O . ASP A 1 367 ? -4.485 15.236 -5.836 1.00 88.25 367 ASP A O 1
ATOM 2877 N N . THR A 1 368 ? -2.700 16.413 -6.525 1.00 86.69 368 THR A N 1
ATOM 2878 C CA . THR A 1 368 ? -1.751 15.840 -5.563 1.00 86.69 368 THR A CA 1
ATOM 2879 C C . THR A 1 368 ? -0.494 16.695 -5.428 1.00 86.69 368 THR A C 1
ATOM 2881 O O . THR A 1 368 ? 0.065 17.175 -6.416 1.00 86.69 368 THR A O 1
ATOM 2884 N N . ASP A 1 369 ? -0.025 16.841 -4.195 1.00 85.19 369 ASP A N 1
ATOM 2885 C CA . ASP A 1 369 ? 1.264 17.418 -3.820 1.00 85.19 369 ASP A CA 1
ATOM 2886 C C . ASP A 1 369 ? 2.212 16.356 -3.227 1.00 85.19 369 ASP A C 1
ATOM 2888 O O . ASP A 1 369 ? 3.260 16.693 -2.672 1.00 85.19 369 ASP A O 1
ATOM 2892 N N . ASN A 1 370 ? 1.875 15.065 -3.370 1.00 85.00 370 ASN A N 1
ATOM 2893 C CA . ASN A 1 370 ? 2.655 13.968 -2.807 1.00 85.00 370 ASN A CA 1
ATOM 2894 C C . ASN A 1 370 ? 4.090 13.972 -3.386 1.00 85.00 370 ASN A C 1
ATOM 2896 O O . ASN A 1 370 ? 4.268 13.797 -4.599 1.00 85.00 370 ASN A O 1
ATOM 2900 N N . PRO A 1 371 ? 5.137 14.104 -2.547 1.00 84.44 371 PRO A N 1
ATOM 2901 C CA . PRO A 1 371 ? 6.512 14.264 -3.017 1.00 84.44 371 PRO A CA 1
ATOM 2902 C C . PRO A 1 371 ? 7.020 13.053 -3.810 1.00 84.44 371 PRO A C 1
ATOM 2904 O O . PRO A 1 371 ? 7.810 13.221 -4.738 1.00 84.44 371 PRO A O 1
ATOM 2907 N N . TYR A 1 372 ? 6.530 11.842 -3.525 1.00 88.38 372 TYR A N 1
ATOM 2908 C CA . TYR A 1 372 ? 6.880 10.644 -4.291 1.00 88.38 372 TYR A CA 1
ATOM 2909 C C . TYR A 1 372 ? 6.316 10.697 -5.712 1.00 88.38 372 TYR A C 1
ATOM 2911 O O . TYR A 1 372 ? 7.013 10.344 -6.661 1.00 88.38 372 TYR A O 1
ATOM 2919 N N . VAL A 1 373 ? 5.082 11.181 -5.875 1.00 92.44 373 VAL A N 1
ATOM 2920 C CA . VAL A 1 373 ? 4.450 11.351 -7.193 1.00 92.44 373 VAL A CA 1
ATOM 2921 C C . VAL A 1 373 ? 5.178 12.419 -7.997 1.00 92.44 373 VAL A C 1
ATOM 2923 O O . VAL A 1 373 ? 5.540 12.186 -9.153 1.00 92.44 373 VAL A O 1
ATOM 2926 N N . LEU A 1 374 ? 5.430 13.578 -7.385 1.00 87.50 374 LEU A N 1
ATOM 2927 C CA . LEU A 1 374 ? 6.127 14.681 -8.043 1.00 87.50 374 LEU A CA 1
ATOM 2928 C C . LEU A 1 374 ? 7.535 14.258 -8.467 1.00 87.50 374 LEU A C 1
ATOM 2930 O O . LEU A 1 374 ? 7.947 14.521 -9.596 1.00 87.50 374 LEU A O 1
ATOM 2934 N N . LEU A 1 375 ? 8.259 13.546 -7.602 1.00 88.50 375 LEU A N 1
ATOM 2935 C CA . LEU A 1 375 ? 9.588 13.043 -7.921 1.00 88.50 375 LEU A CA 1
ATOM 2936 C C . LEU A 1 375 ? 9.556 11.959 -9.004 1.00 88.50 375 LEU A C 1
ATOM 2938 O O . LEU A 1 375 ? 10.374 11.996 -9.922 1.00 88.50 375 LEU A O 1
ATOM 2942 N N . ALA A 1 376 ? 8.586 11.044 -8.965 1.00 91.44 376 ALA A N 1
ATOM 2943 C CA . ALA A 1 376 ? 8.392 10.055 -10.021 1.00 91.44 376 ALA A CA 1
ATOM 2944 C C . ALA A 1 376 ? 8.146 10.728 -11.382 1.00 91.44 376 ALA A C 1
ATOM 2946 O O . ALA A 1 376 ? 8.695 10.288 -12.395 1.00 91.44 376 ALA A O 1
ATOM 2947 N N . ALA A 1 377 ? 7.366 11.812 -11.413 1.00 89.44 377 ALA A N 1
ATOM 2948 C CA . ALA A 1 377 ? 7.097 12.571 -12.632 1.00 89.44 377 ALA A CA 1
ATOM 2949 C C . ALA A 1 377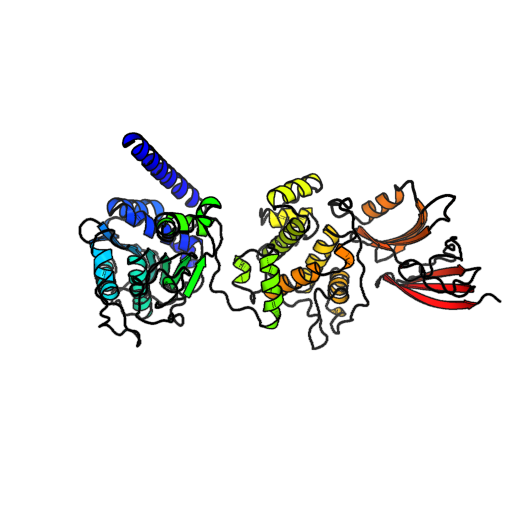 ? 8.350 13.308 -13.130 1.00 89.44 377 ALA A C 1
ATOM 2951 O O . ALA A 1 377 ? 8.685 13.229 -14.312 1.00 89.44 377 ALA A O 1
ATOM 2952 N N . ARG A 1 378 ? 9.103 13.941 -12.222 1.00 85.44 378 ARG A N 1
ATOM 2953 C CA . ARG A 1 378 ? 10.405 14.574 -12.511 1.00 85.44 378 ARG A CA 1
ATOM 2954 C C . ARG A 1 378 ? 11.416 13.585 -13.096 1.00 85.44 378 ARG A C 1
ATOM 2956 O O . ARG A 1 378 ? 12.140 13.916 -14.033 1.00 85.44 378 ARG A O 1
ATOM 2963 N N . CYS A 1 379 ? 11.435 12.360 -12.574 1.00 80.88 379 CYS A N 1
ATOM 2964 C CA . CYS A 1 379 ? 12.264 11.261 -13.066 1.00 80.88 379 CYS A CA 1
ATOM 2965 C C . CYS A 1 379 ? 11.717 10.595 -14.343 1.00 80.88 379 CYS A C 1
ATOM 2967 O O . CYS A 1 379 ? 12.345 9.672 -14.852 1.00 80.88 379 CYS A O 1
ATOM 2969 N N . GLY A 1 380 ? 10.565 11.028 -14.868 1.00 83.00 380 GLY A N 1
ATOM 2970 C CA . GLY A 1 380 ? 9.956 10.465 -16.077 1.00 83.00 380 GLY A CA 1
ATOM 2971 C C . GLY A 1 380 ? 9.362 9.063 -15.901 1.00 83.00 380 GLY A C 1
ATOM 2972 O O . GLY A 1 380 ? 9.062 8.403 -16.895 1.00 83.00 380 GLY A O 1
ATOM 2973 N N . ILE A 1 381 ? 9.179 8.605 -14.659 1.00 88.69 381 ILE A N 1
ATOM 2974 C CA . ILE A 1 381 ? 8.575 7.305 -14.331 1.00 88.69 381 ILE A CA 1
ATOM 2975 C C . ILE A 1 381 ? 7.078 7.332 -14.628 1.00 88.69 381 ILE A C 1
ATOM 2977 O O . ILE A 1 381 ? 6.518 6.380 -15.175 1.00 88.69 381 ILE A O 1
ATOM 2981 N N . VAL A 1 382 ? 6.432 8.446 -14.284 1.00 92.25 382 VAL A N 1
ATOM 2982 C CA . VAL A 1 382 ? 4.989 8.633 -14.419 1.00 92.25 382 VAL A CA 1
ATOM 2983 C C . VAL A 1 382 ? 4.667 9.895 -15.206 1.00 92.25 382 VAL A C 1
ATOM 2985 O O . VAL A 1 382 ? 5.457 10.831 -15.266 1.00 92.25 382 VAL A O 1
ATOM 2988 N N . GLU A 1 383 ? 3.483 9.910 -15.807 1.00 88.88 383 GLU A N 1
ATOM 2989 C CA . GLU A 1 383 ? 2.924 11.059 -16.518 1.00 88.88 383 GLU A CA 1
ATOM 2990 C C . GLU A 1 383 ? 1.503 11.319 -15.996 1.00 88.88 383 GLU A C 1
ATOM 2992 O O . GLU A 1 383 ? 0.841 10.405 -15.485 1.00 88.88 383 GLU A O 1
ATOM 2997 N N . GLY A 1 384 ? 1.049 12.570 -16.106 1.00 87.94 384 GLY A N 1
ATOM 2998 C CA . GLY A 1 384 ? -0.320 12.952 -15.767 1.00 87.94 384 GLY A CA 1
ATOM 2999 C C . GLY A 1 384 ? -1.350 12.344 -16.720 1.00 87.94 384 GLY A C 1
ATOM 3000 O O . GLY A 1 384 ? -1.023 11.920 -17.827 1.00 87.94 384 GLY A O 1
ATOM 3001 N N . VAL A 1 385 ? -2.611 12.334 -16.297 1.00 89.25 385 VAL A N 1
ATOM 3002 C CA . VAL A 1 385 ? -3.742 11.796 -17.077 1.00 89.25 385 VAL A CA 1
ATOM 3003 C C . VAL A 1 385 ? -4.414 12.848 -17.975 1.00 89.25 385 VAL A C 1
ATOM 3005 O O . VAL A 1 385 ? -5.387 12.550 -18.660 1.00 89.25 385 VAL A O 1
ATOM 3008 N N . GLY A 1 386 ? -3.889 14.077 -17.991 1.00 87.94 386 GLY A N 1
ATOM 3009 C CA . GLY A 1 386 ? -4.482 15.240 -18.660 1.00 87.94 386 GLY A CA 1
ATOM 3010 C C . GLY A 1 386 ? -4.969 16.289 -17.659 1.00 87.94 386 GLY A C 1
ATOM 3011 O O . GLY A 1 386 ? -4.954 16.051 -16.456 1.00 87.94 386 GLY A O 1
ATOM 3012 N N . ASP A 1 387 ? -5.349 17.473 -18.148 1.00 88.88 387 ASP A N 1
ATOM 3013 C CA . ASP A 1 387 ? -5.909 18.575 -17.342 1.00 88.88 387 ASP A CA 1
ATOM 3014 C C . ASP A 1 387 ? -5.105 18.933 -16.077 1.00 88.88 387 ASP A C 1
ATOM 3016 O O . ASP A 1 387 ? -5.676 19.275 -15.047 1.00 88.88 387 ASP A O 1
ATOM 3020 N N . ASN A 1 388 ? -3.774 18.837 -16.158 1.00 89.19 388 ASN A N 1
ATOM 3021 C CA . ASN A 1 388 ? -2.849 19.048 -15.040 1.00 89.19 388 ASN A CA 1
ATOM 3022 C C . ASN A 1 388 ? -3.076 18.118 -13.827 1.00 89.19 388 ASN A C 1
ATOM 3024 O O . ASN A 1 388 ? -2.736 18.476 -12.703 1.00 89.19 388 ASN A O 1
ATOM 3028 N N . LYS A 1 389 ? -3.632 16.918 -14.036 1.00 90.69 389 LYS A N 1
ATOM 3029 C CA . LYS A 1 389 ? -3.920 15.932 -12.982 1.00 90.69 389 LYS A CA 1
ATOM 3030 C C . LYS A 1 389 ? -3.065 14.678 -13.077 1.00 90.69 389 LYS A C 1
ATOM 3032 O O . LYS A 1 389 ? -2.680 14.252 -14.171 1.00 90.69 389 LYS A O 1
ATOM 3037 N N . PHE A 1 390 ? -2.840 14.043 -11.933 1.00 94.00 390 PHE A N 1
ATOM 3038 C CA . PHE A 1 390 ? -2.175 12.747 -11.825 1.00 94.00 390 PHE A CA 1
ATOM 3039 C C . PHE A 1 390 ? -3.138 11.573 -11.601 1.00 94.00 390 PHE A C 1
ATOM 3041 O O . PHE A 1 390 ? -2.833 10.464 -12.053 1.00 94.00 390 PHE A O 1
ATOM 3048 N N . ALA A 1 391 ? -4.273 11.816 -10.941 1.00 90.75 391 ALA A N 1
ATOM 3049 C CA . ALA A 1 391 ? -5.236 10.826 -10.461 1.00 90.75 391 ALA A CA 1
ATOM 3050 C C . ALA A 1 391 ? -4.632 9.810 -9.461 1.00 90.75 391 ALA A C 1
ATOM 3052 O O . ALA A 1 391 ? -4.560 8.614 -9.749 1.00 90.75 391 ALA A O 1
ATOM 3053 N N . PRO A 1 392 ? -4.195 10.250 -8.263 1.00 82.44 392 PRO A N 1
ATOM 3054 C CA . PRO A 1 392 ? -3.417 9.422 -7.331 1.00 82.44 392 PRO A CA 1
ATOM 3055 C C . PRO A 1 392 ? -4.138 8.158 -6.841 1.00 82.44 392 PRO A C 1
ATOM 3057 O O . PRO A 1 392 ? -3.495 7.133 -6.626 1.00 82.44 392 PRO A O 1
ATOM 3060 N N . GLN A 1 393 ? -5.465 8.220 -6.692 1.00 90.75 393 GLN A N 1
ATOM 3061 C CA . GLN A 1 393 ? -6.288 7.136 -6.139 1.00 90.75 393 GLN A CA 1
ATOM 3062 C C . GLN A 1 393 ? -6.835 6.168 -7.200 1.00 90.75 393 GLN A C 1
ATOM 3064 O O . GLN A 1 393 ? -7.455 5.162 -6.850 1.00 90.75 393 GLN A O 1
ATOM 3069 N N . GLU A 1 394 ? -6.621 6.441 -8.491 1.00 89.00 394 GLU A N 1
ATOM 3070 C CA . GLU A 1 394 ? -7.034 5.514 -9.545 1.00 89.00 394 GLU A CA 1
ATOM 3071 C C . GLU A 1 394 ? -6.191 4.238 -9.505 1.00 89.00 394 GLU A C 1
ATOM 3073 O O . GLU A 1 394 ? -4.979 4.271 -9.269 1.00 89.00 394 GLU A O 1
ATOM 3078 N N . LYS A 1 395 ? -6.850 3.101 -9.737 1.00 95.06 395 LYS A N 1
ATOM 3079 C CA . LYS A 1 395 ? -6.181 1.808 -9.884 1.00 95.06 395 LYS A CA 1
ATOM 3080 C C . LYS A 1 395 ? -5.483 1.745 -11.234 1.00 95.06 395 LYS A C 1
ATOM 3082 O O . LYS A 1 395 ? -5.990 2.289 -12.215 1.00 95.0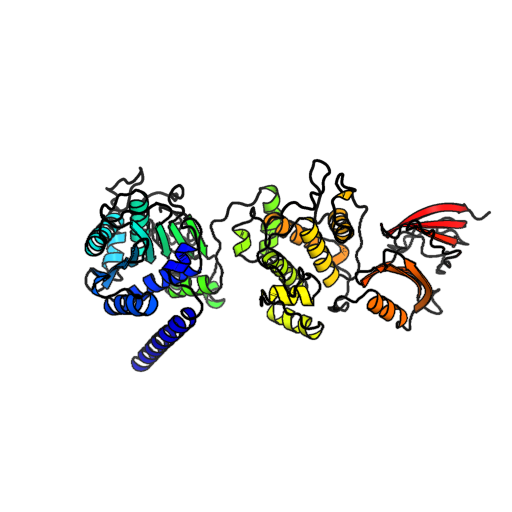6 395 LYS A O 1
ATOM 3087 N N . ILE A 1 396 ? -4.324 1.096 -11.281 1.00 97.62 396 ILE A N 1
ATOM 3088 C CA . ILE A 1 396 ? -3.596 0.922 -12.541 1.00 97.62 396 ILE A CA 1
ATOM 3089 C C . ILE A 1 396 ? -3.962 -0.387 -13.221 1.00 97.62 396 ILE A C 1
ATOM 3091 O O . ILE A 1 396 ? -4.166 -1.419 -12.579 1.00 97.62 396 ILE A O 1
ATOM 3095 N N . THR A 1 397 ? -3.966 -0.332 -14.544 1.00 97.94 397 THR A N 1
ATOM 3096 C CA . THR A 1 397 ? -4.026 -1.512 -15.403 1.00 97.94 397 THR A CA 1
ATOM 3097 C C . THR A 1 397 ? -2.647 -2.158 -15.551 1.00 97.94 397 THR A C 1
ATOM 3099 O O . THR A 1 397 ? -1.608 -1.537 -15.290 1.00 97.94 397 THR A O 1
ATOM 3102 N N . ARG A 1 398 ? -2.611 -3.406 -16.018 1.00 97.69 398 ARG A N 1
ATOM 3103 C CA . ARG A 1 398 ? -1.368 -4.144 -16.294 1.00 97.69 398 ARG A CA 1
ATOM 3104 C C . ARG A 1 398 ? -0.473 -3.461 -17.326 1.00 97.69 398 ARG A C 1
ATOM 3106 O O . ARG A 1 398 ? 0.742 -3.424 -17.131 1.00 97.69 398 ARG A O 1
ATOM 3113 N N . GLU A 1 399 ? -1.033 -2.881 -18.389 1.00 95.81 399 GLU A N 1
ATOM 3114 C CA . GLU A 1 399 ? -0.236 -2.169 -19.401 1.00 95.81 399 GLU A CA 1
ATOM 3115 C C . GLU A 1 399 ? 0.368 -0.856 -18.866 1.00 95.81 399 GLU A C 1
ATOM 3117 O O . GLU A 1 399 ? 1.512 -0.503 -19.183 1.00 95.81 399 GLU A O 1
ATOM 3122 N N . GLN A 1 400 ? -0.351 -0.170 -17.969 1.00 97.38 400 GLN A N 1
ATOM 3123 C CA . GLN A 1 400 ? 0.167 0.994 -17.248 1.00 97.38 400 GLN A CA 1
ATOM 3124 C C . GLN A 1 400 ? 1.284 0.591 -16.279 1.00 97.38 400 GLN A C 1
ATOM 3126 O O . GLN A 1 400 ? 2.337 1.230 -16.272 1.00 97.38 400 GLN A O 1
ATOM 3131 N N . ALA A 1 401 ? 1.102 -0.494 -15.519 1.00 98.38 401 ALA A N 1
ATOM 3132 C CA . ALA A 1 401 ? 2.126 -1.024 -14.620 1.00 98.38 401 ALA A CA 1
ATOM 3133 C C . ALA A 1 401 ? 3.405 -1.422 -15.379 1.00 98.38 401 ALA A C 1
ATOM 3135 O O . ALA A 1 401 ? 4.503 -1.039 -14.974 1.00 98.38 401 ALA A O 1
ATOM 3136 N N . ALA A 1 402 ? 3.281 -2.121 -16.515 1.00 96.44 402 ALA A N 1
ATOM 3137 C CA . ALA A 1 402 ? 4.416 -2.459 -17.378 1.00 96.44 402 ALA A CA 1
ATOM 3138 C C . ALA A 1 402 ? 5.155 -1.202 -17.866 1.00 96.44 402 ALA A C 1
ATOM 3140 O O . ALA A 1 402 ? 6.383 -1.131 -17.807 1.00 96.44 402 ALA A O 1
ATOM 3141 N N . THR A 1 403 ? 4.411 -0.172 -18.272 1.00 94.12 403 THR A N 1
ATOM 3142 C CA . THR A 1 403 ? 4.977 1.111 -18.711 1.00 94.12 403 THR A CA 1
ATOM 3143 C C . THR A 1 403 ? 5.722 1.834 -17.593 1.00 94.12 403 THR A C 1
ATOM 3145 O O . THR A 1 403 ? 6.829 2.326 -17.817 1.00 94.12 403 THR A O 1
ATOM 3148 N N . MET A 1 404 ? 5.174 1.860 -16.378 1.00 96.50 404 MET A N 1
ATOM 3149 C CA . MET A 1 404 ? 5.838 2.460 -15.217 1.00 96.50 404 MET A CA 1
ATOM 3150 C C . MET A 1 404 ? 7.094 1.673 -14.805 1.00 96.50 404 MET A C 1
ATOM 3152 O O . MET A 1 404 ? 8.111 2.286 -14.478 1.00 96.50 404 MET A O 1
ATOM 3156 N N . LEU A 1 405 ? 7.078 0.334 -14.874 1.00 95.25 405 LEU A N 1
ATOM 3157 C CA . LEU A 1 405 ? 8.260 -0.510 -14.624 1.00 95.25 405 LEU A CA 1
ATOM 3158 C C . LEU A 1 405 ? 9.358 -0.258 -15.648 1.00 95.25 405 LEU A C 1
ATOM 3160 O O . LEU A 1 405 ? 10.506 -0.039 -15.270 1.00 95.25 405 LEU A O 1
ATOM 3164 N N . TYR A 1 406 ? 9.006 -0.250 -16.935 1.00 89.38 406 TYR A N 1
ATOM 3165 C CA . TYR A 1 406 ? 9.948 0.049 -18.006 1.00 89.38 406 TYR A CA 1
ATOM 3166 C C . TYR A 1 406 ? 10.591 1.421 -17.806 1.00 89.38 406 TYR A C 1
ATOM 3168 O O . TYR A 1 406 ? 11.815 1.531 -17.815 1.00 89.38 406 TYR A O 1
ATOM 3176 N N . ARG A 1 407 ? 9.786 2.452 -17.523 1.00 87.62 407 ARG A N 1
ATOM 3177 C CA . ARG A 1 407 ? 10.296 3.803 -17.260 1.00 87.62 407 ARG A CA 1
ATOM 3178 C C . ARG A 1 407 ? 11.170 3.867 -16.011 1.00 87.62 407 ARG A C 1
ATOM 3180 O O . ARG A 1 407 ? 12.195 4.538 -16.038 1.00 87.62 407 ARG A O 1
ATOM 3187 N N . THR A 1 408 ? 10.814 3.138 -14.950 1.00 89.50 408 THR A N 1
ATOM 3188 C CA . THR A 1 408 ? 11.658 3.011 -13.748 1.00 89.50 408 THR A CA 1
ATOM 3189 C C . THR A 1 408 ? 13.008 2.395 -14.095 1.00 89.50 408 THR A C 1
ATOM 3191 O O . THR A 1 408 ? 14.045 2.922 -13.699 1.00 89.50 408 THR A O 1
ATOM 3194 N N . TYR A 1 409 ? 13.005 1.312 -14.876 1.00 83.88 409 TYR A N 1
ATOM 3195 C CA . TYR A 1 409 ? 14.226 0.662 -15.333 1.00 83.88 409 TYR A CA 1
ATOM 3196 C C . TYR A 1 409 ? 15.092 1.626 -16.144 1.00 83.88 409 TYR A C 1
ATOM 3198 O O . TYR A 1 409 ? 16.270 1.777 -15.849 1.00 83.88 409 TYR A O 1
ATOM 3206 N N . THR A 1 410 ? 14.523 2.334 -17.118 1.00 77.81 410 THR A N 1
ATOM 3207 C CA . THR A 1 410 ? 15.283 3.224 -18.011 1.00 77.81 410 THR A CA 1
ATOM 3208 C C . THR A 1 410 ? 15.688 4.553 -17.374 1.00 77.81 410 THR A C 1
ATOM 3210 O O . THR A 1 410 ? 16.613 5.204 -17.851 1.00 77.81 410 THR A O 1
ATOM 3213 N N . ALA A 1 411 ? 15.019 4.971 -16.295 1.00 75.56 411 ALA A N 1
ATOM 3214 C CA . ALA A 1 411 ? 15.438 6.121 -15.492 1.00 75.56 411 ALA A CA 1
ATOM 3215 C C . ALA A 1 411 ? 16.733 5.833 -14.710 1.00 75.56 411 ALA A C 1
ATOM 3217 O O . ALA A 1 411 ? 17.467 6.758 -14.361 1.00 75.56 411 ALA A O 1
ATOM 3218 N N . TYR A 1 412 ? 17.010 4.554 -14.449 1.00 69.00 412 TYR A N 1
ATOM 3219 C CA . TYR A 1 412 ? 18.173 4.084 -13.702 1.00 69.00 412 TYR A CA 1
ATOM 3220 C C . TYR A 1 412 ? 19.259 3.465 -14.605 1.00 69.00 412 TYR A C 1
ATOM 3222 O O . TYR A 1 412 ? 20.444 3.748 -14.433 1.00 69.00 412 TYR A O 1
ATOM 3230 N N . CYS A 1 413 ? 18.870 2.654 -15.590 1.00 68.12 413 CYS A N 1
ATOM 3231 C CA . CYS A 1 413 ? 19.746 1.933 -16.513 1.00 68.12 413 CYS A CA 1
ATOM 3232 C C . CYS A 1 413 ? 19.737 2.567 -17.910 1.00 68.12 413 CYS A C 1
ATOM 3234 O O . CYS A 1 413 ? 18.681 2.822 -18.484 1.00 68.12 413 CYS A O 1
ATOM 3236 N N . THR A 1 414 ? 20.915 2.739 -18.516 1.00 55.09 414 THR A N 1
ATOM 3237 C CA . THR A 1 414 ? 21.048 3.310 -19.871 1.00 55.09 414 THR A CA 1
ATOM 3238 C C . THR A 1 414 ? 21.078 2.287 -20.996 1.00 55.09 414 THR A C 1
ATOM 3240 O O . THR A 1 414 ? 20.940 2.665 -22.157 1.00 55.09 414 THR A O 1
ATOM 3243 N N . SER A 1 415 ? 21.247 1.003 -20.685 1.00 56.06 415 SER A N 1
ATOM 3244 C CA . SER A 1 415 ? 21.199 -0.077 -21.667 1.00 56.06 415 SER A CA 1
ATOM 3245 C C . SER A 1 415 ? 20.004 -0.978 -21.399 1.00 56.06 415 SER A C 1
ATOM 3247 O O . SER A 1 415 ? 19.879 -1.589 -20.337 1.00 56.06 415 SER A O 1
ATOM 3249 N N . VAL A 1 416 ? 19.138 -1.080 -22.402 1.00 60.44 416 VAL A N 1
ATOM 3250 C CA . VAL A 1 416 ? 18.065 -2.068 -22.455 1.00 60.44 416 VAL A CA 1
ATOM 3251 C C . VAL A 1 416 ? 18.549 -3.223 -23.334 1.00 60.44 416 VAL A C 1
ATOM 3253 O O . VAL A 1 416 ? 18.717 -3.070 -24.549 1.00 60.44 416 VAL A O 1
ATOM 3256 N N . SER A 1 417 ? 18.829 -4.371 -22.720 1.00 56.28 417 SER A N 1
ATOM 3257 C CA . SER A 1 417 ? 19.019 -5.636 -23.428 1.00 56.28 417 SER A CA 1
ATOM 3258 C C . SER A 1 417 ? 17.769 -6.480 -23.226 1.00 56.28 417 SER A C 1
ATOM 3260 O O . SER A 1 417 ? 17.466 -6.903 -22.113 1.00 56.28 417 SER A O 1
ATOM 3262 N N . THR A 1 418 ? 16.992 -6.671 -24.286 1.00 55.88 418 THR A N 1
ATOM 3263 C CA . THR A 1 418 ? 15.840 -7.571 -24.278 1.00 55.88 418 THR A CA 1
ATOM 3264 C C . THR A 1 418 ? 16.271 -8.924 -24.830 1.00 55.88 418 THR A C 1
ATOM 3266 O O . THR A 1 418 ? 16.981 -9.007 -25.830 1.00 55.88 418 THR A O 1
ATOM 3269 N N . LYS A 1 419 ? 15.846 -10.008 -24.176 1.00 59.09 419 LYS A N 1
ATOM 3270 C CA . LYS A 1 419 ? 15.868 -11.342 -24.794 1.00 59.09 419 LYS A CA 1
ATOM 3271 C C . LYS A 1 419 ? 14.721 -11.445 -25.804 1.00 59.09 419 LYS A C 1
ATOM 3273 O O . LYS A 1 419 ? 13.843 -10.581 -25.832 1.00 59.09 419 LYS A O 1
ATOM 3278 N N . ALA A 1 420 ? 14.701 -12.533 -26.577 1.00 59.53 420 ALA A N 1
ATOM 3279 C CA . ALA A 1 420 ? 13.531 -12.912 -27.365 1.00 59.53 420 ALA A CA 1
ATOM 3280 C C . ALA A 1 420 ? 12.273 -12.863 -26.478 1.00 59.53 420 ALA A C 1
ATOM 3282 O O . ALA A 1 420 ? 12.232 -13.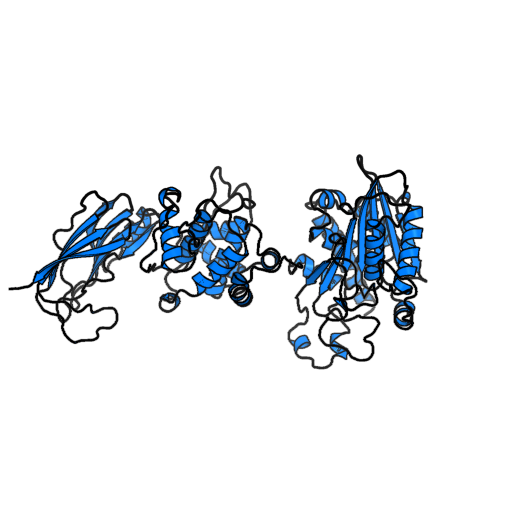469 -25.403 1.00 59.53 420 ALA A O 1
ATOM 3283 N N . TRP A 1 421 ? 11.283 -12.088 -26.908 1.00 67.25 421 TRP A N 1
ATOM 3284 C CA . TRP A 1 421 ? 10.042 -11.840 -26.184 1.00 67.25 421 TRP A CA 1
ATOM 3285 C C . TRP A 1 421 ? 8.941 -12.772 -26.707 1.00 67.25 421 TRP A C 1
ATOM 3287 O O . TRP A 1 421 ? 9.097 -13.429 -27.736 1.00 67.25 421 TRP A O 1
ATOM 3297 N N . THR A 1 422 ? 7.851 -12.904 -25.951 1.00 66.38 422 THR A N 1
ATOM 3298 C CA . THR A 1 422 ? 6.726 -13.775 -26.320 1.00 66.38 422 THR A CA 1
ATOM 3299 C C . THR A 1 422 ? 5.580 -12.923 -26.848 1.00 66.38 422 THR A C 1
ATOM 3301 O O . THR A 1 422 ? 5.173 -11.979 -26.174 1.00 66.38 422 THR A O 1
ATOM 3304 N N . ASP A 1 423 ? 5.055 -13.265 -28.024 1.00 78.25 423 ASP A N 1
ATOM 3305 C CA . ASP A 1 423 ? 3.793 -12.704 -28.511 1.00 78.25 423 ASP A CA 1
ATOM 3306 C C . ASP A 1 423 ? 2.620 -13.222 -27.670 1.00 78.25 423 ASP A C 1
ATOM 3308 O O . ASP A 1 423 ? 2.525 -14.420 -27.382 1.00 78.25 423 ASP A O 1
ATOM 3312 N N . PHE A 1 424 ? 1.706 -12.321 -27.314 1.00 86.06 424 PHE A N 1
ATOM 3313 C CA . PHE A 1 424 ? 0.456 -12.653 -26.632 1.00 86.06 424 PHE A CA 1
ATOM 3314 C C . PHE A 1 424 ? -0.706 -12.770 -27.625 1.00 86.06 424 PHE A C 1
ATOM 3316 O O . PHE A 1 424 ? -0.684 -12.195 -28.714 1.00 86.06 424 PHE A O 1
ATOM 3323 N N . ILE A 1 425 ? -1.744 -13.523 -27.266 1.00 91.06 425 ILE A N 1
ATOM 3324 C CA . ILE A 1 425 ? -2.928 -13.691 -28.128 1.00 91.06 425 ILE A CA 1
ATOM 3325 C C . ILE A 1 425 ? -3.692 -12.365 -28.282 1.00 91.06 425 ILE A C 1
ATOM 3327 O O . ILE A 1 425 ? -4.261 -12.093 -29.339 1.00 91.06 425 ILE A O 1
ATOM 3331 N N . ASP A 1 426 ? -3.675 -11.527 -27.250 1.00 90.69 426 ASP A N 1
ATOM 3332 C CA . ASP A 1 426 ? -4.378 -10.250 -27.141 1.00 90.69 426 ASP A CA 1
ATOM 3333 C C . ASP A 1 426 ? -3.484 -9.031 -27.435 1.00 90.69 426 ASP A C 1
ATOM 3335 O O . ASP A 1 426 ? -3.785 -7.926 -26.985 1.00 90.69 426 ASP A O 1
ATOM 3339 N N . MET A 1 427 ? -2.418 -9.201 -28.230 1.00 86.75 427 MET A N 1
ATOM 3340 C CA . MET A 1 427 ? -1.512 -8.107 -28.626 1.00 86.75 427 MET A CA 1
ATOM 3341 C C . MET A 1 427 ? -2.248 -6.901 -29.227 1.00 86.75 427 MET A C 1
ATOM 3343 O O . MET A 1 427 ? -1.899 -5.768 -28.919 1.00 86.75 427 MET A O 1
ATOM 3347 N N . ASP A 1 428 ? -3.307 -7.130 -30.011 1.00 89.00 428 ASP A N 1
ATOM 3348 C CA . ASP A 1 428 ? -4.124 -6.062 -30.614 1.00 89.00 428 ASP A CA 1
ATOM 3349 C C . ASP A 1 428 ? -4.919 -5.236 -29.579 1.00 89.00 428 ASP A C 1
ATOM 3351 O O . ASP A 1 428 ? -5.473 -4.190 -29.917 1.00 89.00 428 ASP A O 1
ATOM 3355 N N . SER A 1 429 ? -5.027 -5.712 -28.333 1.00 91.56 429 SER A N 1
ATOM 3356 C CA . SER A 1 429 ? -5.688 -4.999 -27.228 1.00 91.56 429 SER A CA 1
ATOM 3357 C C . SER A 1 429 ? -4.716 -4.183 -26.377 1.00 91.56 429 SER A C 1
ATOM 3359 O O . SER A 1 429 ? -5.165 -3.440 -25.506 1.00 91.56 429 SER A O 1
ATOM 3361 N N . ILE A 1 430 ? -3.406 -4.328 -26.599 1.00 90.12 430 ILE A N 1
ATOM 3362 C CA . ILE A 1 430 ? -2.384 -3.529 -25.926 1.00 90.12 430 ILE A CA 1
ATOM 3363 C C . ILE A 1 430 ? -2.317 -2.175 -26.618 1.00 90.12 430 ILE A C 1
ATOM 3365 O O . ILE A 1 430 ? -2.198 -2.093 -27.841 1.00 90.12 430 ILE A O 1
ATOM 3369 N N . SER A 1 431 ? -2.361 -1.102 -25.839 1.00 88.69 431 SER A N 1
ATOM 3370 C CA . SER A 1 431 ? -2.226 0.238 -26.391 1.00 88.69 431 SER A CA 1
ATOM 3371 C C . SER A 1 431 ? -0.855 0.443 -27.057 1.00 88.69 431 SER A C 1
ATOM 3373 O O . SER A 1 431 ? 0.173 0.072 -26.488 1.00 88.69 431 SER A O 1
ATOM 3375 N N . ASP A 1 432 ? -0.807 1.138 -28.202 1.00 83.19 432 ASP A N 1
ATOM 3376 C CA . ASP A 1 432 ? 0.439 1.415 -28.951 1.00 83.19 432 ASP A CA 1
ATOM 3377 C C . ASP A 1 432 ? 1.563 2.002 -28.071 1.00 83.19 432 ASP A C 1
ATOM 3379 O O . ASP A 1 432 ? 2.741 1.692 -28.240 1.00 83.19 432 ASP A O 1
ATOM 3383 N N . TRP A 1 433 ? 1.205 2.852 -27.101 1.00 82.19 433 TRP A N 1
ATOM 3384 C CA . TRP A 1 433 ? 2.153 3.489 -26.180 1.00 82.19 433 TRP A CA 1
ATOM 3385 C C . TRP A 1 433 ? 2.716 2.532 -25.116 1.00 82.19 433 TRP A C 1
ATOM 3387 O O . TRP A 1 433 ? 3.778 2.810 -24.555 1.00 82.19 433 TRP A O 1
ATOM 3397 N N . ALA A 1 434 ? 2.022 1.428 -24.834 1.00 86.56 434 ALA A N 1
ATOM 3398 C CA . ALA A 1 434 ? 2.411 0.421 -23.851 1.00 86.56 434 ALA A CA 1
ATOM 3399 C C . ALA A 1 434 ? 3.108 -0.787 -24.488 1.00 86.56 434 ALA A C 1
ATOM 3401 O O . ALA A 1 434 ? 3.837 -1.495 -23.791 1.00 86.56 434 ALA A O 1
ATOM 3402 N N . GLU A 1 435 ? 2.918 -1.015 -25.795 1.00 84.12 435 GLU A N 1
ATOM 3403 C CA . GLU A 1 435 ? 3.382 -2.214 -26.504 1.00 84.12 435 GLU A CA 1
ATOM 3404 C C . GLU A 1 435 ? 4.851 -2.519 -26.199 1.00 84.12 435 GLU A C 1
ATOM 3406 O O . GLU A 1 435 ? 5.182 -3.616 -25.751 1.00 84.12 435 GLU A O 1
ATOM 3411 N N . TYR A 1 436 ? 5.739 -1.532 -26.339 1.00 82.25 436 TYR A N 1
ATOM 3412 C CA . TYR A 1 436 ? 7.156 -1.762 -26.071 1.00 82.25 436 TYR A CA 1
ATOM 3413 C C . TYR A 1 436 ? 7.438 -2.121 -24.607 1.00 82.25 436 TYR A C 1
ATOM 3415 O O . TYR A 1 436 ? 8.240 -3.011 -24.330 1.00 82.25 436 TYR A O 1
ATOM 3423 N N . ALA A 1 437 ? 6.791 -1.442 -23.660 1.00 86.94 437 ALA A N 1
ATOM 3424 C CA . ALA A 1 437 ? 7.001 -1.704 -22.244 1.00 86.94 437 ALA A CA 1
ATOM 3425 C C . ALA A 1 437 ? 6.535 -3.113 -21.854 1.00 86.94 437 ALA A C 1
ATOM 3427 O O . ALA A 1 437 ? 7.226 -3.805 -21.107 1.00 86.94 437 ALA A O 1
ATOM 3428 N N . VAL A 1 438 ? 5.414 -3.571 -22.419 1.00 91.06 438 VAL A N 1
ATOM 3429 C CA . VAL A 1 438 ? 4.931 -4.946 -22.244 1.00 91.06 438 VAL A CA 1
ATOM 3430 C C . VAL A 1 438 ? 5.945 -5.950 -22.792 1.00 91.06 438 VAL A C 1
ATOM 3432 O O . VAL A 1 438 ? 6.324 -6.889 -22.086 1.00 91.06 438 VAL A O 1
ATOM 3435 N N . ARG A 1 439 ? 6.455 -5.721 -24.009 1.00 85.56 439 ARG A N 1
ATOM 3436 C CA . ARG A 1 439 ? 7.489 -6.573 -24.618 1.00 85.56 439 ARG A CA 1
ATOM 3437 C C . ARG A 1 439 ? 8.763 -6.617 -23.780 1.00 85.56 439 ARG A C 1
ATOM 3439 O O . ARG A 1 439 ? 9.290 -7.699 -23.539 1.00 85.56 439 ARG A O 1
ATOM 3446 N N . PHE A 1 440 ? 9.225 -5.468 -23.286 1.00 85.75 440 PHE A N 1
ATOM 3447 C CA . PHE A 1 440 ? 10.376 -5.380 -22.389 1.00 85.75 440 PHE A CA 1
ATOM 3448 C C . PHE A 1 440 ? 10.150 -6.189 -21.109 1.00 85.75 440 PHE A C 1
ATOM 3450 O O . PHE A 1 440 ? 10.962 -7.051 -20.767 1.00 85.75 440 PHE A O 1
ATOM 3457 N N . CYS A 1 441 ? 9.039 -5.949 -20.407 1.00 89.94 441 CYS A N 1
ATOM 3458 C CA . CYS A 1 441 ? 8.760 -6.626 -19.148 1.00 89.94 441 CYS A CA 1
ATOM 3459 C C . CYS A 1 441 ? 8.629 -8.144 -19.331 1.00 89.94 441 CYS A C 1
ATOM 3461 O O . CYS A 1 441 ? 9.102 -8.887 -18.471 1.00 89.94 441 CYS A O 1
ATOM 3463 N N . SER A 1 442 ? 8.050 -8.604 -20.443 1.00 88.81 442 SER A N 1
ATOM 3464 C CA . SER A 1 442 ? 7.967 -10.030 -20.770 1.00 88.81 442 SER A CA 1
ATOM 3465 C C . SER A 1 442 ? 9.322 -10.623 -21.155 1.00 88.81 442 SER A C 1
ATOM 3467 O O . SER A 1 442 ? 9.725 -11.633 -20.578 1.00 88.81 442 SER A O 1
ATOM 3469 N N . GLY A 1 443 ? 10.062 -9.985 -22.066 1.00 83.38 443 GLY A N 1
ATOM 3470 C CA . GLY A 1 443 ? 11.369 -10.461 -22.531 1.00 83.38 443 GLY A CA 1
ATOM 3471 C C . GLY A 1 443 ? 12.415 -10.541 -21.414 1.00 83.38 443 GLY A C 1
ATOM 3472 O O . GLY A 1 443 ? 13.266 -11.430 -21.414 1.00 83.38 443 GLY A O 1
ATOM 3473 N N . CYS A 1 444 ? 12.320 -9.663 -20.413 1.00 82.00 444 CYS A N 1
ATOM 3474 C CA . CYS A 1 444 ? 13.187 -9.679 -19.233 1.00 82.00 444 CYS A CA 1
ATOM 3475 C C . CYS A 1 444 ? 12.657 -10.565 -18.089 1.00 82.00 444 CYS A C 1
ATOM 3477 O O . CYS A 1 444 ? 13.311 -10.676 -17.052 1.00 82.00 444 CYS A O 1
ATOM 3479 N N . GLY A 1 445 ? 11.483 -11.189 -18.238 1.00 87.56 445 GLY A N 1
ATOM 3480 C CA . GLY A 1 445 ? 10.857 -12.011 -17.195 1.00 87.56 445 GLY A CA 1
ATOM 3481 C C . GLY A 1 445 ? 10.376 -11.222 -15.970 1.00 87.56 445 GLY A C 1
ATOM 3482 O O . GLY A 1 445 ? 10.137 -11.806 -14.911 1.00 87.56 445 GLY A O 1
ATOM 3483 N N . VAL A 1 446 ? 10.235 -9.900 -16.097 1.00 91.94 446 VAL A N 1
ATOM 3484 C CA . VAL A 1 446 ? 9.709 -9.014 -15.051 1.00 91.94 446 VAL A CA 1
ATOM 3485 C C . VAL A 1 446 ? 8.214 -9.255 -14.886 1.00 91.94 446 VAL A C 1
ATOM 3487 O O . VAL A 1 446 ? 7.769 -9.576 -13.786 1.00 91.94 446 VAL A O 1
ATOM 3490 N N . MET A 1 447 ? 7.452 -9.168 -15.979 1.00 93.62 447 MET A N 1
ATOM 3491 C CA . MET A 1 447 ? 6.005 -9.386 -16.006 1.00 93.62 447 MET A CA 1
ATOM 3492 C C . MET A 1 447 ? 5.652 -10.384 -17.107 1.00 93.62 447 MET A C 1
ATOM 3494 O O . MET A 1 447 ? 5.919 -10.139 -18.277 1.00 93.62 447 MET A O 1
ATOM 3498 N N . ASN A 1 448 ? 5.031 -11.499 -16.727 1.00 86.94 448 ASN A N 1
ATOM 3499 C CA . ASN A 1 448 ? 4.616 -12.543 -17.661 1.00 86.94 448 ASN A CA 1
ATOM 3500 C C . ASN A 1 448 ? 3.116 -12.437 -17.976 1.00 86.94 448 ASN A C 1
ATOM 3502 O O . ASN A 1 448 ? 2.339 -11.913 -17.167 1.00 86.94 448 ASN A O 1
ATOM 3506 N N . GLY A 1 449 ? 2.724 -12.977 -19.131 1.00 85.25 449 GLY A N 1
ATOM 3507 C CA . GLY A 1 449 ? 1.320 -13.209 -19.465 1.00 85.25 449 GLY A CA 1
ATOM 3508 C C . GLY A 1 449 ? 0.706 -14.356 -18.664 1.00 85.25 449 GLY A C 1
ATOM 3509 O O . GLY A 1 449 ? 1.378 -15.077 -17.917 1.00 85.25 449 GLY A O 1
ATOM 3510 N N . TYR A 1 450 ? -0.597 -14.512 -18.821 1.00 82.62 450 TYR A N 1
ATOM 3511 C CA . TYR A 1 450 ? -1.390 -15.567 -18.221 1.00 82.62 450 TYR A CA 1
ATOM 3512 C C . TYR A 1 450 ? -1.180 -16.915 -18.918 1.00 82.62 450 TYR A C 1
ATOM 3514 O O . TYR A 1 450 ? -0.712 -17.023 -20.050 1.00 82.62 450 TYR A O 1
ATOM 3522 N N . THR A 1 451 ? -1.563 -17.989 -18.228 1.00 83.00 451 THR A N 1
ATOM 3523 C CA . THR A 1 451 ? -1.401 -19.368 -18.717 1.00 83.00 451 THR A CA 1
ATOM 3524 C C . THR A 1 451 ? -2.271 -19.698 -19.930 1.00 83.00 451 THR A C 1
ATOM 3526 O O . THR A 1 451 ? -2.017 -20.697 -20.600 1.00 83.00 451 THR A O 1
ATOM 3529 N N . ASN A 1 452 ? -3.288 -18.884 -20.215 1.00 79.00 452 ASN A N 1
ATOM 3530 C CA . ASN A 1 452 ? -4.135 -19.005 -21.399 1.00 79.00 452 ASN A CA 1
ATOM 3531 C C . ASN A 1 452 ? -3.506 -18.384 -22.663 1.00 79.00 452 ASN A C 1
ATOM 3533 O O . ASN A 1 452 ? -4.062 -18.578 -23.740 1.00 79.00 452 ASN A O 1
ATOM 3537 N N . GLY A 1 453 ? -2.360 -17.702 -22.545 1.00 83.50 453 GLY A N 1
ATOM 3538 C CA . GLY A 1 453 ? -1.659 -17.046 -23.652 1.00 83.50 453 GLY A CA 1
ATOM 3539 C C . GLY A 1 453 ? -1.938 -15.546 -23.798 1.00 83.50 453 GLY A C 1
ATOM 3540 O O . GLY A 1 453 ? -1.332 -14.920 -24.666 1.00 83.50 453 GLY A O 1
ATOM 3541 N N . ASP A 1 454 ? -2.800 -14.971 -22.958 1.00 87.50 454 ASP A N 1
ATOM 3542 C CA . ASP A 1 454 ? -3.101 -13.533 -22.951 1.00 87.50 454 ASP A CA 1
ATOM 3543 C C . ASP A 1 454 ? -2.130 -12.760 -22.047 1.00 87.50 454 ASP A C 1
ATOM 3545 O O . ASP A 1 454 ? -1.588 -13.303 -21.079 1.00 87.50 454 ASP A O 1
ATOM 3549 N N . PHE A 1 455 ? -1.948 -11.468 -22.304 1.00 91.31 455 PHE A N 1
ATOM 3550 C CA . PHE A 1 455 ? -1.300 -10.544 -21.377 1.00 91.31 455 PHE A CA 1
ATOM 3551 C C . PHE A 1 455 ? -2.290 -9.931 -20.378 1.00 91.31 455 PHE A C 1
ATOM 3553 O O . PHE A 1 455 ? -1.920 -9.731 -19.213 1.00 91.31 455 PHE A O 1
ATOM 3560 N N . GLY A 1 456 ? -3.517 -9.639 -20.824 1.00 94.50 456 GLY A N 1
ATOM 3561 C CA . GLY A 1 456 ? -4.561 -8.943 -20.069 1.00 94.50 456 GLY A CA 1
ATOM 3562 C C . GLY A 1 456 ? -4.261 -7.457 -19.843 1.00 94.50 456 GLY A C 1
ATOM 3563 O O . GLY A 1 456 ? -4.188 -7.037 -18.692 1.00 94.50 456 GLY A O 1
ATOM 3564 N N . PRO A 1 457 ? -4.045 -6.632 -20.886 1.00 94.00 457 PRO A N 1
ATOM 3565 C CA . PRO A 1 457 ? -3.543 -5.262 -20.727 1.00 94.00 457 PRO A CA 1
ATOM 3566 C C . PRO A 1 457 ? -4.430 -4.360 -19.863 1.00 94.00 457 PRO A C 1
ATOM 3568 O O . PRO A 1 457 ? -3.901 -3.518 -19.141 1.00 94.00 457 PRO A O 1
ATOM 3571 N N . LEU A 1 458 ? -5.750 -4.562 -19.907 1.00 93.69 458 LEU A N 1
ATOM 3572 C CA . LEU A 1 458 ? -6.747 -3.728 -19.228 1.00 93.69 458 LEU A CA 1
ATOM 3573 C C . LEU A 1 458 ? -7.152 -4.240 -17.839 1.00 93.69 458 LEU A C 1
ATOM 3575 O O . LEU A 1 458 ? -7.946 -3.580 -17.169 1.00 93.69 458 LEU A O 1
ATOM 3579 N N . ASP A 1 459 ? -6.638 -5.392 -17.402 1.00 91.94 459 ASP A N 1
ATOM 3580 C CA . ASP A 1 459 ? -6.947 -5.903 -16.067 1.00 91.94 459 ASP A CA 1
ATOM 3581 C C . ASP A 1 459 ? -6.247 -5.050 -15.004 1.00 91.94 459 ASP A C 1
ATOM 3583 O O . ASP A 1 459 ? -5.128 -4.564 -15.212 1.00 91.94 459 ASP A O 1
ATOM 3587 N N . ASN A 1 460 ? -6.895 -4.894 -13.848 1.00 92.31 460 ASN A N 1
ATOM 3588 C CA . ASN A 1 460 ? -6.292 -4.214 -12.708 1.00 92.31 460 ASN A CA 1
ATOM 3589 C C . ASN A 1 460 ? -5.054 -4.967 -12.209 1.00 92.31 460 ASN A C 1
ATOM 3591 O O . ASN A 1 460 ? -4.935 -6.192 -12.334 1.00 92.31 460 ASN A O 1
ATOM 3595 N N . TYR A 1 461 ? -4.128 -4.212 -11.628 1.00 97.00 461 TYR A N 1
ATOM 3596 C CA . TYR A 1 461 ? -2.880 -4.737 -11.101 1.00 97.00 461 TYR A CA 1
ATOM 3597 C C . TYR A 1 461 ? -2.864 -4.719 -9.579 1.00 97.00 461 TYR A C 1
ATOM 3599 O O . TYR A 1 461 ? -3.192 -3.703 -8.968 1.00 97.00 461 TYR A O 1
ATOM 3607 N N . THR A 1 462 ? -2.455 -5.822 -8.953 1.00 95.06 462 THR A N 1
ATOM 3608 C CA . THR A 1 462 ? -2.473 -5.933 -7.489 1.00 95.06 462 THR A CA 1
ATOM 3609 C C . THR A 1 462 ? -1.161 -5.505 -6.840 1.00 95.06 462 THR A C 1
ATOM 3611 O O . THR A 1 462 ? -0.101 -5.417 -7.477 1.00 95.06 462 THR A O 1
ATOM 3614 N N . VAL A 1 463 ? -1.210 -5.274 -5.530 1.00 95.62 463 VAL A N 1
ATOM 3615 C CA . VAL A 1 463 ? -0.025 -4.976 -4.719 1.00 95.62 463 VAL A CA 1
ATOM 3616 C C . VAL A 1 463 ? 1.004 -6.113 -4.780 1.00 95.62 463 VAL A C 1
ATOM 3618 O O . VAL A 1 463 ? 2.181 -5.858 -5.022 1.00 95.62 463 VAL A O 1
ATOM 3621 N N . GLU A 1 464 ? 0.596 -7.376 -4.640 1.00 94.56 464 GLU A N 1
ATOM 3622 C CA . GLU A 1 464 ? 1.506 -8.530 -4.666 1.00 94.56 464 GLU A CA 1
ATOM 3623 C C . GLU A 1 464 ? 2.156 -8.726 -6.036 1.00 94.56 464 GLU A C 1
ATOM 3625 O O . GLU A 1 464 ? 3.335 -9.079 -6.119 1.00 94.56 464 GLU A O 1
ATOM 3630 N N . GLN A 1 465 ? 1.427 -8.430 -7.116 1.00 96.56 465 GLN A N 1
ATOM 3631 C CA . GLN A 1 465 ? 1.992 -8.412 -8.461 1.00 96.56 465 GLN A CA 1
ATOM 3632 C C . GLN A 1 465 ? 3.020 -7.287 -8.602 1.00 96.56 465 GLN A C 1
ATOM 3634 O O . GLN A 1 465 ? 4.132 -7.530 -9.073 1.00 96.56 465 GLN A O 1
ATOM 3639 N N . SER A 1 466 ? 2.700 -6.086 -8.122 1.00 98.25 466 SER A N 1
ATOM 3640 C CA . SER A 1 466 ? 3.619 -4.942 -8.122 1.00 98.25 466 SER A CA 1
ATOM 3641 C C . SER A 1 466 ? 4.916 -5.276 -7.396 1.00 98.25 466 SER A C 1
ATOM 3643 O O . SER A 1 466 ? 5.989 -5.228 -8.005 1.00 98.25 466 SER A O 1
ATOM 3645 N N . VAL A 1 467 ? 4.821 -5.731 -6.145 1.00 97.38 467 VAL A N 1
ATOM 3646 C CA . VAL A 1 467 ? 5.970 -6.124 -5.320 1.00 97.38 467 VAL A CA 1
ATOM 3647 C C . VAL A 1 467 ? 6.815 -7.187 -6.022 1.00 97.38 467 VAL A C 1
ATOM 3649 O O . VAL A 1 467 ? 8.027 -7.009 -6.166 1.00 97.38 467 VAL A O 1
ATOM 3652 N N . ALA A 1 468 ? 6.189 -8.256 -6.523 1.00 97.19 468 ALA A N 1
ATOM 3653 C CA . ALA A 1 468 ? 6.906 -9.327 -7.207 1.00 97.19 468 ALA A CA 1
ATOM 3654 C C . ALA A 1 468 ? 7.666 -8.827 -8.443 1.00 97.19 468 ALA A C 1
ATOM 3656 O O . ALA A 1 468 ? 8.816 -9.210 -8.669 1.00 97.19 468 ALA A O 1
ATOM 3657 N N . THR A 1 469 ? 7.062 -7.938 -9.231 1.00 97.44 469 THR A N 1
ATOM 3658 C CA . THR A 1 469 ? 7.699 -7.423 -10.449 1.00 97.44 469 THR A CA 1
ATOM 3659 C C . THR A 1 469 ? 8.855 -6.464 -10.184 1.00 97.44 469 THR A C 1
ATOM 3661 O O . THR A 1 469 ? 9.878 -6.583 -10.856 1.00 97.44 469 THR A O 1
ATOM 3664 N N . PHE A 1 470 ? 8.794 -5.621 -9.149 1.00 96.62 470 PHE A N 1
ATOM 3665 C CA . PHE A 1 470 ? 9.963 -4.841 -8.719 1.00 96.62 470 PHE A CA 1
ATOM 3666 C C . PHE A 1 470 ? 11.114 -5.739 -8.250 1.00 96.62 470 PHE A C 1
ATOM 3668 O O . PHE A 1 470 ? 12.267 -5.520 -8.619 1.00 96.62 470 PHE A O 1
ATOM 3675 N N . VAL A 1 471 ? 10.816 -6.802 -7.498 1.00 94.81 471 VAL A N 1
ATOM 3676 C CA . VAL A 1 471 ? 11.830 -7.769 -7.045 1.00 94.81 471 VAL A CA 1
ATOM 3677 C C . VAL A 1 471 ? 12.504 -8.495 -8.213 1.00 94.81 471 VAL A C 1
ATOM 3679 O O . VAL A 1 471 ? 13.712 -8.749 -8.161 1.00 94.81 471 VAL A O 1
ATOM 3682 N N . ARG A 1 472 ? 11.741 -8.837 -9.260 1.00 93.38 472 ARG A N 1
ATOM 3683 C CA . ARG A 1 472 ? 12.256 -9.472 -10.487 1.00 93.38 472 ARG A CA 1
ATOM 3684 C C . ARG A 1 472 ? 13.071 -8.499 -11.331 1.00 93.38 472 ARG A C 1
ATOM 3686 O O . ARG A 1 472 ? 14.157 -8.861 -11.769 1.00 93.38 472 ARG A O 1
ATOM 3693 N N . MET A 1 473 ? 12.604 -7.260 -11.487 1.00 90.81 473 MET A N 1
ATOM 3694 C CA . MET A 1 473 ? 13.371 -6.182 -12.124 1.00 90.81 473 MET A CA 1
ATOM 3695 C C . MET A 1 473 ? 14.709 -5.954 -11.402 1.00 90.81 473 MET A C 1
ATOM 3697 O O . MET A 1 473 ? 15.745 -5.826 -12.046 1.00 90.81 473 MET A O 1
ATOM 3701 N N . GLY A 1 474 ? 14.698 -6.042 -10.067 1.00 86.12 474 GLY A N 1
ATOM 3702 C CA . GLY A 1 474 ? 15.866 -6.073 -9.180 1.00 86.12 474 GLY A CA 1
ATOM 3703 C C . GLY A 1 474 ? 16.913 -7.156 -9.465 1.00 86.12 474 GLY A C 1
ATOM 3704 O O . GLY A 1 474 ? 18.018 -7.098 -8.934 1.00 86.12 474 GLY A O 1
ATOM 3705 N N . ALA A 1 475 ? 16.561 -8.188 -10.232 1.00 85.25 475 ALA A N 1
ATOM 3706 C CA . ALA A 1 475 ? 17.393 -9.365 -10.468 1.00 85.25 475 ALA A CA 1
ATOM 3707 C C . ALA A 1 475 ? 17.943 -9.458 -11.902 1.00 85.25 475 ALA A C 1
ATOM 3709 O O . ALA A 1 475 ? 18.605 -10.445 -12.219 1.00 85.25 475 ALA A O 1
ATOM 3710 N N . ILE A 1 476 ? 17.678 -8.471 -12.764 1.00 80.56 476 ILE A N 1
ATOM 3711 C CA . ILE A 1 476 ? 18.211 -8.433 -14.133 1.00 80.56 476 ILE A CA 1
ATOM 3712 C C . ILE A 1 476 ? 19.748 -8.309 -14.068 1.00 80.56 476 ILE A C 1
ATOM 3714 O O . ILE A 1 476 ? 20.274 -7.387 -13.449 1.00 80.56 476 ILE A O 1
ATOM 3718 N N . GLU A 1 477 ? 20.473 -9.263 -14.670 1.00 61.38 477 GLU A N 1
ATOM 3719 C CA . GLU A 1 477 ? 21.932 -9.446 -14.500 1.00 61.38 477 GLU A CA 1
ATOM 3720 C C . GLU A 1 477 ? 22.803 -8.320 -15.101 1.00 61.38 477 GLU A C 1
ATOM 3722 O O . GLU A 1 477 ? 23.954 -8.170 -14.688 1.00 61.38 477 GLU A O 1
ATOM 3727 N N . ASP A 1 478 ? 22.238 -7.452 -15.951 1.00 56.25 478 ASP A N 1
ATOM 3728 C CA . ASP A 1 478 ? 22.900 -6.262 -16.528 1.00 56.25 478 ASP A CA 1
ATOM 3729 C C . ASP A 1 478 ? 23.233 -5.168 -15.484 1.00 56.25 478 ASP A C 1
ATOM 3731 O O . ASP A 1 478 ? 23.847 -4.147 -15.792 1.00 56.25 478 ASP A O 1
ATOM 3735 N N . TRP A 1 479 ? 22.882 -5.400 -14.217 1.00 54.19 479 TRP A N 1
ATOM 3736 C CA . TRP A 1 479 ? 23.087 -4.507 -13.074 1.00 54.19 479 TRP A CA 1
ATOM 3737 C C . TRP A 1 479 ? 24.555 -4.129 -12.803 1.00 54.19 479 TRP A C 1
ATOM 3739 O O . TRP A 1 479 ? 24.830 -3.130 -12.140 1.00 54.19 479 TRP A O 1
ATOM 3749 N N . LYS A 1 480 ? 25.530 -4.945 -13.228 1.00 42.19 480 LYS A N 1
ATOM 3750 C CA . LYS A 1 480 ? 26.870 -4.927 -12.607 1.00 42.19 480 LYS A CA 1
ATOM 3751 C C . LYS A 1 480 ? 27.971 -4.149 -13.326 1.00 42.19 480 LYS A C 1
ATOM 3753 O O . LYS A 1 480 ? 29.029 -3.991 -12.720 1.00 42.19 480 LYS A O 1
ATOM 3758 N N . GLU A 1 481 ? 27.752 -3.607 -14.525 1.00 40.94 481 GLU A N 1
ATOM 3759 C CA . GLU A 1 481 ? 28.825 -2.892 -15.252 1.00 40.94 481 GLU A CA 1
ATOM 3760 C C . GLU A 1 481 ? 28.529 -1.439 -15.648 1.00 40.94 481 GLU A C 1
ATOM 3762 O O . GLU A 1 481 ? 29.433 -0.728 -16.101 1.00 40.94 481 GLU A O 1
ATOM 3767 N N . SER A 1 482 ? 27.326 -0.916 -15.406 1.00 43.88 482 SER A N 1
ATOM 3768 C CA . SER A 1 482 ? 27.063 0.506 -15.630 1.00 43.88 482 SER A CA 1
ATOM 3769 C C . SER A 1 482 ? 27.701 1.346 -14.523 1.00 43.88 482 SER A C 1
ATOM 3771 O O . SER A 1 482 ? 27.115 1.593 -13.469 1.00 43.88 482 SER A O 1
ATOM 3773 N N . ASN A 1 483 ? 28.931 1.801 -14.774 1.00 41.66 483 ASN A N 1
ATOM 3774 C CA . ASN A 1 483 ? 29.561 2.886 -14.034 1.00 41.66 483 ASN A CA 1
ATOM 3775 C C . ASN A 1 483 ? 28.537 4.009 -13.797 1.00 41.66 483 ASN A C 1
ATOM 3777 O O . ASN A 1 483 ? 28.001 4.581 -14.745 1.00 41.66 483 ASN A O 1
ATOM 3781 N N . PHE A 1 484 ? 28.356 4.329 -12.516 1.00 42.59 484 PHE A N 1
ATOM 3782 C CA . PHE A 1 484 ? 27.612 5.389 -11.813 1.00 42.59 484 PHE A CA 1
ATOM 3783 C C . PHE A 1 484 ? 27.600 6.815 -12.442 1.00 42.59 484 PHE A C 1
ATOM 3785 O O . PHE A 1 484 ? 27.126 7.775 -11.842 1.00 42.59 484 PHE A O 1
ATOM 3792 N N . GLN A 1 485 ? 28.146 7.004 -13.646 1.00 42.44 485 GLN A N 1
ATOM 3793 C CA . GLN A 1 485 ? 28.234 8.270 -14.379 1.00 42.44 485 GLN A CA 1
ATOM 3794 C C . GLN A 1 485 ? 27.091 8.508 -15.375 1.00 42.44 485 GLN A C 1
ATOM 3796 O O . GLN A 1 485 ? 26.965 9.634 -15.862 1.00 42.44 485 GLN A O 1
ATOM 3801 N N . ALA A 1 486 ? 26.239 7.520 -15.658 1.00 41.31 486 ALA A N 1
ATOM 3802 C CA . ALA A 1 486 ? 25.006 7.752 -16.405 1.00 41.31 486 ALA A CA 1
ATOM 3803 C C . ALA A 1 486 ? 23.945 8.377 -15.482 1.00 41.31 486 ALA A C 1
ATOM 3805 O O . ALA A 1 486 ? 23.080 7.727 -14.911 1.00 41.31 486 ALA A O 1
ATOM 3806 N N . ARG A 1 487 ? 24.158 9.673 -15.264 1.00 48.78 487 ARG A N 1
ATOM 3807 C CA . ARG A 1 487 ? 23.416 10.620 -14.433 1.00 48.78 487 ARG A CA 1
ATOM 3808 C C . ARG A 1 487 ? 21.914 10.524 -14.674 1.00 48.78 487 ARG A C 1
ATOM 3810 O O . ARG A 1 487 ? 21.522 10.339 -15.809 1.00 48.78 487 ARG A O 1
ATOM 3817 N N . PHE A 1 488 ? 21.121 10.800 -13.637 1.00 52.69 488 PHE A N 1
ATOM 3818 C CA . PHE A 1 488 ? 19.721 11.237 -13.718 1.00 52.69 488 PHE A CA 1
ATOM 3819 C C . PHE A 1 488 ? 19.540 12.225 -14.872 1.00 52.69 488 PHE A C 1
ATOM 3821 O O . PHE A 1 488 ? 19.806 13.421 -14.721 1.00 52.69 488 PHE A O 1
ATOM 3828 N N . VAL A 1 489 ? 19.187 11.712 -16.044 1.00 48.41 489 VAL A N 1
ATOM 3829 C CA . VAL A 1 489 ? 18.858 12.542 -17.187 1.00 48.41 489 VAL A CA 1
ATOM 3830 C C . VAL A 1 489 ? 17.356 12.667 -17.101 1.00 48.41 489 VAL A C 1
ATOM 3832 O O . VAL A 1 489 ? 16.638 11.673 -17.203 1.00 48.41 489 VAL A O 1
ATOM 3835 N N . ARG A 1 490 ? 16.882 13.894 -16.879 1.00 56.34 490 ARG A N 1
ATOM 3836 C CA . ARG A 1 490 ? 15.579 14.326 -17.384 1.00 56.34 490 ARG A CA 1
ATOM 3837 C C . ARG A 1 490 ? 15.278 13.547 -18.671 1.00 56.34 490 ARG A C 1
ATOM 3839 O O . ARG A 1 490 ? 16.139 13.518 -19.550 1.00 56.34 490 ARG A O 1
ATOM 3846 N N . LYS A 1 491 ? 14.096 12.931 -18.784 1.00 60.19 491 LYS A N 1
ATOM 3847 C CA . LYS A 1 491 ? 13.662 12.264 -20.021 1.00 60.19 491 LYS A CA 1
ATOM 3848 C C . LYS A 1 491 ? 13.921 13.213 -21.194 1.00 60.19 491 LYS A C 1
ATOM 3850 O O . LYS A 1 491 ? 13.289 14.265 -21.282 1.00 60.19 491 LYS A O 1
ATOM 3855 N N . MET A 1 492 ? 14.905 12.879 -22.026 1.00 66.44 492 MET A N 1
ATOM 3856 C CA . MET A 1 492 ? 15.203 13.663 -23.217 1.00 66.44 492 MET A CA 1
ATOM 3857 C C . MET A 1 492 ? 14.068 13.439 -24.203 1.00 66.44 492 MET A C 1
ATOM 3859 O O . MET A 1 492 ? 13.587 12.315 -24.347 1.00 66.44 492 MET A O 1
ATOM 3863 N N . THR A 1 493 ? 13.634 14.482 -24.899 1.00 77.69 493 THR A N 1
ATOM 3864 C CA . THR A 1 493 ? 12.835 14.242 -26.103 1.00 77.69 493 THR A CA 1
ATOM 3865 C C . THR A 1 493 ? 13.685 13.495 -27.132 1.00 77.69 493 THR A C 1
ATOM 3867 O O . THR A 1 493 ? 14.919 13.520 -27.069 1.00 77.69 493 THR A O 1
ATOM 3870 N N . LYS A 1 494 ? 13.048 12.851 -28.116 1.00 85.81 494 LYS A N 1
ATOM 3871 C CA . LYS A 1 494 ? 13.766 12.274 -29.262 1.00 85.81 494 LYS A CA 1
ATOM 3872 C C . LYS A 1 494 ? 14.743 13.289 -29.863 1.00 85.81 494 LYS A C 1
ATOM 3874 O O . LYS A 1 494 ? 15.894 12.961 -30.124 1.00 85.81 494 LYS A O 1
ATOM 3879 N N . GLU A 1 495 ? 14.303 14.532 -30.035 1.00 87.38 495 GLU A N 1
ATOM 3880 C CA . GLU A 1 495 ? 15.105 15.612 -30.610 1.00 87.38 495 GLU A CA 1
ATOM 3881 C C . GLU A 1 495 ? 16.305 15.977 -29.727 1.00 87.38 495 GLU A C 1
ATOM 3883 O O . GLU A 1 495 ? 17.395 16.205 -30.246 1.00 87.38 495 GLU A O 1
ATOM 3888 N N . GLU A 1 496 ? 16.131 16.003 -28.404 1.00 80.00 496 GLU A N 1
ATOM 3889 C CA . GLU A 1 496 ? 17.219 16.250 -27.453 1.00 80.00 496 GLU A CA 1
ATOM 3890 C C . GLU A 1 496 ? 18.237 15.109 -27.460 1.00 80.00 496 GLU A C 1
ATOM 3892 O O . GLU A 1 496 ? 19.437 15.363 -27.547 1.00 80.00 496 GLU A O 1
ATOM 3897 N N . ALA A 1 497 ? 17.769 13.860 -27.448 1.00 81.69 497 ALA A N 1
ATOM 3898 C CA . ALA A 1 497 ? 18.629 12.686 -27.508 1.00 81.69 497 ALA A CA 1
ATOM 3899 C C . ALA A 1 497 ? 19.424 12.639 -28.823 1.00 81.69 497 ALA A C 1
ATOM 3901 O O . ALA A 1 497 ? 20.640 12.453 -28.798 1.00 81.69 497 ALA A O 1
ATOM 3902 N N . VAL A 1 498 ? 18.775 12.886 -29.968 1.00 85.88 498 VAL A N 1
ATOM 3903 C CA . VAL A 1 498 ? 19.455 13.012 -31.270 1.00 85.88 498 VAL A CA 1
ATOM 3904 C C . VAL A 1 498 ? 20.503 14.124 -31.227 1.00 85.88 498 VAL A C 1
ATOM 3906 O O . VAL A 1 498 ? 21.637 13.901 -31.650 1.00 85.88 498 VAL A O 1
ATOM 3909 N N . ALA A 1 499 ? 20.170 15.290 -30.668 1.00 86.06 499 ALA A N 1
ATOM 3910 C CA . ALA A 1 499 ? 21.106 16.405 -30.560 1.00 86.06 499 ALA A CA 1
ATOM 3911 C C . ALA A 1 499 ? 22.329 16.071 -29.689 1.00 86.06 499 ALA A C 1
ATOM 3913 O O . ALA A 1 499 ? 23.419 16.571 -29.959 1.00 86.06 499 ALA A O 1
ATOM 3914 N N . GLU A 1 500 ? 22.188 15.237 -28.657 1.00 82.06 500 GLU A N 1
ATOM 3915 C CA . GLU A 1 500 ? 23.334 14.763 -27.873 1.00 82.06 500 GLU A CA 1
ATOM 3916 C C . GLU A 1 500 ? 24.251 13.853 -28.697 1.00 82.06 500 GLU A C 1
ATOM 3918 O O . GLU A 1 500 ? 25.467 14.043 -28.661 1.00 82.06 500 GLU A O 1
ATOM 3923 N N . TYR A 1 501 ? 23.704 12.939 -29.508 1.00 81.12 501 TYR A N 1
ATOM 3924 C CA . TYR A 1 501 ? 24.510 12.155 -30.454 1.00 81.12 501 TYR A CA 1
ATOM 3925 C C . TYR A 1 501 ? 25.217 13.059 -31.479 1.00 81.12 501 TYR A C 1
ATOM 3927 O O . TYR A 1 501 ? 26.401 12.873 -31.760 1.00 81.12 501 TYR A O 1
ATOM 3935 N N . GLU A 1 502 ? 24.542 14.083 -31.995 1.00 83.44 502 GLU A N 1
ATOM 3936 C CA . GLU A 1 502 ? 25.127 15.030 -32.955 1.00 83.44 502 GLU A CA 1
ATOM 3937 C C . GLU A 1 502 ? 26.283 15.866 -32.370 1.00 83.44 502 GLU A C 1
ATOM 3939 O O . GLU A 1 502 ? 27.160 16.301 -33.118 1.00 83.44 502 GLU A O 1
ATOM 3944 N N . LYS A 1 503 ? 26.323 16.079 -31.048 1.00 82.81 503 LYS A N 1
ATOM 3945 C CA . LYS A 1 503 ? 27.359 16.879 -30.362 1.00 82.81 503 LYS A CA 1
ATOM 3946 C C . LYS A 1 503 ? 28.612 16.095 -29.959 1.00 82.81 503 LYS A C 1
ATOM 3948 O O . LYS A 1 503 ? 29.562 16.702 -29.468 1.00 82.81 503 LYS A O 1
ATOM 3953 N N . MET A 1 504 ? 28.627 14.769 -30.078 1.00 79.44 504 MET A N 1
ATOM 3954 C CA . MET A 1 504 ? 29.747 13.957 -29.588 1.00 79.44 504 MET A CA 1
ATOM 3955 C C . MET A 1 504 ? 30.983 14.081 -30.493 1.00 79.44 504 MET A C 1
ATOM 3957 O O . MET A 1 504 ? 31.025 13.523 -31.585 1.00 79.44 504 MET A O 1
ATOM 3961 N N . ASP A 1 505 ? 32.039 14.725 -29.988 1.00 76.06 505 ASP A N 1
ATOM 3962 C CA . ASP A 1 505 ? 33.290 14.982 -30.730 1.00 76.06 505 ASP A CA 1
ATOM 3963 C C . ASP A 1 505 ? 34.065 13.719 -31.170 1.00 76.06 505 ASP A C 1
ATOM 3965 O O . ASP A 1 505 ? 34.975 13.797 -31.995 1.00 76.06 505 ASP A O 1
ATOM 3969 N N . TRP A 1 506 ? 33.758 12.552 -30.598 1.00 71.12 506 TRP A N 1
ATOM 3970 C CA . TRP A 1 506 ? 34.464 11.285 -30.843 1.00 71.12 506 TRP A CA 1
ATOM 3971 C C . TRP A 1 506 ? 33.740 10.347 -31.825 1.00 71.12 506 TRP A C 1
ATOM 3973 O O . TRP A 1 506 ? 34.232 9.242 -32.086 1.00 71.12 506 TRP A O 1
ATOM 3983 N N . GLN A 1 507 ? 32.608 10.782 -32.388 1.00 79.81 507 GLN A N 1
ATOM 3984 C CA . GLN A 1 507 ? 31.864 10.040 -33.405 1.00 79.81 507 GLN A CA 1
ATOM 3985 C C . GLN A 1 507 ? 31.527 10.906 -34.620 1.00 79.81 507 GLN A C 1
ATOM 3987 O O . GLN A 1 507 ? 31.575 12.132 -34.580 1.00 79.81 507 GLN A O 1
ATOM 3992 N N . SER A 1 508 ? 31.180 10.262 -35.727 1.00 85.00 508 SER A N 1
ATOM 3993 C CA . SER A 1 508 ? 30.630 10.919 -36.913 1.00 85.00 508 SER A CA 1
ATOM 3994 C C . SER A 1 508 ? 29.336 10.232 -37.319 1.00 85.00 508 SER A C 1
ATOM 3996 O O . SER A 1 508 ? 29.282 9.005 -37.357 1.00 85.00 508 SER A O 1
ATOM 3998 N N . ILE A 1 509 ? 28.304 11.018 -37.623 1.00 87.69 509 ILE A N 1
ATOM 3999 C CA . ILE A 1 509 ? 27.041 10.521 -38.178 1.00 87.69 509 ILE A CA 1
ATOM 4000 C C . ILE A 1 509 ? 27.190 10.496 -39.700 1.00 87.69 509 ILE A C 1
ATOM 4002 O O . ILE A 1 509 ? 27.398 11.538 -40.322 1.00 87.69 509 ILE A O 1
ATOM 4006 N N . LEU A 1 510 ? 27.130 9.299 -40.278 1.00 88.31 510 LEU A N 1
ATOM 4007 C CA . LEU A 1 510 ? 27.268 9.054 -41.712 1.00 88.31 510 LEU A CA 1
ATOM 4008 C C . LEU A 1 510 ? 25.918 9.172 -42.423 1.00 88.31 510 LEU A C 1
ATOM 4010 O O . LEU A 1 510 ? 25.826 9.826 -43.459 1.00 88.31 510 LEU A O 1
ATOM 4014 N N . GLU A 1 511 ? 24.863 8.607 -41.832 1.00 90.62 511 GLU A N 1
ATOM 4015 C CA . GLU A 1 511 ? 23.491 8.730 -42.328 1.00 90.62 511 GLU A CA 1
ATOM 4016 C C . GLU A 1 511 ? 22.497 8.986 -41.193 1.00 90.62 511 GLU A C 1
ATOM 4018 O O . GLU A 1 511 ? 22.686 8.542 -40.057 1.00 90.62 511 GLU A O 1
ATOM 4023 N N . ARG A 1 512 ? 21.416 9.700 -41.524 1.00 92.62 512 ARG A N 1
ATOM 4024 C CA . ARG A 1 512 ? 20.285 9.972 -40.635 1.00 92.62 512 ARG A CA 1
ATOM 4025 C C . ARG A 1 512 ? 18.978 9.913 -41.415 1.00 92.62 512 ARG A C 1
ATOM 4027 O O . ARG A 1 512 ? 18.845 10.584 -42.439 1.00 92.62 512 ARG A O 1
ATOM 4034 N N . PHE A 1 513 ? 17.991 9.203 -40.882 1.00 91.56 513 PHE A N 1
ATOM 4035 C CA . PHE A 1 513 ? 16.627 9.219 -41.409 1.00 91.56 513 PHE A CA 1
ATOM 4036 C C . PHE A 1 513 ? 15.580 9.025 -40.309 1.00 91.56 513 PHE A C 1
ATOM 4038 O O . PHE A 1 513 ? 15.870 8.532 -39.221 1.00 91.56 513 PHE A O 1
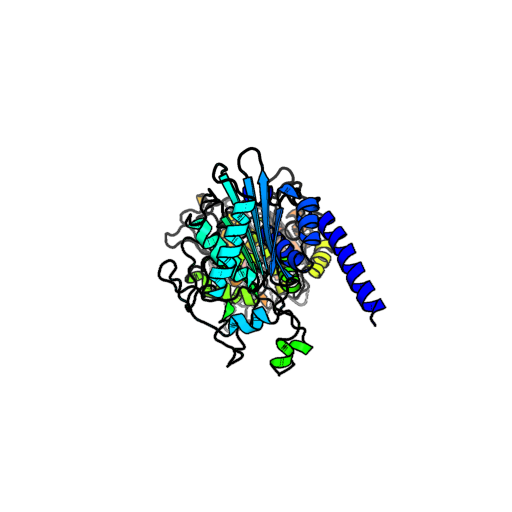ATOM 4045 N N . GLU A 1 514 ? 14.350 9.450 -40.592 1.00 92.06 514 GLU A N 1
ATOM 4046 C CA . GLU A 1 514 ? 13.210 9.296 -39.686 1.00 92.06 514 GLU A CA 1
ATOM 4047 C C . GLU A 1 514 ? 12.409 8.039 -40.034 1.00 92.06 514 GLU A C 1
ATOM 4049 O O . GLU A 1 514 ? 12.214 7.712 -41.207 1.00 92.06 514 GLU A O 1
ATOM 4054 N N . SER A 1 515 ? 11.899 7.377 -39.002 1.00 89.38 515 SER A N 1
ATOM 4055 C CA . SER A 1 515 ? 10.972 6.250 -39.086 1.00 89.38 515 SER A CA 1
ATOM 4056 C C . SER A 1 515 ? 9.762 6.497 -38.172 1.00 89.38 515 SER A C 1
ATOM 4058 O O . SER A 1 515 ? 9.817 7.378 -37.309 1.00 89.38 515 SER A O 1
ATOM 4060 N N . PRO A 1 516 ? 8.676 5.711 -38.292 1.00 87.12 516 PRO A N 1
ATOM 4061 C CA . PRO A 1 516 ? 7.557 5.776 -37.352 1.00 87.12 516 PRO A CA 1
ATOM 4062 C C . PRO A 1 516 ? 7.950 5.531 -35.884 1.00 87.12 516 PRO A C 1
ATOM 4064 O O . PRO A 1 516 ? 7.252 6.004 -34.991 1.00 87.12 516 PRO A O 1
ATOM 4067 N N . PHE A 1 517 ? 9.066 4.840 -35.622 1.00 85.81 517 PHE A N 1
ATOM 4068 C CA . PHE A 1 517 ? 9.507 4.451 -34.273 1.00 85.81 517 PHE A CA 1
ATOM 4069 C C . PHE A 1 517 ? 10.541 5.407 -33.666 1.00 85.81 517 PHE A C 1
ATOM 4071 O O . PHE A 1 517 ? 10.772 5.381 -32.457 1.00 85.81 517 PHE A O 1
ATOM 4078 N N . GLY A 1 518 ? 11.150 6.268 -34.483 1.00 89.75 518 GLY A N 1
ATOM 4079 C CA . GLY A 1 518 ? 12.208 7.174 -34.053 1.00 89.75 518 GLY A CA 1
ATOM 4080 C C . GLY A 1 518 ? 13.159 7.587 -35.175 1.00 89.75 518 GLY A C 1
ATOM 4081 O O . GLY A 1 518 ? 12.935 7.296 -36.352 1.00 89.75 518 GLY A O 1
ATOM 4082 N N . THR A 1 519 ? 14.241 8.257 -34.799 1.00 94.25 519 THR A N 1
ATOM 4083 C CA . THR A 1 519 ? 15.329 8.675 -35.684 1.00 94.25 519 THR A CA 1
ATOM 4084 C C . THR A 1 519 ? 16.404 7.593 -35.717 1.00 94.25 519 THR A C 1
ATOM 4086 O O . THR A 1 519 ? 16.946 7.225 -34.677 1.00 94.25 519 THR A O 1
ATOM 4089 N N . VAL A 1 520 ? 16.758 7.110 -36.906 1.00 93.62 520 VAL A N 1
ATOM 4090 C CA . VAL A 1 520 ? 17.872 6.174 -37.089 1.00 93.62 520 VAL A CA 1
ATOM 4091 C C . VAL A 1 520 ? 19.139 6.955 -37.422 1.00 93.62 520 VAL A C 1
ATOM 4093 O O . VAL A 1 520 ? 19.134 7.806 -38.316 1.00 93.62 520 VAL A O 1
ATOM 4096 N N . LEU A 1 521 ? 20.218 6.661 -36.700 1.00 92.38 521 LEU A N 1
ATOM 4097 C CA . LEU A 1 521 ? 21.550 7.228 -36.871 1.00 92.38 521 LEU A CA 1
ATOM 4098 C C . LEU A 1 521 ? 22.530 6.110 -37.226 1.00 92.38 521 LEU A C 1
ATOM 4100 O O . LEU A 1 521 ? 22.711 5.167 -36.456 1.00 92.38 521 LEU A O 1
ATOM 4104 N N . TYR A 1 522 ? 23.196 6.228 -38.369 1.00 91.56 522 TYR A N 1
ATOM 4105 C CA . TYR A 1 522 ? 24.353 5.404 -38.701 1.00 91.56 522 TYR A CA 1
ATOM 4106 C C . TYR A 1 522 ? 25.616 6.174 -38.327 1.00 91.56 522 TYR A C 1
ATOM 4108 O O . TYR A 1 522 ? 25.887 7.236 -38.891 1.00 91.56 522 TYR A O 1
ATOM 4116 N N . THR A 1 523 ? 26.367 5.670 -37.349 1.00 86.44 523 THR A N 1
ATOM 4117 C CA . THR A 1 523 ? 27.529 6.356 -36.781 1.00 86.44 523 THR A CA 1
ATOM 4118 C C . THR A 1 523 ? 28.806 5.536 -36.912 1.00 86.44 523 THR A C 1
ATOM 4120 O O . THR A 1 523 ? 28.783 4.310 -37.028 1.00 86.44 523 THR A O 1
ATOM 4123 N N . VAL A 1 524 ? 29.944 6.228 -36.881 1.00 82.31 524 VAL A N 1
ATOM 4124 C CA . VAL A 1 524 ? 31.276 5.630 -36.769 1.00 82.31 524 VAL A CA 1
ATOM 4125 C C . VAL A 1 524 ? 32.043 6.293 -35.627 1.00 82.31 524 VAL A C 1
ATOM 4127 O O . VAL A 1 524 ? 32.044 7.518 -35.498 1.00 82.31 524 VAL A O 1
ATOM 4130 N N . THR A 1 525 ? 32.681 5.487 -34.777 1.00 74.31 525 THR A N 1
ATOM 4131 C CA . THR A 1 525 ? 33.375 5.935 -33.557 1.00 74.31 525 THR A CA 1
ATOM 4132 C C . THR A 1 525 ? 34.862 5.573 -33.612 1.00 74.31 525 THR A C 1
ATOM 4134 O O . THR A 1 525 ? 35.210 4.445 -33.952 1.00 74.31 525 THR A O 1
ATOM 4137 N N . GLY A 1 526 ? 35.755 6.510 -33.271 1.00 61.94 526 GLY A N 1
ATOM 4138 C CA . GLY A 1 526 ? 37.207 6.271 -33.194 1.00 61.94 526 GLY A CA 1
ATOM 4139 C C . GLY A 1 526 ? 38.009 6.589 -34.469 1.00 61.94 526 GLY A C 1
ATOM 4140 O O . GLY A 1 526 ? 37.663 6.193 -35.579 1.00 61.94 526 GLY A O 1
ATOM 4141 N N . GLY A 1 527 ? 39.117 7.316 -34.287 1.00 52.31 527 GLY A N 1
ATOM 4142 C CA . GLY A 1 527 ? 40.163 7.535 -35.292 1.00 52.31 527 GLY A CA 1
ATOM 4143 C C . GLY A 1 527 ? 41.419 6.692 -35.014 1.00 52.31 527 GLY A C 1
ATOM 4144 O O . GLY A 1 527 ? 41.610 6.189 -33.909 1.00 52.31 527 GLY A O 1
ATOM 4145 N N . ILE A 1 528 ? 42.283 6.566 -36.031 1.00 34.00 528 ILE A N 1
ATOM 4146 C CA . ILE A 1 528 ? 43.557 5.804 -36.065 1.00 34.00 528 ILE A CA 1
ATOM 4147 C C . ILE A 1 528 ? 44.327 5.885 -34.721 1.00 34.00 528 ILE A C 1
ATOM 4149 O O . ILE A 1 528 ? 44.539 6.995 -34.226 1.00 34.00 528 ILE A O 1
ATOM 4153 N N . PRO A 1 529 ? 44.810 4.755 -34.145 1.00 40.78 529 PRO A N 1
ATOM 4154 C CA . PRO A 1 529 ? 45.201 3.518 -34.832 1.00 40.78 529 PRO A CA 1
ATOM 4155 C C . PRO A 1 529 ? 44.175 2.382 -34.801 1.00 40.78 529 PRO A C 1
ATOM 4157 O O . PRO A 1 529 ? 44.448 1.327 -35.367 1.00 40.78 529 PRO A O 1
ATOM 4160 N N . HIS A 1 530 ? 43.013 2.582 -34.187 1.00 46.78 530 HIS A N 1
ATOM 4161 C CA . HIS A 1 530 ? 41.950 1.580 -34.152 1.00 46.78 530 HIS A CA 1
ATOM 4162 C C . HIS A 1 530 ? 40.942 1.902 -35.259 1.00 46.78 530 HIS A C 1
ATOM 4164 O O . HIS A 1 530 ? 40.569 3.063 -35.427 1.00 46.78 530 HIS A O 1
ATOM 4170 N N . ALA A 1 531 ? 40.581 0.916 -36.085 1.00 54.12 531 ALA A N 1
ATOM 4171 C CA . ALA A 1 531 ? 39.578 1.120 -37.123 1.00 54.12 531 ALA A CA 1
ATOM 4172 C C . ALA A 1 531 ? 38.256 1.564 -36.487 1.00 54.12 531 ALA A C 1
ATOM 4174 O O . ALA A 1 531 ? 37.897 1.073 -35.417 1.00 54.12 531 ALA A O 1
ATOM 4175 N N . GLY A 1 532 ? 37.559 2.504 -37.127 1.00 63.03 532 GLY A N 1
ATOM 4176 C CA . GLY A 1 532 ? 36.317 3.051 -36.590 1.00 63.03 532 GLY A CA 1
ATOM 4177 C C . GLY A 1 532 ? 35.290 1.948 -36.326 1.00 63.03 532 GLY A C 1
ATOM 4178 O O . GLY A 1 532 ? 35.177 1.005 -37.105 1.00 63.03 532 GLY A O 1
ATOM 4179 N N . THR A 1 533 ? 34.565 2.020 -35.213 1.00 72.06 533 THR A N 1
ATOM 4180 C CA . THR A 1 533 ? 33.471 1.085 -34.911 1.00 72.06 533 THR A CA 1
ATOM 4181 C C . THR A 1 533 ? 32.172 1.661 -35.451 1.00 72.06 533 THR A C 1
ATOM 4183 O O . THR A 1 533 ? 31.768 2.752 -35.045 1.00 72.06 533 THR A O 1
ATOM 4186 N N . HIS A 1 534 ? 31.552 0.935 -36.378 1.00 79.88 534 HIS A N 1
ATOM 4187 C CA . HIS A 1 534 ? 30.286 1.287 -37.010 1.00 79.88 534 HIS A CA 1
ATOM 4188 C C . HIS A 1 534 ? 29.110 0.865 -36.121 1.00 79.88 534 HIS A C 1
ATOM 4190 O O . HIS A 1 534 ? 29.099 -0.247 -35.591 1.00 79.88 534 HIS A O 1
ATOM 4196 N N . ALA A 1 535 ? 28.118 1.737 -35.966 1.00 82.50 535 ALA A N 1
ATOM 4197 C CA . ALA A 1 535 ? 26.913 1.474 -35.191 1.00 82.50 535 ALA A CA 1
ATOM 4198 C C . ALA A 1 535 ? 25.671 1.976 -35.931 1.00 82.50 535 ALA A C 1
ATOM 4200 O O . ALA A 1 535 ? 25.681 3.047 -36.530 1.00 82.50 535 ALA A O 1
ATOM 4201 N N . LEU A 1 536 ? 24.584 1.212 -35.850 1.00 88.00 536 LEU A N 1
ATOM 4202 C CA . LEU A 1 536 ? 23.251 1.654 -36.244 1.00 88.00 536 LEU A CA 1
ATOM 4203 C C . LEU A 1 536 ? 22.443 1.857 -34.965 1.00 88.00 536 LEU A C 1
ATOM 4205 O O . LEU A 1 536 ? 22.311 0.925 -34.172 1.00 88.00 536 LEU A O 1
ATOM 4209 N N . ILE A 1 537 ? 21.961 3.072 -34.739 1.00 88.50 537 ILE A N 1
ATOM 4210 C CA . ILE A 1 537 ? 21.319 3.490 -33.492 1.00 88.50 537 ILE A CA 1
ATOM 4211 C C . ILE A 1 537 ? 19.908 3.963 -33.810 1.00 88.50 537 ILE A C 1
ATOM 4213 O O . ILE A 1 537 ? 19.734 4.851 -34.639 1.00 88.50 537 ILE A O 1
ATOM 4217 N N . LEU A 1 538 ? 18.903 3.403 -33.144 1.00 89.19 538 LEU A N 1
ATOM 4218 C CA . LEU A 1 538 ? 17.542 3.928 -33.159 1.00 89.19 538 LEU A CA 1
ATOM 4219 C C . LEU A 1 538 ? 17.342 4.805 -31.923 1.00 89.19 538 LEU A C 1
ATOM 4221 O O . LEU A 1 538 ? 17.278 4.289 -30.809 1.00 89.19 538 LEU A O 1
ATOM 4225 N N . VAL A 1 539 ? 17.235 6.119 -32.121 1.00 88.19 539 VAL A N 1
ATOM 4226 C CA . VAL A 1 539 ? 16.745 7.054 -31.102 1.00 88.19 539 VAL A CA 1
ATOM 4227 C C . VAL A 1 539 ? 15.228 7.104 -31.204 1.00 88.19 539 VAL A C 1
ATOM 4229 O O . VAL A 1 539 ? 14.661 7.698 -32.120 1.00 88.19 539 VAL A O 1
ATOM 4232 N N . ARG A 1 540 ? 14.567 6.439 -30.274 1.00 84.06 540 ARG A N 1
ATOM 4233 C CA . ARG A 1 540 ? 13.126 6.228 -30.249 1.00 84.06 540 ARG A CA 1
ATOM 4234 C C . ARG A 1 540 ? 12.355 7.508 -29.958 1.00 84.06 540 ARG A C 1
ATOM 4236 O O . ARG A 1 540 ? 12.887 8.477 -29.417 1.00 84.06 540 ARG A O 1
ATOM 4243 N N . ASN A 1 541 ? 11.059 7.487 -30.258 1.00 81.06 541 ASN A N 1
ATOM 4244 C CA . ASN A 1 541 ? 10.149 8.601 -29.966 1.00 81.06 541 ASN A CA 1
ATOM 4245 C C . ASN A 1 541 ? 10.061 8.960 -28.470 1.00 81.06 541 ASN A C 1
ATOM 4247 O O . ASN A 1 541 ? 9.747 10.101 -28.141 1.00 81.06 541 ASN A O 1
ATOM 4251 N N . ASP A 1 542 ? 10.355 8.020 -27.569 1.00 69.25 542 ASP A N 1
ATOM 4252 C CA . ASP A 1 542 ? 10.419 8.255 -26.122 1.00 69.25 542 ASP A CA 1
ATOM 4253 C C . ASP A 1 542 ? 11.782 8.779 -25.631 1.00 69.25 542 ASP A C 1
ATOM 4255 O O . ASP A 1 542 ? 11.936 9.005 -24.430 1.00 69.25 542 ASP A O 1
ATOM 4259 N N . GLY A 1 543 ? 12.737 9.012 -26.541 1.00 72.69 543 GLY A N 1
ATOM 4260 C CA . GLY A 1 543 ? 14.054 9.584 -26.250 1.00 72.69 543 GLY A CA 1
ATOM 4261 C C . GLY A 1 543 ? 15.146 8.567 -25.925 1.00 72.69 543 GLY A C 1
ATOM 4262 O O . GLY A 1 543 ? 16.303 8.953 -25.752 1.00 72.69 543 GLY A O 1
ATOM 4263 N N . LEU A 1 544 ? 14.817 7.275 -25.856 1.00 74.38 544 LEU A N 1
ATOM 4264 C CA . LEU A 1 544 ? 15.797 6.218 -25.610 1.00 74.38 544 LEU A CA 1
ATOM 4265 C C . LEU A 1 544 ? 16.529 5.826 -26.888 1.00 74.38 544 LEU A C 1
ATOM 4267 O O . LEU A 1 544 ? 15.948 5.795 -27.968 1.00 74.38 544 LEU A O 1
ATOM 4271 N N . ALA A 1 545 ? 17.813 5.503 -26.760 1.00 78.19 545 ALA A N 1
ATOM 4272 C CA . ALA A 1 545 ? 18.650 5.114 -27.884 1.00 78.19 545 ALA A CA 1
ATOM 4273 C C . ALA A 1 545 ? 19.094 3.654 -27.756 1.00 78.19 545 ALA A C 1
ATOM 4275 O O . ALA A 1 545 ? 19.766 3.301 -26.786 1.00 78.19 545 ALA A O 1
ATOM 4276 N N . THR A 1 546 ? 18.776 2.830 -28.755 1.00 77.19 546 THR A N 1
ATOM 4277 C CA . THR A 1 546 ? 19.221 1.431 -28.821 1.00 77.19 546 THR A CA 1
ATOM 4278 C C . THR A 1 546 ? 20.179 1.220 -29.988 1.00 77.19 546 THR A C 1
ATOM 4280 O O . THR A 1 546 ? 19.907 1.637 -31.112 1.00 77.19 546 THR A O 1
ATOM 4283 N N . GLY A 1 547 ? 21.293 0.524 -29.745 1.00 82.19 547 GLY A N 1
ATOM 4284 C CA . GLY A 1 547 ? 22.142 -0.005 -30.814 1.00 82.19 547 GLY A CA 1
ATOM 4285 C C . GLY A 1 547 ? 21.525 -1.263 -31.433 1.00 82.19 547 GLY A C 1
ATOM 4286 O O . GLY A 1 547 ? 21.249 -2.221 -30.718 1.00 82.19 547 GLY A O 1
ATOM 4287 N N . LEU A 1 548 ? 21.350 -1.278 -32.750 1.00 83.00 548 LEU A N 1
ATOM 4288 C CA . LEU A 1 548 ? 20.640 -2.321 -33.504 1.00 83.00 548 LEU A CA 1
ATOM 4289 C C . LEU A 1 548 ? 21.551 -3.461 -34.002 1.00 83.00 548 LEU A C 1
ATOM 4291 O O . LEU A 1 548 ? 21.096 -4.408 -34.632 1.00 83.00 548 LEU A O 1
ATOM 4295 N N . LEU A 1 549 ? 22.859 -3.368 -33.747 1.00 77.88 549 LEU A N 1
ATOM 4296 C CA . LEU A 1 549 ? 23.893 -4.238 -34.326 1.00 77.88 549 LEU A CA 1
ATOM 4297 C C . LEU A 1 549 ? 24.492 -5.236 -33.311 1.00 77.88 549 LEU A C 1
ATOM 4299 O O . LEU A 1 549 ? 25.661 -5.606 -33.417 1.00 77.88 549 LEU A O 1
ATOM 4303 N N . LYS A 1 550 ? 23.723 -5.629 -32.286 1.00 65.81 550 LYS A N 1
ATOM 4304 C CA . LYS A 1 550 ? 24.233 -6.332 -31.090 1.00 65.81 550 LYS A CA 1
ATOM 4305 C C . LYS A 1 550 ? 24.849 -7.711 -31.393 1.00 65.81 550 LYS A C 1
ATOM 4307 O O . LYS A 1 550 ? 25.921 -8.000 -30.857 1.00 65.81 550 LYS A O 1
ATOM 4312 N N . ASP A 1 551 ? 24.251 -8.469 -32.316 1.00 63.59 551 ASP A N 1
ATOM 4313 C CA . ASP A 1 551 ? 24.572 -9.884 -32.594 1.00 63.59 551 ASP A CA 1
ATOM 4314 C C . ASP A 1 551 ? 25.286 -10.127 -33.937 1.00 63.59 551 ASP A C 1
ATOM 4316 O O . ASP A 1 551 ? 25.270 -11.231 -34.485 1.00 63.59 551 ASP A O 1
ATOM 4320 N N . MET A 1 552 ? 25.908 -9.092 -34.502 1.00 69.81 552 MET A N 1
ATOM 4321 C CA . MET A 1 552 ? 26.616 -9.200 -35.780 1.00 69.81 552 MET A CA 1
ATOM 4322 C C . MET A 1 552 ? 28.125 -9.395 -35.596 1.00 69.81 552 MET A C 1
ATOM 4324 O O . MET A 1 552 ? 28.677 -8.987 -34.571 1.00 69.81 552 MET A O 1
ATOM 4328 N N . PRO A 1 553 ? 28.834 -9.960 -36.592 1.00 68.94 553 PRO A N 1
ATOM 4329 C CA . PRO A 1 553 ? 30.291 -9.959 -36.593 1.00 68.94 553 PRO A CA 1
ATOM 4330 C C . PRO A 1 553 ? 30.831 -8.520 -36.610 1.00 68.94 553 PRO A C 1
ATOM 4332 O O . PRO A 1 553 ? 30.427 -7.705 -37.438 1.00 68.94 553 PRO A O 1
ATOM 4335 N N . LYS A 1 554 ? 31.732 -8.193 -35.675 1.00 63.06 554 LYS A N 1
ATOM 4336 C CA . LYS A 1 554 ? 32.180 -6.809 -35.410 1.00 63.06 554 LYS A CA 1
ATOM 4337 C C . LYS A 1 554 ? 33.546 -6.465 -36.013 1.00 63.06 554 LYS A C 1
ATOM 4339 O O . LYS A 1 554 ? 33.971 -5.320 -35.917 1.00 63.06 554 LYS A O 1
ATOM 4344 N N . ALA A 1 555 ? 34.245 -7.423 -36.623 1.00 65.88 555 ALA A N 1
ATOM 4345 C CA . ALA A 1 555 ? 35.585 -7.204 -37.159 1.00 65.88 555 ALA A CA 1
ATOM 4346 C C . ALA A 1 555 ? 35.873 -8.068 -38.392 1.00 65.88 555 ALA A C 1
ATOM 4348 O O . ALA A 1 555 ? 35.533 -9.238 -38.435 1.00 65.88 555 ALA A O 1
ATOM 4349 N N . ASP A 1 556 ? 36.555 -7.480 -39.363 1.00 64.50 556 ASP A N 1
ATOM 4350 C CA . ASP A 1 556 ? 37.233 -8.089 -40.496 1.00 64.50 556 ASP A CA 1
ATOM 4351 C C . ASP A 1 556 ? 38.664 -8.456 -40.061 1.00 64.50 556 ASP A C 1
ATOM 4353 O O . ASP A 1 556 ? 39.586 -7.633 -40.102 1.00 64.50 556 ASP A O 1
ATOM 4357 N N . GLY A 1 557 ? 38.830 -9.661 -39.510 1.00 62.09 557 GLY A N 1
ATOM 4358 C CA . GLY A 1 557 ? 40.118 -10.142 -38.998 1.00 62.09 557 GLY A CA 1
ATOM 4359 C C . GLY A 1 557 ? 40.657 -9.339 -37.798 1.00 62.09 557 GLY A C 1
ATOM 4360 O O . GLY A 1 557 ? 39.953 -9.092 -36.820 1.00 62.09 557 GLY A O 1
ATOM 4361 N N . TRP A 1 558 ? 41.934 -8.930 -37.843 1.00 51.75 558 TRP A N 1
ATOM 4362 C CA . TRP A 1 558 ? 42.692 -8.326 -36.721 1.00 51.75 558 TRP A CA 1
ATOM 4363 C C . TRP A 1 558 ? 42.392 -6.836 -36.425 1.00 51.75 558 TRP A C 1
ATOM 4365 O O . TRP A 1 558 ? 43.268 -6.100 -35.963 1.00 51.75 558 TRP A O 1
ATOM 4375 N N . GLY A 1 559 ? 41.155 -6.378 -36.639 1.00 55.34 559 GLY A N 1
ATOM 4376 C CA . GLY A 1 559 ? 40.687 -5.101 -36.078 1.00 55.34 559 GLY A CA 1
ATOM 4377 C C . GLY A 1 559 ? 40.294 -4.015 -37.076 1.00 55.34 559 GLY A C 1
ATOM 4378 O O . GLY A 1 559 ? 40.453 -2.836 -36.759 1.00 55.34 559 GLY A O 1
ATOM 4379 N N . LYS A 1 560 ? 39.780 -4.378 -38.258 1.00 61.84 560 LYS A N 1
ATOM 4380 C CA . LYS A 1 560 ? 38.981 -3.462 -39.088 1.00 61.84 560 LYS A CA 1
ATOM 4381 C C . LYS A 1 560 ? 37.500 -3.753 -38.909 1.00 61.84 560 LYS A C 1
ATOM 4383 O O . LYS A 1 560 ? 37.094 -4.862 -39.184 1.00 61.84 560 LYS A O 1
ATOM 4388 N N . THR A 1 561 ? 36.678 -2.797 -38.504 1.00 63.44 561 THR A N 1
ATOM 4389 C CA . THR A 1 561 ? 35.220 -2.973 -38.596 1.00 63.44 561 THR A CA 1
ATOM 4390 C C . THR A 1 561 ? 34.813 -2.753 -40.056 1.00 63.44 561 THR A C 1
ATOM 4392 O O . THR A 1 561 ? 35.220 -1.732 -40.619 1.00 63.44 561 THR A O 1
ATOM 4395 N N . PRO A 1 562 ? 34.074 -3.671 -40.700 1.00 72.75 562 PRO A N 1
ATOM 4396 C CA . PRO A 1 562 ? 33.591 -3.427 -42.050 1.00 72.75 562 PRO A CA 1
ATOM 4397 C C . PRO A 1 562 ? 32.576 -2.287 -42.063 1.00 72.75 562 PRO A C 1
ATOM 4399 O O . PRO A 1 562 ? 31.804 -2.111 -41.120 1.00 72.75 562 PRO A O 1
ATOM 4402 N N . GLU A 1 563 ? 32.590 -1.520 -43.148 1.00 78.19 563 GLU A N 1
ATOM 4403 C CA . GLU A 1 563 ? 31.614 -0.465 -43.372 1.00 78.19 563 GLU A CA 1
ATOM 4404 C C . GLU A 1 563 ? 30.242 -1.076 -43.679 1.00 78.19 563 GLU A C 1
ATOM 4406 O O . GLU A 1 563 ? 30.120 -2.154 -44.268 1.00 78.19 563 GLU A O 1
ATOM 4411 N N . LEU A 1 564 ? 29.206 -0.373 -43.242 1.00 85.31 564 LEU A N 1
ATOM 4412 C CA . LEU A 1 564 ? 27.822 -0.693 -43.522 1.00 85.31 564 LEU A CA 1
ATOM 4413 C C . LEU A 1 564 ? 27.462 -0.055 -44.875 1.00 85.31 564 LEU A C 1
ATOM 4415 O O . LEU A 1 564 ? 27.501 1.167 -45.018 1.00 85.31 564 LEU A O 1
ATOM 4419 N N . GLU A 1 565 ? 27.178 -0.891 -45.873 1.00 88.62 565 GLU A N 1
ATOM 4420 C CA . GLU A 1 565 ? 26.915 -0.495 -47.260 1.00 88.62 565 GLU A CA 1
ATOM 4421 C C . GLU A 1 565 ? 25.432 -0.680 -47.622 1.00 88.62 565 GLU A C 1
ATOM 4423 O O . GLU A 1 565 ? 24.749 -1.549 -47.078 1.00 88.62 565 GLU A O 1
ATOM 4428 N N . ASP A 1 566 ? 24.952 0.089 -48.604 1.00 90.94 566 ASP A N 1
ATOM 4429 C CA . ASP A 1 566 ? 23.588 0.006 -49.151 1.00 90.94 566 ASP A CA 1
ATOM 4430 C C . ASP A 1 566 ? 22.477 0.108 -48.084 1.00 90.94 566 ASP A C 1
ATOM 4432 O O . ASP A 1 566 ? 21.460 -0.586 -48.166 1.00 90.94 566 ASP A O 1
ATOM 4436 N N . LEU A 1 567 ? 22.663 0.976 -47.082 1.00 91.75 567 LEU A N 1
ATOM 4437 C CA . LEU A 1 567 ? 21.667 1.224 -46.043 1.00 91.75 567 LEU A CA 1
ATOM 4438 C C . LEU A 1 567 ? 20.379 1.788 -46.662 1.00 91.75 567 LEU A C 1
ATOM 4440 O O . LEU A 1 567 ? 20.383 2.819 -47.336 1.00 91.75 567 LEU A O 1
ATOM 4444 N N . SER A 1 568 ? 19.258 1.100 -46.455 1.00 91.31 568 SER A N 1
ATOM 4445 C CA . SER A 1 568 ? 17.977 1.486 -47.044 1.00 91.31 568 SER A CA 1
ATOM 4446 C C . SER A 1 568 ? 16.809 1.197 -46.113 1.00 91.31 568 SER A C 1
ATOM 4448 O O . SER A 1 568 ? 16.696 0.095 -45.584 1.00 91.31 568 SER A O 1
ATOM 4450 N N . TYR A 1 569 ? 15.925 2.183 -45.936 1.00 90.94 569 TYR A N 1
ATOM 4451 C CA . TYR A 1 569 ? 14.648 2.015 -45.243 1.00 90.94 569 TYR A CA 1
ATOM 4452 C C . TYR A 1 569 ? 13.563 1.587 -46.238 1.00 90.94 569 TYR A C 1
ATOM 4454 O O . TYR A 1 569 ? 13.233 2.332 -47.164 1.00 90.94 569 TYR A O 1
ATOM 4462 N N . ASN A 1 570 ? 12.985 0.404 -46.031 1.00 87.88 570 ASN A N 1
ATOM 4463 C CA . ASN A 1 570 ? 12.086 -0.241 -46.995 1.00 87.88 570 ASN A CA 1
ATOM 4464 C C . ASN A 1 570 ? 10.622 0.220 -46.887 1.00 87.88 570 ASN A C 1
ATOM 4466 O O . ASN A 1 570 ? 9.793 -0.133 -47.725 1.00 87.88 570 ASN A O 1
ATOM 4470 N N . GLY A 1 571 ? 10.290 1.036 -45.880 1.00 79.50 571 GLY A N 1
ATOM 4471 C CA . GLY A 1 571 ? 8.939 1.568 -45.669 1.00 79.50 571 GLY A CA 1
ATOM 4472 C C . GLY A 1 571 ? 7.956 0.596 -45.006 1.00 79.50 571 GLY A C 1
ATOM 4473 O O . GLY A 1 571 ? 6.845 1.003 -44.677 1.00 79.50 571 GLY A O 1
ATOM 4474 N N . ASP A 1 572 ? 8.365 -0.646 -44.760 1.00 83.81 572 ASP A N 1
ATOM 4475 C CA . ASP A 1 572 ? 7.635 -1.697 -44.040 1.00 83.81 572 ASP A CA 1
ATOM 4476 C C . ASP A 1 572 ? 8.185 -1.907 -42.618 1.00 83.81 572 ASP A C 1
ATOM 4478 O O . ASP A 1 572 ? 8.158 -3.013 -42.090 1.00 83.81 572 ASP A O 1
ATOM 4482 N N . ASN A 1 573 ? 8.684 -0.829 -42.000 1.00 87.38 573 ASN A N 1
ATOM 4483 C CA . ASN A 1 573 ? 9.386 -0.813 -40.711 1.00 87.38 573 ASN A CA 1
ATOM 4484 C C . ASN A 1 573 ? 10.792 -1.426 -40.734 1.00 87.38 573 ASN A C 1
ATOM 4486 O O . ASN A 1 573 ? 11.463 -1.388 -39.703 1.00 87.38 573 ASN A O 1
ATOM 4490 N N . THR A 1 574 ? 11.271 -1.933 -41.874 1.00 91.50 574 THR A N 1
ATOM 4491 C CA . THR A 1 574 ? 12.586 -2.576 -41.952 1.00 91.50 574 THR A CA 1
ATOM 4492 C C . THR A 1 574 ? 13.663 -1.695 -42.577 1.00 91.50 574 THR A C 1
ATOM 4494 O O . THR A 1 574 ? 13.405 -0.830 -43.422 1.00 91.50 574 THR A O 1
ATOM 4497 N N . VAL A 1 575 ? 14.899 -1.934 -42.152 1.00 93.50 575 VAL A N 1
ATOM 4498 C CA . VAL A 1 575 ? 16.118 -1.353 -42.704 1.00 93.50 575 VAL A CA 1
ATOM 4499 C C . VAL A 1 575 ? 17.007 -2.482 -43.197 1.00 93.50 575 VAL A C 1
ATOM 4501 O O . VAL A 1 575 ? 17.356 -3.369 -42.427 1.00 93.50 575 VAL A O 1
ATOM 4504 N N . THR A 1 576 ? 17.405 -2.448 -44.462 1.00 93.56 576 THR A N 1
ATOM 4505 C CA . THR A 1 576 ? 18.351 -3.416 -45.030 1.00 93.56 576 THR A CA 1
ATOM 4506 C C . THR A 1 576 ? 19.696 -2.784 -45.293 1.00 93.56 576 THR A C 1
ATOM 4508 O O . THR A 1 576 ? 19.776 -1.603 -45.625 1.00 93.56 576 THR A O 1
ATOM 4511 N N . PHE A 1 577 ? 20.742 -3.590 -45.185 1.00 93.25 577 PHE A N 1
ATOM 4512 C CA . PHE A 1 577 ? 22.099 -3.210 -45.544 1.00 93.25 577 PHE A CA 1
ATOM 4513 C C . PHE A 1 577 ? 22.948 -4.446 -45.809 1.00 93.25 577 PHE A C 1
ATOM 4515 O O . PHE A 1 577 ? 22.525 -5.581 -45.566 1.00 93.25 577 PHE A O 1
ATOM 4522 N N . LYS A 1 578 ? 24.176 -4.237 -46.274 1.00 91.81 578 LYS A N 1
ATOM 4523 C CA . LYS A 1 578 ? 25.173 -5.298 -46.380 1.00 91.81 578 LYS A CA 1
ATOM 4524 C C . LYS A 1 578 ? 26.485 -4.904 -45.713 1.00 91.81 578 LYS A C 1
ATOM 4526 O O . LYS A 1 578 ? 26.813 -3.728 -45.591 1.00 91.81 578 LYS A O 1
ATOM 4531 N N . MET A 1 579 ? 27.242 -5.909 -45.301 1.00 87.88 579 MET A N 1
ATOM 4532 C CA . MET A 1 579 ? 28.602 -5.759 -44.790 1.00 87.88 579 MET A CA 1
ATOM 4533 C C . MET A 1 579 ? 29.496 -6.798 -45.454 1.00 87.88 579 MET A C 1
ATOM 4535 O O . MET A 1 579 ? 29.113 -7.966 -45.568 1.00 87.88 579 MET A O 1
ATOM 4539 N N . THR A 1 580 ? 30.684 -6.389 -45.887 1.00 87.88 580 THR A N 1
ATOM 4540 C CA . THR A 1 580 ? 31.639 -7.284 -46.551 1.00 87.88 580 THR A CA 1
ATOM 4541 C C . THR A 1 580 ? 32.844 -7.533 -45.658 1.00 87.88 580 THR A C 1
ATOM 4543 O O . THR A 1 580 ? 33.566 -6.602 -45.318 1.00 87.88 580 THR A O 1
ATOM 4546 N N . PHE A 1 581 ? 33.083 -8.800 -45.329 1.00 84.19 581 PHE A N 1
ATOM 4547 C CA . PHE A 1 581 ? 34.247 -9.255 -44.575 1.00 84.19 581 PHE A CA 1
ATOM 4548 C C . PHE A 1 581 ? 35.236 -9.890 -45.550 1.00 84.19 581 PHE A C 1
ATOM 4550 O O . PHE A 1 581 ? 34.899 -10.848 -46.252 1.00 84.19 581 PHE A O 1
ATOM 4557 N N . SER A 1 582 ? 36.439 -9.331 -45.636 1.00 82.44 582 SER A N 1
ATOM 4558 C CA . SER A 1 582 ? 37.492 -9.800 -46.535 1.00 82.44 582 SER A CA 1
ATOM 4559 C C . SER A 1 582 ? 38.242 -11.018 -45.990 1.00 82.44 582 SER A C 1
ATOM 4561 O O . SER A 1 582 ? 38.753 -11.820 -46.775 1.00 82.44 582 SER A O 1
ATOM 4563 N N . GLU A 1 583 ? 38.258 -11.200 -44.671 1.00 77.81 583 GLU A N 1
ATOM 4564 C CA . GLU A 1 583 ? 38.903 -12.316 -43.987 1.00 77.81 583 GLU A CA 1
ATOM 4565 C C . GLU A 1 583 ? 37.896 -13.138 -43.170 1.00 77.81 583 GLU A C 1
ATOM 4567 O O . GLU A 1 583 ? 36.859 -12.656 -42.721 1.00 77.81 583 GLU A O 1
ATOM 4572 N N . LYS A 1 584 ? 38.204 -14.425 -42.992 1.00 76.50 584 LYS A N 1
ATOM 4573 C CA . LYS A 1 584 ? 37.469 -15.323 -42.097 1.00 76.50 584 LYS A CA 1
ATOM 4574 C C . LYS A 1 584 ? 37.928 -15.080 -40.659 1.00 76.50 584 LYS A C 1
ATOM 4576 O O . LYS A 1 584 ? 39.129 -14.963 -40.423 1.00 76.50 584 LYS A O 1
ATOM 4581 N N . ALA A 1 585 ? 37.002 -15.107 -39.705 1.00 72.56 585 ALA A N 1
ATOM 4582 C CA . ALA A 1 585 ? 37.328 -15.174 -38.284 1.00 72.56 585 ALA A CA 1
ATOM 4583 C C . ALA A 1 585 ? 37.082 -16.595 -37.756 1.00 72.56 585 ALA A C 1
ATOM 4585 O O . ALA A 1 585 ? 35.949 -16.959 -37.429 1.00 72.56 585 ALA A O 1
ATOM 4586 N N . ASP A 1 586 ? 38.142 -17.407 -37.671 1.00 63.47 586 ASP A N 1
ATOM 4587 C CA . ASP A 1 586 ? 38.111 -18.748 -37.089 1.00 63.47 586 ASP A CA 1
ATOM 4588 C C . ASP A 1 586 ? 39.002 -18.912 -35.848 1.00 63.47 586 ASP A C 1
ATOM 4590 O O . ASP A 1 586 ? 40.173 -18.549 -35.813 1.00 63.47 586 ASP A O 1
ATOM 4594 N N . GLY A 1 587 ? 38.439 -19.524 -34.802 1.00 54.44 587 GLY A N 1
ATOM 4595 C CA . GLY A 1 587 ? 39.229 -20.152 -33.740 1.00 54.44 587 GLY A CA 1
ATOM 4596 C C . GLY A 1 587 ? 39.793 -19.253 -32.632 1.00 54.44 587 GLY A C 1
ATOM 4597 O O . GLY A 1 587 ? 40.735 -19.684 -31.969 1.00 54.44 587 GLY A O 1
ATOM 4598 N N . MET A 1 588 ? 39.233 -18.069 -32.368 1.00 48.91 588 MET A N 1
ATOM 4599 C CA . MET A 1 588 ? 39.611 -17.261 -31.197 1.00 48.91 588 MET A CA 1
ATOM 4600 C C . MET A 1 588 ? 38.404 -16.832 -30.358 1.00 48.91 588 MET A C 1
ATOM 4602 O O . MET A 1 588 ? 37.398 -16.372 -30.886 1.00 48.91 588 MET A O 1
ATOM 4606 N N . ASP A 1 589 ? 38.538 -16.998 -29.041 1.00 46.91 589 ASP A N 1
ATOM 4607 C CA . ASP A 1 589 ? 37.613 -16.499 -28.025 1.00 46.91 589 ASP A CA 1
ATOM 4608 C C . ASP A 1 589 ? 37.908 -15.010 -27.783 1.00 46.91 589 ASP A C 1
ATOM 4610 O O . ASP A 1 589 ? 38.908 -14.658 -27.153 1.00 46.91 589 ASP A O 1
ATOM 4614 N N . PHE A 1 590 ? 37.084 -14.133 -28.361 1.00 49.09 590 PHE A N 1
ATOM 4615 C CA . PHE A 1 590 ? 37.164 -12.678 -28.184 1.00 49.09 590 PHE A CA 1
ATOM 4616 C C . PHE A 1 590 ? 36.227 -12.170 -27.067 1.00 49.09 590 PHE A C 1
ATOM 4618 O O . PHE A 1 590 ? 35.996 -10.962 -26.976 1.00 49.09 590 PHE A O 1
ATOM 4625 N N . GLY A 1 591 ? 35.650 -13.051 -26.237 1.00 50.50 591 GLY A N 1
ATOM 4626 C CA . GLY A 1 591 ? 34.535 -12.679 -25.357 1.00 50.50 591 GLY A CA 1
ATOM 4627 C C . GLY A 1 591 ? 33.320 -12.171 -26.154 1.00 50.50 591 GLY A C 1
ATOM 4628 O O . GLY A 1 591 ? 33.107 -12.593 -27.291 1.00 50.50 591 GLY A O 1
ATOM 4629 N N . ASP A 1 592 ? 32.562 -11.211 -25.606 1.00 43.44 592 ASP A N 1
ATOM 4630 C CA . ASP A 1 592 ? 31.309 -10.647 -26.172 1.00 43.44 592 ASP A CA 1
ATOM 4631 C C . ASP A 1 592 ? 31.457 -9.877 -27.514 1.00 43.44 592 ASP A C 1
ATOM 4633 O O . ASP A 1 592 ? 30.507 -9.269 -28.027 1.00 43.44 592 ASP A O 1
ATOM 4637 N N . PHE A 1 593 ? 32.655 -9.867 -28.108 1.00 44.91 593 PHE A N 1
ATOM 4638 C CA . PHE A 1 593 ? 32.977 -9.090 -29.310 1.00 44.91 593 PHE A CA 1
ATOM 4639 C C . PHE A 1 593 ? 33.243 -9.925 -30.573 1.00 44.91 593 PHE A C 1
ATOM 4641 O O . PHE A 1 593 ? 33.331 -9.340 -31.653 1.00 44.91 593 PHE A O 1
ATOM 4648 N N . GLY A 1 594 ? 33.345 -11.257 -30.489 1.00 52.31 594 GLY A N 1
ATOM 4649 C CA . GLY A 1 594 ? 33.690 -12.098 -31.645 1.00 52.31 594 GLY A CA 1
ATOM 4650 C C . GLY A 1 594 ? 32.621 -13.116 -32.014 1.00 52.31 594 GLY A C 1
ATOM 4651 O O . GLY A 1 594 ? 32.628 -14.230 -31.499 1.00 52.31 594 GLY A O 1
ATOM 4652 N N . VAL A 1 595 ? 31.752 -12.780 -32.969 1.00 58.41 595 VAL A N 1
ATOM 4653 C CA . VAL A 1 595 ? 30.936 -13.785 -33.667 1.00 58.41 595 VAL A CA 1
ATOM 4654 C C . VAL A 1 595 ? 31.807 -14.421 -34.753 1.00 58.41 595 VAL A C 1
ATOM 4656 O O . VAL A 1 595 ? 32.316 -13.712 -35.620 1.00 58.41 595 VAL A O 1
ATOM 4659 N N . LEU A 1 596 ? 32.001 -15.744 -34.706 1.00 69.19 596 LEU A N 1
ATOM 4660 C CA . LEU A 1 596 ? 32.697 -16.489 -35.764 1.00 69.19 596 LEU A CA 1
ATOM 4661 C C . LEU A 1 596 ? 31.988 -16.267 -37.104 1.00 69.19 596 LEU A C 1
ATOM 4663 O O . LEU A 1 596 ? 30.771 -16.437 -37.194 1.00 69.19 596 LEU A O 1
ATOM 4667 N N . HIS A 1 597 ? 32.742 -15.929 -38.146 1.00 74.88 597 HIS A N 1
ATOM 4668 C CA . HIS A 1 597 ? 32.177 -15.663 -39.466 1.00 74.88 597 HIS A CA 1
ATOM 4669 C C . HIS A 1 597 ? 33.124 -16.103 -40.586 1.00 74.88 597 HIS A C 1
ATOM 4671 O O . HIS A 1 597 ? 34.347 -16.126 -40.438 1.00 74.88 597 HIS A O 1
ATOM 4677 N N . GLU A 1 598 ? 32.547 -16.451 -41.732 1.00 81.81 598 GLU A N 1
ATOM 4678 C CA . GLU A 1 598 ? 33.285 -16.686 -42.974 1.00 81.81 598 GLU A CA 1
ATOM 4679 C C . GLU A 1 598 ? 33.579 -15.358 -43.690 1.00 81.81 598 GLU A C 1
ATOM 4681 O O . GLU A 1 598 ? 32.870 -14.366 -43.486 1.00 81.81 598 GLU A O 1
ATOM 4686 N N . ALA A 1 599 ? 34.589 -15.349 -44.563 1.00 85.69 599 ALA A N 1
ATOM 4687 C CA . ALA A 1 599 ? 34.794 -14.250 -45.504 1.00 85.69 599 ALA A CA 1
ATOM 4688 C C . ALA A 1 599 ? 33.645 -14.215 -46.527 1.00 85.69 599 ALA A C 1
ATOM 4690 O O . ALA A 1 599 ? 33.231 -15.257 -47.050 1.00 85.69 599 ALA A O 1
ATOM 4691 N N . GLY A 1 600 ? 33.134 -13.028 -46.835 1.00 88.00 600 GLY A N 1
ATOM 4692 C CA . GLY A 1 600 ? 32.006 -12.849 -47.745 1.00 88.00 600 GLY A CA 1
ATOM 4693 C C . GLY A 1 600 ? 31.167 -11.613 -47.447 1.00 88.00 600 GLY A C 1
ATOM 4694 O O . GLY A 1 600 ? 31.435 -10.859 -46.511 1.00 88.00 600 GLY A O 1
ATOM 4695 N N . THR A 1 601 ? 30.130 -11.418 -48.254 1.00 91.00 601 THR A N 1
ATOM 4696 C CA . THR A 1 601 ? 29.157 -10.335 -48.094 1.00 91.00 601 THR A CA 1
ATOM 4697 C C . THR A 1 601 ? 27.906 -10.858 -47.399 1.00 91.00 601 THR A C 1
ATOM 4699 O O . THR A 1 601 ? 27.257 -11.798 -47.864 1.00 91.00 601 THR A O 1
ATOM 4702 N N . TYR A 1 602 ? 27.565 -10.236 -46.278 1.00 90.44 602 TYR A N 1
ATOM 4703 C CA . TYR A 1 602 ? 26.408 -10.550 -45.451 1.00 90.44 602 TYR A CA 1
ATOM 4704 C C . TYR A 1 602 ? 25.345 -9.488 -45.689 1.00 90.44 602 TYR A C 1
ATOM 4706 O O . TYR A 1 602 ? 25.647 -8.299 -45.637 1.00 90.44 602 TYR A O 1
ATOM 4714 N N . TYR A 1 603 ? 24.115 -9.917 -45.938 1.00 92.44 603 TYR A N 1
ATOM 4715 C CA . TYR A 1 603 ? 22.963 -9.050 -46.149 1.00 92.44 603 TYR A CA 1
ATOM 4716 C C . TYR A 1 603 ? 22.066 -9.141 -44.927 1.00 92.44 603 TYR A C 1
ATOM 4718 O O . TYR A 1 603 ? 21.587 -10.230 -44.603 1.00 92.44 603 TYR A O 1
ATOM 4726 N N . TYR A 1 604 ? 21.832 -8.015 -44.274 1.00 91.81 604 TYR A N 1
ATOM 4727 C CA . TYR A 1 604 ? 21.050 -7.930 -43.052 1.00 91.81 604 TYR A CA 1
ATOM 4728 C C . TYR A 1 604 ? 19.759 -7.164 -43.279 1.00 91.81 604 TYR A C 1
ATOM 4730 O O . TYR A 1 604 ? 19.661 -6.301 -44.154 1.00 91.81 604 TYR A O 1
ATOM 4738 N N . GLU A 1 605 ? 18.784 -7.481 -42.443 1.00 92.75 605 GLU A N 1
ATOM 4739 C CA . GLU A 1 605 ? 17.591 -6.682 -42.247 1.00 92.75 605 GLU A CA 1
ATOM 4740 C C . GLU A 1 605 ? 17.397 -6.446 -40.754 1.00 92.75 605 GLU A C 1
ATOM 4742 O O . GLU A 1 605 ? 17.565 -7.360 -39.950 1.00 92.75 605 GLU A O 1
ATOM 4747 N N . VAL A 1 606 ? 17.041 -5.223 -40.395 1.00 90.94 606 VAL A N 1
ATOM 4748 C CA . VAL A 1 606 ? 16.650 -4.841 -39.047 1.00 90.94 606 VAL A CA 1
ATOM 4749 C C . VAL A 1 606 ? 15.198 -4.410 -39.078 1.00 90.94 606 VAL A C 1
ATOM 4751 O O . VAL A 1 606 ? 14.845 -3.503 -39.830 1.00 90.94 606 VAL A O 1
ATOM 4754 N N . ASP A 1 607 ? 14.368 -5.021 -38.247 1.00 89.69 607 ASP A N 1
ATOM 4755 C CA . ASP A 1 607 ? 13.003 -4.560 -38.011 1.00 89.69 607 ASP A CA 1
ATOM 4756 C C . ASP A 1 607 ? 13.035 -3.494 -36.904 1.00 89.69 607 ASP A C 1
ATOM 4758 O O . ASP A 1 607 ? 13.388 -3.767 -35.758 1.00 89.69 607 ASP A O 1
ATOM 4762 N N . LEU A 1 608 ? 12.691 -2.247 -37.242 1.00 87.69 608 LEU A N 1
ATOM 4763 C CA . LEU A 1 608 ? 12.773 -1.112 -36.314 1.00 87.69 608 LEU A CA 1
ATOM 4764 C C . LEU A 1 608 ? 11.709 -1.146 -35.208 1.00 87.69 608 LEU A C 1
ATOM 4766 O O . LEU A 1 608 ? 11.838 -0.410 -34.233 1.00 87.69 608 LEU A O 1
ATOM 4770 N N . LYS A 1 609 ? 10.655 -1.958 -35.354 1.00 82.75 609 LYS A N 1
ATOM 4771 C CA . LYS A 1 609 ? 9.611 -2.118 -34.333 1.00 82.75 609 LYS A CA 1
ATOM 4772 C C . LYS A 1 609 ? 10.053 -3.099 -33.249 1.00 82.75 609 LYS A C 1
ATOM 4774 O O . LYS A 1 609 ? 9.768 -2.899 -32.071 1.00 82.75 609 LYS A O 1
ATOM 4779 N N . THR A 1 610 ? 10.678 -4.196 -33.659 1.00 78.50 610 THR A N 1
ATOM 4780 C CA . THR A 1 610 ? 11.161 -5.260 -32.762 1.00 78.50 610 THR A CA 1
ATOM 4781 C C . THR A 1 610 ? 12.598 -5.037 -32.300 1.00 78.50 610 THR A C 1
ATOM 4783 O O . THR A 1 610 ? 13.007 -5.634 -31.311 1.00 78.50 610 THR A O 1
ATOM 4786 N N . GLU A 1 611 ? 13.337 -4.160 -32.984 1.00 82.12 611 GLU A N 1
ATOM 4787 C CA . GLU A 1 611 ? 14.770 -3.910 -32.794 1.00 82.12 611 GLU A CA 1
ATOM 4788 C C . GLU A 1 611 ? 15.641 -5.156 -33.089 1.00 82.12 611 GLU A C 1
ATOM 4790 O O . GLU A 1 611 ? 16.823 -5.194 -32.741 1.00 82.12 611 GLU A O 1
ATOM 4795 N N . GLU A 1 612 ? 15.078 -6.169 -33.764 1.00 81.44 612 GLU A N 1
ATOM 4796 C CA . GLU A 1 612 ? 15.762 -7.415 -34.115 1.00 81.44 612 GLU A CA 1
ATOM 4797 C C . GLU A 1 612 ? 16.530 -7.290 -35.435 1.00 81.44 612 GLU A C 1
ATOM 4799 O O . GLU A 1 612 ? 16.005 -6.821 -36.448 1.00 81.44 612 GLU A O 1
ATOM 4804 N N . CYS A 1 613 ? 17.776 -7.771 -35.433 1.00 85.19 613 CYS A N 1
ATOM 4805 C CA . CYS A 1 613 ? 18.618 -7.874 -36.620 1.00 85.19 613 CYS A CA 1
ATOM 4806 C C . CYS A 1 613 ? 18.671 -9.324 -37.113 1.00 85.19 613 CYS A C 1
ATOM 4808 O O . CYS A 1 613 ? 19.026 -10.234 -36.362 1.00 85.19 613 CYS A O 1
ATOM 4810 N N . ARG A 1 614 ? 18.363 -9.546 -38.395 1.00 87.44 614 ARG A N 1
ATOM 4811 C CA . ARG A 1 614 ? 18.374 -10.864 -39.038 1.00 87.44 614 ARG A CA 1
ATOM 4812 C C . ARG A 1 614 ? 19.308 -10.906 -40.243 1.00 87.44 614 ARG A C 1
ATOM 4814 O O . ARG A 1 614 ? 19.313 -10.010 -41.084 1.00 87.44 614 ARG A O 1
ATOM 4821 N N . LEU A 1 615 ? 20.060 -11.999 -40.370 1.00 88.56 615 LEU A N 1
ATOM 4822 C CA . LEU A 1 615 ? 20.828 -12.305 -41.577 1.00 88.56 615 LEU A CA 1
ATOM 4823 C C . LEU A 1 615 ? 19.883 -12.842 -42.662 1.00 88.56 615 LEU A C 1
ATOM 4825 O O . LEU A 1 615 ? 19.327 -13.930 -42.521 1.00 88.56 615 LEU A O 1
ATOM 4829 N N . LEU A 1 616 ? 19.733 -12.110 -43.764 1.00 90.00 616 LEU A N 1
ATOM 4830 C CA . LEU A 1 616 ? 18.946 -12.540 -44.922 1.00 90.00 616 LEU A CA 1
ATOM 4831 C C . LEU A 1 616 ? 19.713 -13.535 -45.795 1.00 90.00 616 LEU A C 1
ATOM 4833 O O . LEU A 1 616 ? 19.156 -14.523 -46.277 1.00 90.00 616 LEU A O 1
ATOM 4837 N N . LYS A 1 617 ? 20.991 -13.242 -46.053 1.00 91.44 617 LYS A N 1
ATOM 4838 C CA . LYS A 1 617 ? 21.829 -14.017 -46.972 1.00 91.44 617 LYS A CA 1
ATOM 4839 C C . LYS A 1 617 ? 23.310 -13.809 -46.675 1.00 91.44 617 LYS A C 1
ATOM 4841 O O . LYS A 1 617 ? 23.733 -12.700 -46.376 1.00 91.44 617 LYS A O 1
ATOM 4846 N N . LEU A 1 618 ? 24.095 -14.867 -46.865 1.00 88.94 618 LEU A N 1
ATOM 4847 C CA . LEU A 1 618 ? 25.550 -14.816 -46.982 1.00 88.94 618 LEU A CA 1
ATOM 4848 C C . LEU A 1 618 ? 25.965 -15.171 -48.416 1.00 88.94 618 LEU A C 1
ATOM 4850 O O . LEU A 1 618 ? 25.557 -16.206 -48.948 1.00 88.94 618 LEU A O 1
ATOM 4854 N N . GLU A 1 619 ? 26.784 -14.324 -49.030 1.00 91.94 619 GLU A N 1
ATOM 4855 C CA . GLU A 1 619 ? 27.528 -14.596 -50.260 1.00 91.94 619 GLU A CA 1
ATOM 4856 C C . GLU A 1 619 ? 29.007 -14.811 -49.909 1.00 91.94 619 GLU A C 1
ATOM 4858 O O . GLU A 1 619 ? 29.721 -13.834 -49.681 1.00 91.94 619 GLU A O 1
ATOM 4863 N N . PRO A 1 620 ? 29.481 -16.067 -49.823 1.00 85.56 620 PRO A N 1
ATOM 4864 C CA . PRO A 1 620 ? 30.868 -16.348 -49.468 1.00 85.56 620 PRO A CA 1
ATOM 4865 C C . PRO A 1 620 ? 31.844 -15.731 -50.473 1.00 85.56 620 PRO A C 1
ATOM 4867 O O . PRO A 1 620 ? 31.567 -15.711 -51.676 1.00 85.56 620 PRO A O 1
ATOM 4870 N N . ALA A 1 621 ? 33.002 -15.277 -49.992 1.00 82.06 621 ALA A N 1
ATOM 4871 C CA . ALA A 1 621 ? 34.099 -14.875 -50.865 1.00 82.06 621 ALA A CA 1
ATOM 4872 C C . ALA A 1 621 ? 34.556 -16.077 -51.720 1.00 82.06 621 ALA A C 1
ATOM 4874 O O . ALA A 1 621 ? 34.647 -17.201 -51.222 1.00 82.06 621 ALA A O 1
ATOM 4875 N N . SER A 1 622 ? 34.784 -15.841 -53.016 1.00 64.00 622 SER A N 1
ATOM 4876 C CA . SER A 1 622 ? 35.115 -16.875 -54.013 1.00 64.00 622 SER A CA 1
ATOM 4877 C C . SER A 1 622 ? 36.525 -17.432 -53.892 1.00 64.00 622 SER A C 1
ATOM 4879 O O . SER A 1 622 ? 37.441 -16.586 -53.761 1.00 64.00 622 SER A O 1
#

Secondary structure (DSSP, 8-state):
-HHHHHHHHHHHHHHHHHHHHHHTTTSPPHHHHHHHS-TTS--HHHHHHHHHHHHHTTT-HHHHHHHIIIII---GGGEEEEEETTEEEEEEEEEE-SS-EEEEEEEE--TTHHHHHHTT-----EEETTEEEPHHHHHHHHHHHHHHHHH--TTSBEEEEEEEETHHHHHHHHHHHHHHTT--TT-B--GGGEEEEEESPPPSBSSSS-B-TT-TTEEEEEETT----TT-TT---SSTTSTTSS-BSEEEEE------HHHHT---HHHHTTTSSSSHHHHHHHHHTT--EE-PPPPPTTTHHHHHHHHHHT-S-GGGGG-TTSBPBHHHHHHHHHHHHHHHTT--HHHHHHHHHTTS-----SS---HHHHHHHHTTS----BTTB--TTSBPBHHHHHHHHHHHHHHH-S---PPPPPPPTTGGGS-HHHHHHHHHHHHTTSSPPPTTS---TTSB-BHHHHHHHHHHHTT-GGGGS--TTS-------HHHHHHHHHT-TTEEEEEEEEETTEEEEEEEE--TTSPPEEEEEEEETTS-EEES-TTS---BTTTBPPPEEEEEE-SSSEEEEEEEESS-B-S---GGG---B-SEEEEEEEETTTTEEEEEEEEE--

Foldseek 3Di:
DVVVVVVVVVVVVVVVVVVLVVCLVPDDALVVVLVVDWLLDDDLVLLLVLLVLQVQLQVDDVSNQCCCCPRRNFHPQQKDWDDDPRGTAKMWGWDDDPQFIEIEIEGEDDPDCCSVVLLVDFDQPDQDPNFRFGVVLVVSLVVSLVRLVSNAALVTAYQYEFEYAEQRLLNSQVNLVCVCVVVRSRHHYHNRSRAYEYELYEARTPDQAEAAPSNSSHEYEYEQQSQDYSPCPPDRDRGNSRRRHHTYHFYKYQDDDPQDPVRVPDPDPVVVPPDAGRDSVNVSVSSVVQRIQGCADQADPVLVVLVVVLVVLPLQRNVQNRHQFDFDWPQNLLSSLQSSLQSLVVHDNVRSLVQLVVAFDFAAAPADPPSSNRSCVRLVLADDPDPRHNRGGDGDFLLNLLSSLQSSLVSRDQDQDFADFADAPVLVVRDPSSNVSLRSCRRLVLQHQDPVRHNRRGDGDGSSSSSSSSSSSVVRPVSPPPDPPPGRHRFAALVRLVVVVVPDPQKDFPDWDADPFGIWTWMWGDDPPAATFTWIWGQGRRRRIHTLCQPDQQDQPPGHGFDWAPWDDPNPQKTKTKTFRQAFDDDDCPDSRGDGDAGFMWIWMARNVVSHIDTPDTDHDD